Protein AF-A0AAW0EXD4-F1 (afdb_monomer_lite)

Organism: NCBI:txid1808958

Radius of gyration: 30.54 Å; chains: 1; bounding box: 102×72×124 Å

Structure (mmCIF, N/CA/C/O backbone):
data_AF-A0AAW0EXD4-F1
#
_entry.id   AF-A0AAW0EXD4-F1
#
loop_
_atom_site.group_PDB
_atom_site.id
_atom_site.type_symbol
_atom_site.label_atom_id
_atom_site.label_alt_id
_atom_site.label_comp_id
_atom_site.label_asym_id
_atom_site.label_entity_id
_atom_site.label_seq_id
_atom_site.pdbx_PDB_ins_code
_atom_site.Cartn_x
_atom_site.Cartn_y
_atom_site.Cartn_z
_atom_site.occupancy
_atom_site.B_iso_or_equiv
_atom_site.auth_seq_id
_atom_site.auth_comp_id
_atom_site.auth_asym_id
_atom_site.auth_atom_id
_atom_site.pdbx_PDB_model_num
ATOM 1 N N . MET A 1 1 ? -2.390 -8.108 -69.874 1.00 46.84 1 MET A N 1
ATOM 2 C CA . MET A 1 1 ? -0.982 -7.741 -70.130 1.00 46.84 1 MET A CA 1
ATOM 3 C C . MET A 1 1 ? -0.938 -6.237 -70.281 1.00 46.84 1 MET A C 1
ATOM 5 O O . MET A 1 1 ? -1.549 -5.770 -71.225 1.00 46.84 1 MET A O 1
ATOM 9 N N . SER A 1 2 ? -0.357 -5.525 -69.311 1.00 32.97 2 SER A N 1
ATOM 10 C CA . SER A 1 2 ? 0.162 -4.149 -69.419 1.00 32.97 2 SER A CA 1
ATOM 11 C C . SER A 1 2 ? 0.663 -3.733 -68.036 1.00 32.97 2 SER A C 1
ATOM 13 O O . SER A 1 2 ? -0.132 -3.468 -67.137 1.00 32.97 2 SER A O 1
ATOM 15 N N . SER A 1 3 ? 1.984 -3.761 -67.864 1.00 32.38 3 SER A N 1
ATOM 16 C CA . SER A 1 3 ? 2.697 -3.240 -66.694 1.00 32.38 3 SER A CA 1
ATOM 17 C C . SER A 1 3 ? 2.555 -1.719 -66.592 1.00 32.38 3 SER A C 1
ATOM 19 O O . SER A 1 3 ? 2.572 -1.057 -67.633 1.00 32.38 3 SER A O 1
ATOM 21 N N . PRO A 1 4 ? 2.504 -1.135 -65.382 1.00 51.31 4 PRO A N 1
ATOM 22 C CA . PRO A 1 4 ? 2.652 0.298 -65.211 1.00 51.31 4 PRO A CA 1
ATOM 23 C C . PRO A 1 4 ? 4.123 0.705 -65.054 1.00 51.31 4 PRO A C 1
ATOM 25 O O . PRO A 1 4 ? 4.970 -0.038 -64.558 1.00 51.31 4 PRO A O 1
ATOM 28 N N . ALA A 1 5 ? 4.378 1.913 -65.544 1.00 40.44 5 ALA A N 1
ATOM 29 C CA . ALA A 1 5 ? 5.662 2.542 -65.783 1.00 40.44 5 ALA A CA 1
ATOM 30 C C . ALA A 1 5 ? 6.391 3.010 -64.512 1.00 40.44 5 ALA A C 1
ATOM 32 O O . ALA A 1 5 ? 5.793 3.436 -63.527 1.00 40.44 5 ALA A O 1
ATOM 33 N N . THR A 1 6 ? 7.716 2.994 -64.610 1.00 38.31 6 THR A N 1
ATOM 34 C CA . THR A 1 6 ? 8.695 3.599 -63.703 1.00 38.31 6 THR A CA 1
ATOM 35 C C . THR A 1 6 ? 8.674 5.131 -63.817 1.00 38.31 6 THR A C 1
ATOM 37 O O . THR A 1 6 ? 8.685 5.634 -64.944 1.00 38.31 6 THR A O 1
ATOM 40 N N . PRO A 1 7 ? 8.736 5.904 -62.715 1.00 51.03 7 PRO A N 1
ATOM 41 C CA . PRO A 1 7 ? 9.063 7.319 -62.790 1.00 51.03 7 PRO A CA 1
ATOM 42 C C . PRO A 1 7 ? 10.559 7.597 -62.581 1.00 51.03 7 PRO A C 1
ATOM 44 O O . PRO A 1 7 ? 11.248 6.983 -61.769 1.00 51.03 7 PRO A O 1
ATOM 47 N N . ARG A 1 8 ? 11.007 8.562 -63.386 1.00 38.94 8 ARG A N 1
ATOM 48 C CA . ARG A 1 8 ? 12.334 9.164 -63.534 1.00 38.94 8 ARG A CA 1
ATOM 49 C C . ARG A 1 8 ? 12.893 9.784 -62.251 1.00 38.94 8 ARG A C 1
ATOM 51 O O . ARG A 1 8 ? 12.186 10.462 -61.514 1.00 38.94 8 ARG A O 1
ATOM 58 N N . ALA A 1 9 ? 14.211 9.652 -62.121 1.00 36.50 9 ALA A N 1
ATOM 59 C CA . ALA A 1 9 ? 15.071 10.419 -61.234 1.00 36.50 9 ALA A CA 1
ATOM 60 C C . ALA A 1 9 ? 15.073 11.917 -61.593 1.00 36.50 9 ALA A C 1
ATOM 62 O O . ALA A 1 9 ? 15.178 12.278 -62.768 1.00 36.50 9 ALA A O 1
ATOM 63 N N . LEU A 1 10 ? 15.014 12.769 -60.567 1.00 43.56 10 LEU A N 1
ATOM 64 C CA . LEU A 1 10 ? 15.356 14.186 -60.642 1.00 43.56 10 LEU A CA 1
ATOM 65 C C . LEU A 1 10 ? 16.55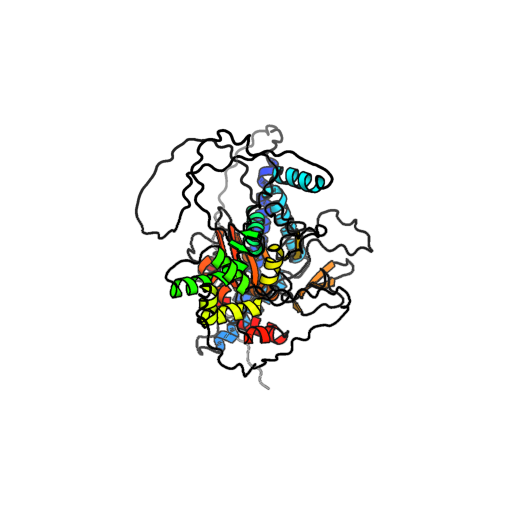3 14.457 -59.732 1.00 43.56 10 LEU A C 1
ATOM 67 O O . LEU A 1 10 ? 16.597 14.058 -58.571 1.00 43.56 10 LEU A O 1
ATOM 71 N N . SER A 1 11 ? 17.534 15.107 -60.338 1.00 36.44 11 SER A N 1
ATOM 72 C CA . SER A 1 11 ? 18.814 15.544 -59.810 1.00 36.44 11 SER A CA 1
ATOM 73 C C . SER A 1 11 ? 18.705 16.842 -59.009 1.00 36.44 11 SER A C 1
ATOM 75 O O . SER A 1 11 ? 18.072 17.784 -59.475 1.00 36.44 11 SER A O 1
ATOM 77 N N . GLY A 1 12 ? 19.472 16.917 -57.919 1.00 35.56 12 GLY A N 1
ATOM 78 C CA . GLY A 1 12 ? 20.294 18.085 -57.588 1.00 35.56 12 GLY A CA 1
ATOM 79 C C . GLY A 1 12 ? 19.653 19.226 -56.795 1.00 35.56 12 GLY A C 1
ATOM 80 O O . GLY A 1 12 ? 18.971 20.073 -57.358 1.00 35.56 12 GLY A O 1
ATOM 81 N N . SER A 1 13 ? 20.052 19.348 -55.528 1.00 34.97 13 SER A N 1
ATOM 82 C CA . SER A 1 13 ? 20.496 20.634 -54.973 1.00 34.97 13 SER A CA 1
ATOM 83 C C . SER A 1 13 ? 21.401 20.386 -53.764 1.00 34.97 13 SER A C 1
ATOM 85 O O . SER A 1 13 ? 20.954 19.885 -52.733 1.00 34.97 13 SER A O 1
ATOM 87 N N . GLU A 1 14 ? 22.680 20.715 -53.923 1.00 40.50 14 GLU A N 1
ATOM 88 C CA . GLU A 1 14 ? 23.678 20.799 -52.859 1.00 40.50 14 GLU A CA 1
ATOM 89 C C . GLU A 1 14 ? 23.334 21.956 -51.909 1.00 40.50 14 GLU A C 1
ATOM 91 O O . GLU A 1 14 ? 22.964 23.044 -52.351 1.00 40.50 14 GLU A O 1
ATOM 96 N N . GLY A 1 15 ? 23.465 21.729 -50.600 1.00 34.47 15 GLY A N 1
ATOM 97 C CA . GLY A 1 15 ? 23.205 22.727 -49.565 1.00 34.47 15 GLY A CA 1
ATOM 98 C C . GLY A 1 15 ? 24.134 22.554 -48.365 1.00 34.47 15 GLY A C 1
ATOM 99 O O . GLY A 1 15 ? 23.957 21.640 -47.570 1.00 34.47 15 GLY A O 1
ATOM 100 N N . CYS A 1 16 ? 25.129 23.443 -48.300 1.00 34.41 16 CYS A N 1
ATOM 101 C CA . CYS A 1 16 ? 25.976 23.878 -47.181 1.00 34.41 16 CYS A CA 1
ATOM 102 C C . CYS A 1 16 ? 26.006 23.059 -45.873 1.00 34.41 16 CYS A C 1
ATOM 104 O O . CYS A 1 16 ? 25.094 23.118 -45.051 1.00 34.41 16 CYS A O 1
ATOM 106 N N . ALA A 1 17 ? 27.173 22.466 -45.601 1.00 35.59 17 ALA A N 1
ATOM 107 C CA . ALA A 1 17 ? 27.600 22.042 -44.269 1.00 35.59 17 ALA A CA 1
ATOM 108 C C . ALA A 1 17 ? 28.098 23.242 -43.424 1.00 35.59 17 ALA A C 1
ATOM 110 O O . ALA A 1 17 ? 28.830 24.087 -43.951 1.00 35.59 17 ALA A O 1
ATOM 111 N N . PRO A 1 18 ? 27.771 23.329 -42.120 1.00 39.81 18 PRO A N 1
ATOM 112 C CA . PRO A 1 18 ? 28.346 24.331 -41.232 1.00 39.81 18 PRO A CA 1
ATOM 113 C C . PRO A 1 18 ? 29.748 23.928 -40.746 1.00 39.81 18 PRO A C 1
ATOM 115 O O . PRO A 1 18 ? 29.975 22.846 -40.207 1.00 39.81 18 PRO A O 1
ATOM 118 N N . VAL A 1 19 ? 30.683 24.859 -40.936 1.00 35.34 19 VAL A N 1
ATOM 119 C CA . VAL A 1 19 ? 32.084 24.831 -40.502 1.00 35.34 19 VAL A CA 1
ATOM 120 C C . VAL A 1 19 ? 32.164 24.839 -38.971 1.00 35.34 19 VAL A C 1
ATOM 122 O O . VAL A 1 19 ? 31.766 25.809 -38.327 1.00 35.34 19 VAL A O 1
ATOM 125 N N . LEU A 1 20 ? 32.711 23.771 -38.381 1.00 33.03 20 LEU A N 1
ATOM 126 C CA . LEU A 1 20 ? 33.081 23.738 -36.966 1.00 33.03 20 LEU A CA 1
ATOM 127 C C . LEU A 1 20 ? 34.389 24.510 -36.747 1.00 33.03 20 LEU A C 1
ATOM 129 O O . LEU A 1 20 ? 35.435 24.186 -37.305 1.00 33.03 20 LEU A O 1
ATOM 133 N N . CYS A 1 21 ? 34.316 25.528 -35.894 1.00 30.03 21 CYS A N 1
ATOM 134 C CA . CYS A 1 21 ? 35.439 26.354 -35.479 1.00 30.03 21 CYS A CA 1
ATOM 135 C C . CYS A 1 21 ? 36.301 25.592 -34.454 1.00 30.03 21 CYS A C 1
ATOM 137 O O . CYS A 1 21 ? 35.943 25.487 -33.280 1.00 30.03 21 CYS A O 1
ATOM 139 N N . THR A 1 22 ? 37.448 25.063 -34.878 1.00 31.53 22 THR A N 1
ATOM 140 C CA . THR A 1 22 ? 38.471 24.503 -33.983 1.00 31.53 22 THR A CA 1
ATOM 141 C C . THR A 1 22 ? 39.218 25.629 -33.274 1.00 31.53 22 THR A C 1
ATOM 143 O O . THR A 1 22 ? 39.969 26.381 -33.895 1.00 31.53 22 THR A O 1
ATOM 146 N N . ARG A 1 23 ? 39.017 25.753 -31.959 1.00 31.80 23 ARG A N 1
ATOM 147 C CA . ARG A 1 23 ? 39.747 26.686 -31.096 1.00 31.80 23 ARG A CA 1
ATOM 148 C C . ARG A 1 23 ? 41.025 26.000 -30.603 1.00 31.80 23 ARG A C 1
ATOM 150 O O . ARG A 1 23 ? 40.974 25.110 -29.758 1.00 31.80 23 ARG A O 1
ATOM 157 N N . THR A 1 24 ? 42.164 26.397 -31.160 1.00 33.78 24 THR A N 1
ATOM 158 C CA . THR A 1 24 ? 43.499 25.959 -30.740 1.00 33.78 24 THR A CA 1
ATOM 159 C C . THR A 1 24 ? 43.810 26.508 -29.348 1.00 33.78 24 THR A C 1
ATOM 161 O O . THR A 1 24 ? 43.802 27.717 -29.112 1.00 33.78 24 THR A O 1
ATOM 164 N N . SER A 1 25 ? 44.039 25.599 -28.402 1.00 36.00 25 SER A N 1
ATOM 165 C CA . SER A 1 25 ? 44.445 25.921 -27.034 1.00 36.00 25 SER A CA 1
ATOM 166 C C . SER A 1 25 ? 45.968 25.888 -26.946 1.00 36.00 25 SER A C 1
ATOM 168 O O . SER A 1 25 ? 46.614 24.989 -27.473 1.00 36.00 25 SER A O 1
ATOM 170 N N . ARG A 1 26 ? 46.518 26.926 -26.323 1.00 36.78 26 ARG A N 1
ATOM 171 C CA . ARG A 1 26 ? 47.941 27.245 -26.198 1.00 36.78 26 ARG A CA 1
ATOM 172 C C . ARG A 1 26 ? 48.605 26.278 -25.210 1.00 36.78 26 ARG A C 1
ATOM 174 O O . ARG A 1 26 ? 48.162 26.187 -24.069 1.00 36.78 26 ARG A O 1
ATOM 181 N N . GLU A 1 27 ? 49.648 25.582 -25.650 1.00 33.59 27 GLU A N 1
ATOM 182 C CA . GLU A 1 27 ? 50.482 24.712 -24.815 1.00 33.59 27 GLU A CA 1
ATOM 183 C C . GLU A 1 27 ? 51.243 25.531 -23.760 1.00 33.59 27 GLU A C 1
ATOM 185 O O . GLU A 1 27 ? 51.952 26.488 -24.082 1.00 33.59 27 GLU A O 1
ATOM 190 N N . SER A 1 28 ? 51.112 25.140 -22.492 1.00 40.59 28 SER A N 1
ATOM 191 C CA . SER A 1 28 ? 51.984 25.565 -21.397 1.00 40.59 28 SER A CA 1
ATOM 192 C C . SER A 1 28 ? 52.632 24.332 -20.770 1.00 40.59 28 SER A C 1
ATOM 194 O O . SER A 1 28 ? 51.941 23.402 -20.360 1.00 40.59 28 SER A O 1
ATOM 196 N N . SER A 1 29 ? 53.962 24.359 -20.732 1.00 46.28 29 SER A N 1
ATOM 197 C CA . SER A 1 29 ? 54.884 23.310 -20.280 1.00 46.28 29 SER A CA 1
ATOM 198 C C . SER A 1 29 ? 54.583 22.763 -18.867 1.00 46.28 29 SER A C 1
ATOM 200 O O . SER A 1 29 ? 54.245 23.562 -17.988 1.00 46.28 29 SER A O 1
ATOM 202 N N . PRO A 1 30 ? 54.744 21.449 -18.595 1.00 46.75 30 PRO A N 1
ATOM 203 C CA . PRO A 1 30 ? 54.521 20.883 -17.267 1.00 46.75 30 PRO A CA 1
ATOM 204 C C . PRO A 1 30 ? 55.742 21.047 -16.346 1.00 46.75 30 PRO A C 1
ATOM 206 O O . PRO A 1 30 ? 56.876 20.734 -16.709 1.00 46.75 30 PRO A O 1
ATOM 209 N N . ALA A 1 31 ? 55.485 21.501 -15.118 1.00 45.75 31 ALA A N 1
ATOM 210 C CA . ALA A 1 31 ? 56.408 21.409 -13.988 1.00 45.75 31 ALA A CA 1
ATOM 211 C C . ALA A 1 31 ? 56.435 19.963 -13.433 1.00 45.75 31 ALA A C 1
ATOM 213 O O . ALA A 1 31 ? 55.440 19.246 -13.567 1.00 45.75 31 ALA A O 1
ATOM 214 N N . PRO A 1 32 ? 57.546 19.511 -12.819 1.00 42.69 32 PRO A N 1
ATOM 215 C CA . PRO A 1 32 ? 57.699 18.127 -12.374 1.00 42.69 32 PRO A CA 1
ATOM 216 C C . PRO A 1 32 ? 56.730 17.774 -11.228 1.00 42.69 32 PRO A C 1
ATOM 218 O O . PRO A 1 32 ? 56.389 18.644 -10.420 1.00 42.69 32 PRO A O 1
ATOM 221 N N . PRO A 1 33 ? 56.294 16.503 -11.127 1.00 43.31 33 PRO A N 1
ATOM 222 C CA . PRO A 1 33 ? 55.283 16.087 -10.167 1.00 43.31 33 PRO A CA 1
ATOM 223 C C . PRO A 1 33 ? 55.853 16.099 -8.748 1.00 43.31 33 PRO A C 1
ATOM 225 O O . PRO A 1 33 ? 56.799 15.379 -8.428 1.00 43.31 33 PRO A O 1
ATOM 228 N N . GLN A 1 34 ? 55.245 16.906 -7.881 1.00 41.28 34 GLN A N 1
ATOM 229 C CA . GLN A 1 34 ? 55.393 16.747 -6.440 1.00 41.28 34 GLN A CA 1
ATOM 230 C C . GLN A 1 34 ? 54.614 15.499 -6.018 1.00 41.28 34 GLN A C 1
ATOM 232 O O . GLN A 1 34 ? 53.427 15.357 -6.310 1.00 41.28 34 GLN A O 1
ATOM 237 N N . THR A 1 35 ? 55.296 14.580 -5.345 1.00 45.72 35 THR A N 1
ATOM 238 C CA . THR A 1 35 ? 54.737 13.360 -4.764 1.00 45.72 35 THR A CA 1
ATOM 239 C C . THR A 1 35 ? 53.789 13.711 -3.616 1.00 45.72 35 THR A C 1
ATOM 241 O O . THR A 1 35 ? 54.183 13.822 -2.455 1.00 45.72 35 THR A O 1
ATOM 244 N N . ALA A 1 36 ? 52.513 13.904 -3.948 1.00 44.44 36 ALA A N 1
ATOM 245 C CA . ALA A 1 36 ? 51.443 14.023 -2.971 1.00 44.44 36 ALA A CA 1
ATOM 246 C C . ALA A 1 36 ? 51.213 12.666 -2.289 1.00 44.44 36 ALA A C 1
ATOM 248 O O . ALA A 1 36 ? 51.069 11.633 -2.943 1.00 44.44 36 ALA A O 1
ATOM 249 N N . ARG A 1 37 ? 51.195 12.673 -0.954 1.00 48.59 37 ARG A N 1
ATOM 250 C CA . ARG A 1 37 ? 50.783 11.522 -0.143 1.00 48.59 37 ARG A CA 1
ATOM 251 C C . ARG A 1 37 ? 49.339 11.133 -0.508 1.00 48.59 37 ARG A C 1
ATOM 253 O O . ARG A 1 37 ? 48.525 12.043 -0.663 1.00 48.59 37 ARG A O 1
ATOM 260 N N . PRO A 1 38 ? 48.995 9.835 -0.600 1.00 46.59 38 PRO A N 1
ATOM 261 C CA . PRO A 1 38 ? 47.613 9.402 -0.779 1.00 46.59 38 PRO A CA 1
ATOM 262 C C . PRO A 1 38 ? 46.811 9.806 0.465 1.00 46.59 38 PRO A C 1
ATOM 264 O O . PRO A 1 38 ? 46.946 9.211 1.533 1.00 46.59 38 PRO A O 1
ATOM 267 N N . GLY A 1 39 ? 46.059 10.899 0.345 1.00 48.59 39 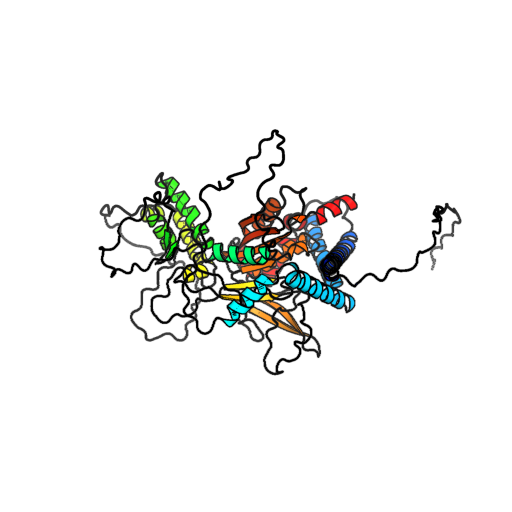GLY A N 1
ATOM 268 C CA . GLY A 1 39 ? 45.138 11.373 1.369 1.00 48.59 39 GLY A CA 1
ATOM 269 C C . GLY A 1 39 ? 43.901 10.482 1.422 1.00 48.59 39 GLY A C 1
ATOM 270 O O . GLY A 1 39 ? 43.431 10.005 0.392 1.00 48.59 39 GLY A O 1
ATOM 271 N N . ALA A 1 40 ? 43.370 10.283 2.624 1.00 56.72 40 ALA A N 1
ATOM 272 C CA . ALA A 1 40 ? 42.189 9.478 2.936 1.00 56.72 40 ALA A CA 1
ATOM 273 C C . ALA A 1 40 ? 40.852 10.041 2.383 1.00 56.72 40 ALA A C 1
ATOM 275 O O . ALA A 1 40 ? 39.789 9.707 2.891 1.00 56.72 40 ALA A O 1
ATOM 276 N N . ASP A 1 41 ? 40.891 10.874 1.338 1.00 56.66 41 ASP A N 1
ATOM 277 C CA . ASP A 1 41 ? 39.724 11.541 0.738 1.00 56.66 41 ASP A CA 1
ATOM 278 C C . ASP A 1 41 ? 39.072 10.735 -0.408 1.00 56.66 41 ASP A C 1
ATOM 280 O O . ASP A 1 41 ? 38.106 11.192 -1.023 1.00 56.66 41 ASP A O 1
ATOM 284 N N . GLY A 1 42 ? 39.575 9.528 -0.705 1.00 57.97 42 GLY A N 1
ATOM 285 C CA . GLY A 1 42 ? 39.090 8.680 -1.805 1.00 57.97 42 GLY A CA 1
ATOM 286 C C . GLY A 1 42 ? 37.626 8.235 -1.672 1.00 57.97 42 GLY A C 1
ATOM 287 O O . GLY A 1 42 ? 36.899 8.227 -2.666 1.00 57.97 42 GLY A O 1
ATOM 288 N N . ASP A 1 43 ? 37.154 7.977 -0.449 1.00 62.62 43 ASP A N 1
ATOM 289 C CA . ASP A 1 43 ? 35.794 7.466 -0.195 1.00 62.62 43 ASP A CA 1
ATOM 290 C C . ASP A 1 43 ? 34.692 8.512 -0.453 1.00 62.62 43 ASP A C 1
ATOM 292 O O . ASP A 1 43 ? 33.508 8.187 -0.583 1.00 62.62 43 ASP A O 1
ATOM 296 N N . SER A 1 44 ? 35.052 9.795 -0.574 1.00 68.31 44 SER A N 1
ATOM 297 C CA . SER A 1 44 ? 34.081 10.893 -0.619 1.00 68.31 44 SER A CA 1
ATOM 298 C C . SER A 1 44 ? 33.276 10.962 -1.925 1.00 68.31 44 SER A C 1
ATOM 300 O O . SER A 1 44 ? 32.235 11.609 -1.959 1.00 68.31 44 SER A O 1
ATOM 302 N N . THR A 1 45 ? 33.679 10.286 -3.009 1.00 87.81 45 THR A N 1
ATOM 303 C CA . THR A 1 45 ? 32.993 10.424 -4.317 1.00 87.81 45 THR A CA 1
ATOM 304 C C . THR A 1 45 ? 32.324 9.159 -4.852 1.00 87.81 45 THR A C 1
ATOM 306 O O . THR A 1 45 ? 31.521 9.259 -5.782 1.00 87.81 45 THR A O 1
ATOM 309 N N . GLU A 1 46 ? 32.544 7.987 -4.247 1.00 91.06 46 GLU A N 1
ATOM 310 C CA . GLU A 1 46 ? 31.974 6.718 -4.738 1.00 91.06 46 GLU A CA 1
ATOM 311 C C . GLU A 1 46 ? 30.440 6.739 -4.795 1.00 91.06 46 GLU A C 1
ATOM 313 O O . GLU A 1 46 ? 29.826 6.316 -5.778 1.00 91.06 46 GLU A O 1
ATOM 318 N N . HIS A 1 47 ? 29.808 7.326 -3.776 1.00 90.56 47 HIS A N 1
ATOM 319 C CA . HIS A 1 47 ? 28.354 7.448 -3.696 1.00 90.56 47 HIS A CA 1
ATOM 320 C C . HIS A 1 47 ? 27.753 8.275 -4.848 1.00 90.56 47 HIS A C 1
ATOM 322 O O . HIS A 1 47 ? 26.604 8.046 -5.239 1.00 90.56 47 HIS A O 1
ATOM 328 N N . LEU A 1 48 ? 28.517 9.211 -5.430 1.00 92.50 48 LEU A N 1
ATOM 329 C CA . LEU A 1 48 ? 28.103 9.962 -6.619 1.00 92.50 48 LEU A CA 1
ATOM 330 C C . LEU A 1 48 ? 28.109 9.073 -7.865 1.00 92.50 48 LEU A C 1
ATOM 332 O O . LEU A 1 48 ? 27.216 9.212 -8.702 1.00 92.50 48 LEU A O 1
ATOM 336 N N . GLY A 1 49 ? 29.063 8.142 -7.960 1.00 94.81 49 GLY A N 1
ATOM 337 C CA . GLY A 1 49 ? 29.115 7.124 -9.010 1.00 94.81 49 GLY A CA 1
ATOM 338 C C . GLY A 1 49 ? 27.900 6.197 -8.964 1.00 94.81 49 GLY A C 1
ATOM 339 O O . GLY A 1 49 ? 27.201 6.050 -9.967 1.00 94.81 49 GLY A O 1
ATOM 340 N N . TRP A 1 50 ? 27.566 5.660 -7.785 1.00 95.06 50 TRP A N 1
ATOM 341 C CA . TRP A 1 50 ? 26.353 4.846 -7.609 1.00 95.06 50 TRP A CA 1
ATOM 342 C C . TRP A 1 50 ? 25.087 5.635 -7.960 1.00 95.06 50 TRP A C 1
ATOM 344 O O . TRP A 1 50 ? 24.232 5.154 -8.702 1.00 95.06 50 TRP A O 1
ATOM 354 N N . ALA A 1 51 ? 24.983 6.885 -7.496 1.00 92.56 51 ALA A N 1
ATOM 355 C CA . ALA A 1 51 ? 23.850 7.748 -7.818 1.00 92.56 51 ALA A CA 1
ATOM 356 C C . ALA A 1 51 ? 23.745 8.067 -9.322 1.00 92.56 51 ALA A C 1
ATOM 358 O O . ALA A 1 51 ? 22.633 8.215 -9.835 1.00 92.56 51 ALA A O 1
ATOM 359 N N . ALA A 1 52 ? 24.868 8.196 -10.033 1.00 94.50 52 ALA A N 1
ATOM 360 C CA . ALA A 1 52 ? 24.886 8.404 -11.478 1.00 94.50 52 ALA A CA 1
ATOM 361 C C . ALA A 1 52 ? 24.360 7.172 -12.226 1.00 94.50 52 ALA A C 1
ATOM 363 O O . ALA A 1 52 ? 23.477 7.330 -13.069 1.00 94.50 52 ALA A O 1
ATOM 364 N N . LEU A 1 53 ? 24.811 5.973 -11.844 1.00 95.56 53 LEU A N 1
ATOM 365 C CA . LEU A 1 53 ? 24.359 4.704 -12.421 1.00 95.56 53 LEU A CA 1
ATOM 366 C C . LEU A 1 53 ? 22.852 4.494 -12.215 1.00 95.56 53 LEU A C 1
ATOM 368 O O . LEU A 1 53 ? 22.122 4.189 -13.156 1.00 95.56 53 LEU A O 1
ATOM 372 N N . ILE A 1 54 ? 22.356 4.761 -11.003 1.00 94.19 54 ILE A N 1
ATOM 373 C CA . ILE A 1 54 ? 20.920 4.704 -10.680 1.00 94.19 54 ILE A CA 1
ATOM 374 C C . ILE A 1 54 ? 20.110 5.646 -11.583 1.00 94.19 54 ILE A C 1
ATOM 376 O O . ILE A 1 54 ? 19.068 5.264 -12.121 1.00 94.19 54 ILE A O 1
ATOM 380 N N . LYS A 1 55 ? 20.580 6.887 -11.765 1.00 92.19 55 LYS A N 1
ATOM 381 C CA . LYS A 1 55 ? 19.915 7.876 -12.630 1.00 92.19 55 LYS A CA 1
ATOM 382 C C . LYS A 1 55 ? 19.958 7.472 -14.099 1.00 92.19 55 LYS A C 1
ATOM 384 O O . LYS A 1 55 ? 18.986 7.705 -14.809 1.00 92.19 55 LYS A O 1
ATOM 389 N N . GLU A 1 56 ? 21.072 6.920 -14.561 1.00 94.38 56 GLU A N 1
ATOM 390 C CA . GLU A 1 56 ? 21.234 6.458 -15.937 1.00 94.38 56 GLU A CA 1
ATOM 391 C C . GLU A 1 56 ? 20.264 5.326 -16.261 1.00 94.38 56 GLU A C 1
ATOM 393 O O . GLU A 1 56 ? 19.526 5.433 -17.240 1.00 94.38 56 GLU A O 1
ATOM 398 N N . GLN A 1 57 ? 20.169 4.317 -15.393 1.00 94.44 57 GLN A N 1
ATOM 399 C CA . GLN A 1 57 ? 19.206 3.233 -15.570 1.00 94.44 57 GLN A CA 1
ATOM 400 C C . GLN A 1 57 ? 17.763 3.755 -15.589 1.00 94.44 57 GLN A C 1
ATOM 402 O O . GLN A 1 57 ? 16.958 3.332 -16.418 1.00 94.44 57 GLN A O 1
ATOM 407 N N . HIS A 1 58 ? 17.429 4.721 -14.731 1.00 91.12 58 HIS A N 1
ATOM 408 C CA . HIS A 1 58 ? 16.104 5.340 -14.753 1.00 91.12 58 HIS A CA 1
ATOM 409 C C . HIS A 1 58 ? 15.819 6.072 -16.074 1.00 91.12 58 HIS A C 1
ATOM 411 O O . HIS A 1 58 ? 14.754 5.875 -16.659 1.00 91.12 58 HIS A O 1
ATOM 417 N N . ARG A 1 59 ? 16.780 6.858 -16.587 1.00 91.19 59 ARG A N 1
ATOM 418 C CA . ARG A 1 59 ? 16.653 7.517 -17.899 1.00 91.19 59 ARG A CA 1
ATOM 419 C C . ARG A 1 59 ? 16.492 6.505 -19.029 1.00 91.19 59 ARG A C 1
ATOM 421 O O . ARG A 1 59 ? 15.679 6.733 -19.916 1.00 91.19 59 ARG A O 1
ATOM 428 N N . HIS A 1 60 ? 17.232 5.397 -18.990 1.00 93.31 60 HIS A N 1
ATOM 429 C CA . HIS A 1 60 ? 17.119 4.326 -19.978 1.00 93.31 60 HIS A CA 1
ATOM 430 C C . HIS A 1 60 ? 15.700 3.738 -20.007 1.00 93.31 60 HIS A C 1
ATOM 432 O O . HIS A 1 60 ? 15.091 3.653 -21.072 1.00 93.31 60 HIS A O 1
ATOM 438 N N . LEU A 1 61 ? 15.147 3.376 -18.844 1.00 91.75 61 LEU A N 1
ATOM 439 C CA . LEU A 1 61 ? 13.787 2.829 -18.744 1.00 91.75 61 LEU A CA 1
ATOM 440 C C . LEU A 1 61 ? 12.725 3.840 -19.207 1.00 91.75 61 LEU A C 1
ATOM 442 O O . LEU A 1 61 ? 11.789 3.472 -19.914 1.00 91.75 61 LEU A O 1
ATOM 446 N N . GLN A 1 62 ? 12.887 5.120 -18.858 1.00 90.62 62 GLN A N 1
ATOM 447 C CA . GLN A 1 62 ? 12.010 6.189 -19.345 1.00 90.62 62 GLN A CA 1
ATOM 448 C C . GLN A 1 62 ? 12.060 6.316 -20.867 1.00 90.62 62 GLN A C 1
ATOM 450 O O . GLN A 1 62 ? 11.014 6.264 -21.513 1.00 90.62 62 GLN A O 1
ATOM 455 N N . ALA A 1 63 ? 13.259 6.409 -21.442 1.00 91.50 63 ALA A N 1
ATOM 456 C CA . ALA A 1 63 ? 13.446 6.554 -22.880 1.00 91.50 63 ALA A CA 1
ATOM 457 C C . ALA A 1 63 ? 12.872 5.362 -23.665 1.00 91.50 63 ALA A C 1
ATOM 459 O O . ALA A 1 63 ? 12.242 5.565 -24.705 1.00 91.50 63 ALA A O 1
ATOM 460 N N . ALA A 1 64 ? 13.034 4.133 -23.164 1.00 92.25 64 ALA A N 1
ATOM 461 C CA . ALA A 1 64 ? 12.515 2.926 -23.811 1.00 92.25 64 ALA A CA 1
ATOM 462 C C . ALA A 1 64 ? 10.978 2.922 -23.907 1.00 92.25 64 ALA A C 1
ATOM 464 O O . ALA A 1 64 ? 10.414 2.665 -24.976 1.00 92.25 64 ALA A O 1
ATOM 465 N N . VAL A 1 65 ? 10.290 3.269 -22.813 1.00 92.94 65 VAL A N 1
ATOM 466 C CA . VAL A 1 65 ? 8.819 3.320 -22.792 1.00 92.94 65 VAL A CA 1
ATOM 467 C C . VAL A 1 65 ? 8.287 4.494 -23.618 1.00 92.94 65 VAL A C 1
ATOM 469 O O . VAL A 1 65 ? 7.326 4.340 -24.373 1.00 92.94 65 VAL A O 1
ATOM 472 N N . GLN A 1 66 ? 8.940 5.654 -23.541 1.00 88.12 66 GLN A N 1
ATOM 473 C CA . GLN A 1 66 ? 8.542 6.851 -24.288 1.00 88.12 66 GLN A CA 1
ATOM 474 C C . GLN A 1 66 ? 8.697 6.682 -25.802 1.00 88.12 66 GLN A C 1
ATOM 476 O O . GLN A 1 66 ? 7.781 7.027 -26.550 1.00 88.12 66 GLN A O 1
ATOM 481 N N . SER A 1 67 ? 9.814 6.104 -26.256 1.00 90.56 67 SER A N 1
ATOM 482 C CA . SER A 1 67 ? 10.074 5.883 -27.687 1.00 90.56 67 SER A CA 1
ATOM 483 C C . SER A 1 67 ? 8.998 5.010 -28.332 1.00 90.56 67 SER A C 1
ATOM 485 O O . SER A 1 67 ? 8.595 5.250 -29.466 1.00 90.56 67 SER A O 1
ATOM 487 N N . SER A 1 68 ? 8.478 4.036 -27.584 1.00 89.94 68 SER A N 1
ATOM 488 C CA . SER A 1 68 ? 7.402 3.163 -28.054 1.00 89.94 68 SER A CA 1
ATOM 489 C C . SER A 1 68 ? 6.055 3.889 -28.085 1.00 89.94 68 SER A C 1
ATOM 491 O O . SER A 1 68 ? 5.316 3.778 -29.063 1.00 89.94 68 SER A O 1
ATOM 493 N N . ALA A 1 69 ? 5.756 4.707 -27.071 1.00 85.00 69 ALA A N 1
ATOM 494 C CA . ALA A 1 69 ? 4.513 5.477 -27.011 1.00 85.00 69 ALA A CA 1
ATOM 495 C C . ALA A 1 69 ? 4.393 6.531 -28.132 1.00 85.00 69 ALA A C 1
ATOM 497 O O . ALA A 1 69 ? 3.285 6.790 -28.602 1.00 85.00 69 ALA A O 1
ATOM 498 N N . ALA A 1 70 ? 5.511 7.106 -28.592 1.00 85.12 70 ALA A N 1
ATOM 499 C CA . ALA A 1 70 ? 5.534 8.108 -29.662 1.00 85.12 70 ALA A CA 1
ATOM 500 C C . ALA A 1 70 ? 5.130 7.555 -31.044 1.00 85.12 70 ALA A C 1
ATOM 502 O O . ALA A 1 70 ? 4.686 8.311 -31.907 1.00 85.12 70 ALA A O 1
ATOM 503 N N . THR A 1 71 ? 5.244 6.241 -31.266 1.00 84.62 71 THR A N 1
ATOM 504 C CA . THR A 1 71 ? 4.878 5.614 -32.553 1.00 84.62 71 THR A CA 1
ATOM 505 C C . THR A 1 71 ? 3.364 5.526 -32.782 1.00 84.62 71 THR A C 1
ATOM 507 O O . THR A 1 71 ? 2.907 5.366 -33.916 1.00 84.62 71 THR A O 1
ATOM 510 N N . VAL A 1 72 ? 2.567 5.685 -31.723 1.00 82.12 72 VAL A N 1
ATOM 511 C CA . VAL A 1 72 ? 1.105 5.605 -31.760 1.00 82.12 72 VAL A CA 1
ATOM 512 C C . VAL A 1 72 ? 0.551 6.968 -32.168 1.00 82.12 72 VAL A C 1
ATOM 514 O O . VAL A 1 72 ? 0.276 7.832 -31.337 1.00 82.12 72 VAL A O 1
ATOM 517 N N . THR A 1 73 ? 0.421 7.183 -33.474 1.00 71.69 73 THR A N 1
ATOM 518 C CA . THR A 1 73 ? -0.099 8.431 -34.048 1.00 71.69 73 THR A CA 1
ATOM 519 C C . THR A 1 73 ? -1.524 8.709 -33.565 1.00 71.69 73 THR A C 1
ATOM 521 O O . THR A 1 73 ? -2.407 7.853 -33.636 1.00 71.69 73 THR A O 1
ATOM 524 N N . THR A 1 74 ? -1.759 9.928 -33.070 1.00 68.12 74 THR A N 1
ATOM 525 C CA . THR A 1 74 ? -3.069 10.377 -32.587 1.00 68.12 74 THR A CA 1
ATOM 526 C C . THR A 1 74 ? -4.092 10.299 -33.729 1.00 68.12 74 THR A C 1
ATOM 528 O O . THR A 1 74 ? -3.905 10.979 -34.742 1.00 68.12 74 THR A O 1
ATOM 531 N N . PRO A 1 75 ? -5.169 9.498 -33.616 1.00 65.25 75 PRO A N 1
ATOM 532 C CA . PRO A 1 75 ? -6.184 9.436 -34.660 1.00 65.25 75 PRO A CA 1
ATOM 533 C C . PRO A 1 75 ? -6.828 10.815 -34.856 1.00 65.25 75 PRO A C 1
ATOM 535 O O . PRO A 1 75 ? -7.088 11.535 -33.889 1.00 65.2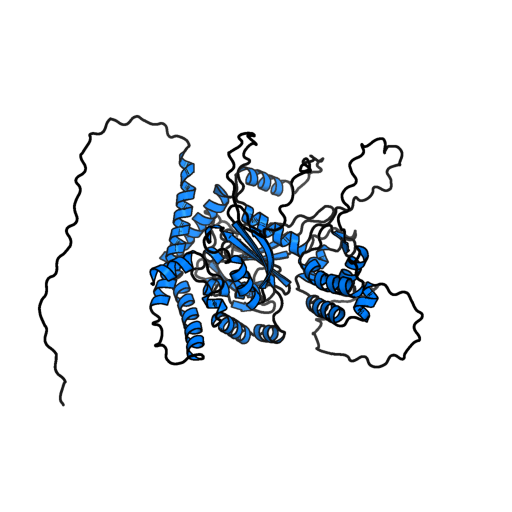5 75 PRO A O 1
ATOM 538 N N . ALA A 1 76 ? -7.070 11.180 -36.119 1.00 65.50 76 ALA A N 1
ATOM 539 C CA . ALA A 1 76 ? -7.677 12.452 -36.504 1.00 65.50 76 ALA A CA 1
ATOM 540 C C . ALA A 1 76 ? -8.999 12.696 -35.747 1.00 65.50 76 ALA A C 1
ATOM 542 O O . ALA A 1 76 ? -9.789 11.775 -35.546 1.00 65.50 76 ALA A O 1
ATOM 543 N N . ALA A 1 77 ? -9.226 13.946 -35.333 1.00 62.62 77 ALA A N 1
ATOM 544 C CA . ALA A 1 77 ? -10.160 14.394 -34.290 1.00 62.62 77 ALA A CA 1
ATOM 545 C C . ALA A 1 77 ? -11.686 14.222 -34.550 1.00 62.62 77 ALA A C 1
ATOM 547 O O . ALA A 1 77 ? -12.483 15.035 -34.089 1.00 62.62 77 ALA A O 1
ATOM 548 N N . GLY A 1 78 ? -12.135 13.183 -35.260 1.00 62.12 78 GLY A N 1
ATOM 549 C CA . GLY A 1 78 ? -13.542 12.981 -35.634 1.00 62.12 78 GLY A CA 1
ATOM 550 C C . GLY A 1 78 ? -14.198 11.742 -35.012 1.00 62.12 78 GLY A C 1
ATOM 551 O O . GLY A 1 78 ? -14.329 10.730 -35.690 1.00 62.12 78 GLY A O 1
ATOM 552 N N . GLY A 1 79 ? -14.646 11.810 -33.750 1.00 64.56 79 GLY A N 1
ATOM 553 C CA . GLY A 1 79 ? -15.518 10.790 -33.127 1.00 64.56 79 GLY A CA 1
ATOM 554 C C . GLY A 1 79 ? -15.286 10.613 -31.619 1.00 64.56 79 GLY A C 1
ATOM 555 O O . GLY A 1 79 ? -14.318 9.973 -31.218 1.00 64.56 79 GLY A O 1
ATOM 556 N N . ALA A 1 80 ? -16.162 11.187 -30.786 1.00 64.75 80 ALA A N 1
ATOM 557 C CA . ALA A 1 80 ? -15.756 11.725 -29.481 1.00 64.75 80 ALA A CA 1
ATOM 558 C C . ALA A 1 80 ? -15.490 10.728 -28.326 1.00 64.75 80 ALA A C 1
ATOM 560 O O . ALA A 1 80 ? -14.497 10.929 -27.641 1.00 64.75 80 ALA A O 1
ATOM 561 N N . ASP A 1 81 ? -16.253 9.643 -28.111 1.00 72.25 81 ASP A N 1
ATOM 562 C CA . ASP A 1 81 ? -16.143 8.932 -26.809 1.00 72.25 81 ASP A CA 1
ATOM 563 C C . ASP A 1 81 ? -15.657 7.472 -26.874 1.00 72.25 81 ASP A C 1
ATOM 565 O O . ASP A 1 81 ? -14.680 7.105 -26.218 1.00 72.25 81 ASP A O 1
ATOM 569 N N . ALA A 1 82 ? -16.270 6.614 -27.697 1.00 78.12 82 ALA A N 1
ATOM 570 C CA . ALA A 1 82 ? -15.883 5.194 -27.755 1.00 78.12 82 ALA A CA 1
ATOM 571 C C . ALA A 1 82 ? -14.493 4.968 -28.384 1.00 78.12 82 ALA A C 1
ATOM 573 O O . ALA A 1 82 ? -13.819 3.976 -28.101 1.00 78.12 82 ALA A O 1
ATOM 574 N N . SER A 1 83 ? -14.056 5.889 -29.248 1.00 79.69 83 SER A N 1
ATOM 575 C CA . SER A 1 83 ? -12.716 5.862 -29.841 1.00 79.69 83 SER A CA 1
ATOM 576 C C . SER A 1 83 ? -11.644 6.189 -28.797 1.00 79.69 83 SER A C 1
ATOM 578 O O . SER A 1 83 ? -10.639 5.489 -28.702 1.00 79.69 83 SER A O 1
ATOM 580 N N . ALA A 1 84 ? -11.897 7.186 -27.940 1.00 80.44 84 ALA A N 1
ATOM 581 C CA . ALA A 1 84 ? -10.942 7.640 -26.935 1.00 80.44 84 ALA A CA 1
ATOM 582 C C . ALA A 1 84 ? -10.592 6.539 -25.920 1.00 80.44 84 ALA A C 1
ATOM 584 O O . ALA A 1 84 ? -9.412 6.329 -25.638 1.00 80.44 84 ALA A O 1
ATOM 585 N N . LEU A 1 85 ? -11.588 5.795 -25.424 1.00 80.12 85 LEU A N 1
ATOM 586 C CA . LEU A 1 85 ? -11.368 4.693 -24.476 1.00 80.12 85 LEU A CA 1
ATOM 587 C C . LEU A 1 85 ? -10.522 3.563 -25.076 1.00 80.12 85 LEU A C 1
ATOM 589 O O . LEU A 1 85 ? -9.575 3.100 -24.438 1.00 80.12 85 LEU A O 1
ATOM 593 N N . ARG A 1 86 ? -10.809 3.160 -26.322 1.00 84.50 86 ARG A N 1
ATOM 594 C CA . ARG A 1 86 ? -10.011 2.143 -27.031 1.00 84.50 86 ARG A CA 1
ATOM 595 C C . ARG A 1 86 ? -8.564 2.590 -27.219 1.00 84.50 86 ARG A C 1
ATOM 597 O O . ARG A 1 86 ? -7.653 1.794 -26.999 1.00 84.50 86 ARG A O 1
ATOM 604 N N . THR A 1 87 ? -8.348 3.865 -27.536 1.00 85.25 87 THR A N 1
ATOM 605 C CA . THR A 1 87 ? -7.005 4.447 -27.656 1.00 85.25 87 THR A CA 1
ATOM 606 C C . THR A 1 87 ? -6.252 4.430 -26.324 1.00 85.25 87 THR A C 1
ATOM 608 O O . THR A 1 87 ? -5.076 4.074 -26.302 1.00 85.25 87 THR A O 1
ATOM 611 N N . GLN A 1 88 ? -6.904 4.759 -25.200 1.00 86.62 88 GLN A N 1
ATOM 612 C CA . GLN A 1 88 ? -6.251 4.711 -23.881 1.00 86.62 88 GLN A CA 1
ATOM 613 C C . GLN A 1 88 ? -5.868 3.282 -23.474 1.00 86.62 88 GLN A C 1
ATOM 615 O O . GLN A 1 88 ? -4.772 3.074 -22.952 1.00 86.62 88 GLN A O 1
ATOM 620 N N . HIS A 1 89 ? -6.741 2.306 -23.734 1.00 86.44 89 HIS A N 1
ATOM 621 C CA . HIS A 1 89 ? -6.459 0.895 -23.473 1.00 86.44 89 HIS A CA 1
ATOM 622 C C . HIS A 1 89 ? -5.272 0.394 -24.308 1.00 86.44 89 HIS A C 1
ATOM 624 O O . HIS A 1 89 ? -4.324 -0.169 -23.768 1.00 86.44 89 HIS A O 1
ATOM 630 N N . HIS A 1 90 ? -5.279 0.665 -25.616 1.00 90.00 90 HIS A N 1
ATOM 631 C CA . HIS A 1 90 ? -4.186 0.278 -26.508 1.00 90.00 90 HIS A CA 1
ATOM 632 C C . HIS A 1 90 ? -2.847 0.899 -26.084 1.00 90.00 90 HIS A C 1
ATOM 634 O O . HIS A 1 90 ? -1.836 0.203 -26.014 1.00 90.00 90 HIS A O 1
ATOM 640 N N . ARG A 1 91 ? -2.854 2.183 -25.703 1.00 90.25 91 ARG A N 1
ATOM 641 C CA . ARG A 1 91 ? -1.660 2.885 -25.218 1.00 90.25 91 ARG A CA 1
ATOM 642 C C . ARG A 1 91 ? -1.060 2.240 -23.968 1.00 90.25 91 ARG A C 1
ATOM 644 O O . ARG A 1 91 ? 0.156 2.132 -23.879 1.00 90.25 91 ARG A O 1
ATOM 651 N N . HIS A 1 92 ? -1.889 1.806 -23.018 1.00 92.12 92 HIS A N 1
ATOM 652 C CA . HIS A 1 92 ? -1.407 1.101 -21.828 1.00 92.12 92 HIS A CA 1
ATOM 653 C C . HIS A 1 92 ? -0.652 -0.186 -22.183 1.00 92.12 92 HIS A C 1
ATOM 655 O O . HIS A 1 92 ? 0.447 -0.395 -21.676 1.00 92.12 92 HIS A O 1
ATOM 661 N N . HIS A 1 93 ? -1.213 -1.018 -23.066 1.00 93.81 93 HIS A N 1
ATOM 662 C CA . HIS A 1 93 ? -0.564 -2.265 -23.482 1.00 93.81 93 HIS A CA 1
ATOM 663 C C . HIS A 1 93 ? 0.786 -2.006 -24.153 1.00 93.81 93 HIS A C 1
ATOM 665 O O . HIS A 1 93 ? 1.759 -2.662 -23.808 1.00 93.81 93 HIS A O 1
ATOM 671 N N . ILE A 1 94 ? 0.880 -0.984 -25.007 1.00 94.12 94 ILE A N 1
ATOM 672 C CA . ILE A 1 94 ? 2.143 -0.591 -25.653 1.00 94.12 94 ILE A CA 1
ATOM 673 C C . ILE A 1 94 ? 3.179 -0.110 -24.634 1.00 94.12 94 ILE A C 1
ATOM 675 O O . ILE A 1 94 ? 4.339 -0.501 -24.712 1.00 94.12 94 ILE A O 1
ATOM 679 N N . GLU A 1 95 ? 2.783 0.721 -23.664 1.00 94.50 95 GLU A N 1
ATOM 680 C CA . GLU A 1 95 ? 3.692 1.172 -22.599 1.00 94.50 95 GLU A CA 1
ATOM 681 C C . GLU A 1 95 ? 4.207 -0.013 -21.763 1.00 94.50 95 GLU A C 1
ATOM 683 O O . GLU A 1 95 ? 5.386 -0.059 -21.408 1.00 94.50 95 GLU A O 1
ATOM 688 N N . LEU A 1 96 ? 3.339 -0.987 -21.476 1.00 95.06 96 LEU A N 1
ATOM 689 C CA . LEU A 1 96 ? 3.678 -2.185 -20.712 1.00 95.06 96 LEU A CA 1
ATOM 690 C C . LEU A 1 96 ? 4.558 -3.162 -21.509 1.00 95.06 96 LEU A C 1
ATOM 692 O O . LEU A 1 96 ? 5.487 -3.744 -20.951 1.00 95.06 96 LEU A O 1
ATOM 696 N N . GLU A 1 97 ? 4.308 -3.338 -22.804 1.00 95.75 97 GLU A N 1
ATOM 697 C CA . GLU A 1 97 ? 5.163 -4.123 -23.702 1.00 95.75 97 GLU A CA 1
ATOM 698 C C . GLU A 1 97 ? 6.543 -3.485 -23.853 1.00 95.75 97 GLU A C 1
ATOM 700 O O . GLU A 1 97 ? 7.548 -4.169 -23.681 1.00 95.75 97 GLU A O 1
ATOM 705 N N . ALA A 1 98 ? 6.605 -2.170 -24.064 1.00 95.69 98 ALA A N 1
ATOM 706 C CA . ALA A 1 98 ? 7.860 -1.428 -24.140 1.00 95.69 98 ALA A CA 1
ATOM 707 C C . ALA A 1 98 ? 8.680 -1.541 -22.851 1.00 95.69 98 ALA A C 1
ATOM 709 O O . ALA A 1 98 ? 9.897 -1.730 -22.891 1.00 95.69 98 ALA A O 1
ATOM 710 N N . TRP A 1 99 ? 8.003 -1.465 -21.701 1.00 95.31 99 TRP A N 1
ATOM 711 C CA . TRP A 1 99 ? 8.611 -1.729 -20.403 1.00 95.31 99 TRP A CA 1
ATOM 712 C C . TRP A 1 99 ? 9.226 -3.129 -20.368 1.00 95.31 99 TRP A C 1
ATOM 714 O O . TRP A 1 99 ? 10.416 -3.256 -20.090 1.00 95.31 99 TRP A O 1
ATOM 724 N N . ARG A 1 100 ? 8.463 -4.166 -20.724 1.00 95.00 100 ARG A N 1
ATOM 725 C CA . ARG A 1 100 ? 8.932 -5.563 -20.715 1.00 95.00 100 ARG A CA 1
ATOM 726 C C . ARG A 1 100 ? 10.127 -5.770 -21.639 1.00 95.00 100 ARG A C 1
ATOM 728 O O . ARG A 1 100 ? 11.153 -6.267 -21.192 1.00 95.00 100 ARG A O 1
ATOM 735 N N . SER A 1 101 ? 10.044 -5.290 -22.876 1.00 95.88 101 SER A N 1
ATOM 736 C CA . SER A 1 101 ? 11.148 -5.390 -23.832 1.00 95.88 101 SER A CA 1
ATOM 737 C C . SER A 1 101 ? 12.415 -4.683 -23.346 1.00 95.88 101 SER A C 1
ATOM 739 O O . SER A 1 101 ? 13.515 -5.103 -23.690 1.00 95.88 101 SER A O 1
ATOM 741 N N . SER A 1 102 ? 12.294 -3.639 -22.517 1.00 95.38 102 SER A N 1
ATOM 742 C CA . SER A 1 102 ? 13.453 -2.957 -21.925 1.00 95.38 102 SER A CA 1
ATOM 743 C C . SER A 1 102 ? 14.155 -3.752 -20.813 1.00 95.38 102 SER A C 1
ATOM 745 O O . SER A 1 102 ? 15.308 -3.445 -20.482 1.00 95.38 102 SER A O 1
ATOM 747 N N . LEU A 1 103 ? 13.467 -4.753 -20.251 1.00 95.06 103 LEU A N 1
ATOM 748 C CA . LEU A 1 103 ? 13.959 -5.656 -19.208 1.00 95.06 103 LEU A CA 1
ATOM 749 C C . LEU A 1 103 ? 14.501 -6.980 -19.770 1.00 95.06 103 LEU A C 1
ATOM 751 O O . LEU A 1 103 ? 15.177 -7.708 -19.046 1.00 95.06 103 LEU A O 1
ATOM 755 N N . ASP A 1 104 ? 14.221 -7.292 -21.035 1.00 94.38 104 ASP A N 1
ATOM 756 C CA . ASP A 1 104 ? 14.615 -8.552 -21.660 1.00 94.38 104 ASP A CA 1
ATOM 757 C C . ASP A 1 104 ? 16.067 -8.528 -22.181 1.00 94.38 104 ASP A C 1
ATOM 759 O O . ASP A 1 104 ? 16.597 -7.510 -22.636 1.00 94.38 104 ASP A O 1
ATOM 763 N N . GLY A 1 105 ? 16.708 -9.700 -22.156 1.00 94.75 105 GLY A N 1
ATOM 764 C CA . GLY A 1 105 ? 18.048 -9.925 -22.703 1.00 94.75 105 GLY A CA 1
ATOM 765 C C . GLY A 1 105 ? 19.199 -9.711 -21.713 1.00 94.75 105 GLY A C 1
ATOM 766 O O . GLY A 1 105 ? 19.062 -9.113 -20.647 1.00 94.75 105 GLY A O 1
ATOM 767 N N . GLU A 1 106 ? 20.376 -10.212 -22.088 1.00 95.31 106 GLU A N 1
ATOM 768 C CA . GLU A 1 106 ? 21.564 -10.237 -21.223 1.00 95.31 106 GLU A CA 1
ATOM 769 C C . GLU A 1 106 ? 22.036 -8.830 -20.825 1.00 95.31 106 GLU A C 1
ATOM 771 O O . GLU A 1 106 ? 22.330 -8.571 -19.660 1.00 95.31 106 GLU A O 1
ATOM 776 N N . ALA A 1 107 ? 22.029 -7.883 -21.767 1.00 95.56 107 ALA A N 1
ATOM 777 C CA . ALA A 1 107 ? 22.421 -6.503 -21.489 1.00 95.56 107 ALA A CA 1
ATOM 778 C C . ALA A 1 107 ? 21.488 -5.821 -20.471 1.00 95.56 107 ALA A C 1
ATOM 780 O O . ALA A 1 107 ? 21.946 -5.025 -19.652 1.00 95.56 107 ALA A O 1
ATOM 781 N N . ALA A 1 108 ? 20.183 -6.117 -20.508 1.00 95.06 108 ALA A N 1
ATOM 782 C CA . ALA A 1 108 ? 19.234 -5.599 -19.525 1.00 95.06 108 ALA A CA 1
ATOM 783 C C . ALA A 1 108 ? 19.475 -6.218 -18.144 1.00 95.06 108 ALA A C 1
ATOM 785 O O . ALA A 1 108 ? 19.544 -5.480 -17.161 1.00 95.06 108 ALA A O 1
ATOM 786 N N . ALA A 1 109 ? 19.705 -7.533 -18.080 1.00 93.75 109 ALA A N 1
ATOM 787 C CA . ALA A 1 109 ? 20.057 -8.226 -16.842 1.00 93.75 109 ALA A CA 1
ATOM 788 C C . ALA A 1 109 ? 21.338 -7.658 -16.201 1.00 93.75 109 ALA A C 1
ATOM 790 O O . ALA A 1 109 ? 21.353 -7.370 -15.005 1.00 93.75 109 ALA A O 1
ATOM 791 N N . GLN A 1 110 ? 22.385 -7.402 -16.995 1.00 95.56 110 GLN A N 1
ATOM 792 C CA . GLN A 1 110 ? 23.628 -6.780 -16.519 1.00 95.56 110 GLN A CA 1
ATOM 793 C C . GLN A 1 110 ? 23.393 -5.364 -15.968 1.00 95.56 110 GLN A C 1
ATOM 795 O O . GLN A 1 110 ? 23.867 -5.041 -14.878 1.00 95.56 110 GLN A O 1
ATOM 800 N N . ARG A 1 111 ? 22.620 -4.524 -16.675 1.00 95.94 111 ARG A N 1
ATOM 801 C CA . ARG A 1 111 ? 22.273 -3.171 -16.196 1.00 95.94 111 ARG A CA 1
ATOM 802 C C . ARG A 1 111 ? 21.472 -3.203 -14.898 1.00 95.94 111 ARG A C 1
ATOM 804 O O . ARG A 1 111 ? 21.739 -2.408 -14.001 1.00 95.94 111 ARG A O 1
ATOM 811 N N . LEU A 1 112 ? 20.497 -4.105 -14.796 1.00 95.25 112 LEU A N 1
ATOM 812 C CA . LEU A 1 112 ? 19.668 -4.253 -13.603 1.00 95.25 112 LEU A CA 1
ATOM 813 C C . LEU A 1 112 ? 20.476 -4.774 -12.406 1.00 95.25 112 LEU A C 1
ATOM 815 O O . LEU A 1 112 ? 20.304 -4.266 -11.302 1.00 95.25 112 LEU A O 1
ATOM 819 N N . SER A 1 113 ? 21.406 -5.705 -12.628 1.00 94.94 113 SER A N 1
ATOM 820 C CA . SER A 1 113 ? 22.345 -6.163 -11.597 1.00 94.94 113 SER A CA 1
ATOM 821 C C . SER A 1 113 ? 23.235 -5.016 -11.101 1.00 94.94 113 SER A C 1
ATOM 823 O O . SER A 1 113 ? 23.295 -4.742 -9.902 1.00 94.94 113 SER A O 1
ATOM 825 N N . ALA A 1 114 ? 23.836 -4.247 -12.017 1.00 95.81 114 ALA A N 1
ATOM 826 C CA . ALA A 1 114 ? 24.643 -3.082 -11.656 1.00 95.81 114 ALA A CA 1
ATOM 827 C C . ALA A 1 114 ? 23.825 -2.019 -10.896 1.00 95.81 114 ALA A C 1
ATOM 829 O O . ALA A 1 114 ? 24.310 -1.426 -9.928 1.00 95.81 114 ALA A O 1
ATOM 830 N N . TYR A 1 115 ? 22.567 -1.809 -11.298 1.00 95.81 115 TYR A N 1
ATOM 831 C CA . TYR A 1 115 ? 21.613 -0.949 -10.600 1.00 95.81 115 TYR A CA 1
ATOM 832 C C . TYR A 1 115 ? 21.338 -1.439 -9.175 1.00 95.81 115 TYR A C 1
ATOM 834 O O . TYR A 1 115 ? 21.427 -0.640 -8.242 1.00 95.81 115 TYR A O 1
ATOM 842 N N . ALA A 1 116 ? 21.050 -2.729 -8.988 1.00 95.31 116 ALA A N 1
ATOM 843 C CA . ALA A 1 116 ? 20.780 -3.317 -7.678 1.00 95.31 116 ALA A CA 1
ATOM 844 C C . ALA A 1 116 ? 21.986 -3.177 -6.739 1.00 95.31 116 ALA A C 1
ATOM 846 O O . ALA A 1 116 ? 21.836 -2.751 -5.593 1.00 95.31 116 ALA A O 1
ATOM 847 N N . THR A 1 117 ? 23.197 -3.428 -7.241 1.00 95.44 117 THR A N 1
ATOM 848 C CA . THR A 1 117 ? 24.448 -3.219 -6.495 1.00 95.44 117 THR A CA 1
ATOM 849 C C . THR A 1 117 ? 24.642 -1.757 -6.103 1.00 95.44 117 THR A C 1
ATOM 851 O O . THR A 1 117 ? 24.921 -1.460 -4.939 1.00 95.44 117 THR A O 1
ATOM 854 N N . ALA A 1 118 ? 24.432 -0.820 -7.031 1.00 95.44 118 ALA A N 1
ATOM 855 C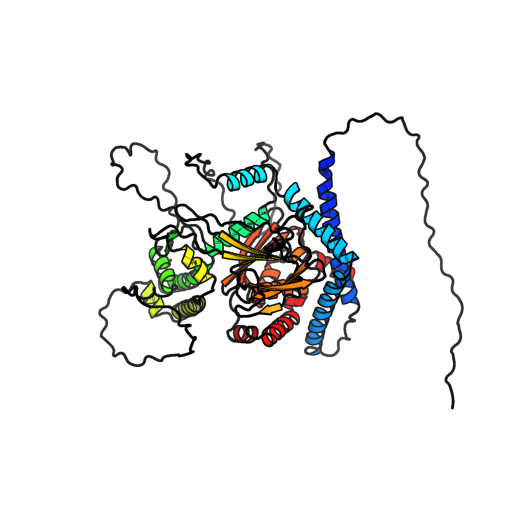 CA . ALA A 1 118 ? 24.520 0.609 -6.738 1.00 95.44 118 ALA A CA 1
ATOM 856 C C . ALA A 1 118 ? 23.472 1.056 -5.701 1.00 95.44 118 ALA A C 1
ATOM 858 O O . ALA A 1 118 ? 23.799 1.819 -4.789 1.00 95.44 118 ALA A O 1
ATOM 859 N N . MET A 1 119 ? 22.232 0.566 -5.805 1.00 93.88 119 MET A N 1
ATOM 860 C CA . MET A 1 119 ? 21.155 0.836 -4.846 1.00 93.88 119 MET A CA 1
ATOM 861 C C . MET A 1 119 ? 21.489 0.293 -3.459 1.00 93.88 119 MET A C 1
ATOM 863 O O . MET A 1 119 ? 21.343 1.017 -2.472 1.00 93.88 119 MET A O 1
ATOM 867 N N . HIS A 1 120 ? 21.976 -0.946 -3.379 1.00 93.19 120 HIS A N 1
ATOM 868 C CA . HIS A 1 120 ? 22.403 -1.553 -2.127 1.00 93.19 120 HIS A CA 1
ATOM 869 C C . HIS A 1 120 ? 23.536 -0.751 -1.482 1.00 93.19 120 HIS A C 1
ATOM 871 O O . HIS A 1 120 ? 23.408 -0.351 -0.327 1.00 93.19 120 HIS A O 1
ATOM 877 N N . HIS A 1 121 ? 24.607 -0.447 -2.220 1.00 92.81 121 HIS A N 1
ATOM 878 C CA . HIS A 1 121 ? 25.741 0.315 -1.693 1.00 92.81 121 HIS A CA 1
ATOM 879 C C . HIS A 1 121 ? 25.346 1.718 -1.232 1.00 92.81 121 HIS A C 1
ATOM 881 O O . HIS A 1 121 ? 25.711 2.127 -0.127 1.00 92.81 121 HIS A O 1
ATOM 887 N N . LEU A 1 122 ? 24.550 2.442 -2.023 1.00 91.31 122 LEU A N 1
ATOM 888 C CA . LEU A 1 122 ? 24.052 3.756 -1.622 1.00 91.31 122 LEU A CA 1
ATOM 889 C C . LEU A 1 122 ? 23.214 3.656 -0.338 1.00 91.31 122 LEU A C 1
ATOM 891 O O . LEU A 1 122 ? 23.350 4.478 0.569 1.00 91.31 122 LEU A O 1
ATOM 895 N N . ALA A 1 123 ? 22.381 2.624 -0.227 1.00 88.81 123 ALA A N 1
ATOM 896 C CA . ALA A 1 123 ? 21.523 2.433 0.928 1.00 88.81 123 ALA A CA 1
ATOM 897 C C . ALA A 1 123 ? 22.272 2.017 2.201 1.00 88.81 123 ALA A C 1
ATOM 899 O O . ALA A 1 123 ? 21.957 2.534 3.271 1.00 88.81 123 ALA A O 1
ATOM 900 N N . THR A 1 124 ? 23.236 1.105 2.111 1.00 86.25 124 THR A N 1
ATOM 901 C CA . THR A 1 124 ? 23.885 0.510 3.290 1.00 86.25 124 THR A CA 1
ATOM 902 C C . THR A 1 124 ? 25.177 1.201 3.698 1.00 86.25 124 THR A C 1
ATOM 904 O O . THR A 1 124 ? 25.531 1.145 4.871 1.00 86.25 124 THR A O 1
ATOM 907 N N . ARG A 1 125 ? 25.881 1.854 2.766 1.00 87.12 125 ARG A N 1
ATOM 908 C CA . ARG A 1 125 ? 27.152 2.541 3.055 1.00 87.12 125 ARG A CA 1
ATOM 909 C C . ARG A 1 125 ? 26.986 4.042 3.246 1.00 87.12 125 ARG A C 1
ATOM 911 O O . ARG A 1 125 ? 27.731 4.636 4.015 1.00 87.12 125 ARG A O 1
ATOM 918 N N . TYR A 1 126 ? 26.032 4.655 2.545 1.00 83.00 126 TYR A N 1
ATOM 919 C CA . TYR A 1 126 ? 25.841 6.106 2.590 1.00 83.00 126 TYR A CA 1
ATOM 920 C C . TYR A 1 126 ? 24.616 6.518 3.414 1.00 83.00 126 TYR A C 1
ATOM 922 O O . TYR A 1 126 ? 24.683 7.497 4.157 1.00 83.00 126 TYR A O 1
ATOM 930 N N . TRP A 1 127 ? 23.494 5.794 3.313 1.00 81.12 127 TRP A N 1
ATOM 931 C CA . TRP A 1 127 ? 22.285 6.172 4.053 1.00 81.12 127 TRP A CA 1
ATOM 932 C C . TRP A 1 127 ? 22.206 5.645 5.491 1.00 81.12 127 TRP A C 1
ATOM 934 O O . TRP A 1 127 ? 21.628 6.329 6.343 1.00 81.12 127 TRP A O 1
ATOM 944 N N . ASP A 1 128 ? 22.787 4.479 5.765 1.00 73.38 128 ASP A N 1
ATOM 945 C CA . ASP A 1 128 ? 22.880 3.898 7.106 1.00 73.38 128 ASP A CA 1
ATOM 946 C C . ASP A 1 128 ? 24.278 4.197 7.691 1.00 73.38 128 ASP A C 1
ATOM 948 O O . ASP A 1 128 ? 25.249 3.545 7.307 1.00 73.38 128 ASP A O 1
ATOM 952 N N . PRO A 1 129 ? 24.436 5.192 8.590 1.00 59.78 129 PRO A N 1
ATOM 953 C CA . PRO A 1 129 ? 25.749 5.509 9.140 1.00 59.78 129 PRO A CA 1
ATOM 954 C C . PRO A 1 129 ? 26.300 4.343 9.990 1.00 59.78 129 PRO A C 1
ATOM 956 O O . PRO A 1 129 ? 25.518 3.635 10.633 1.00 59.78 129 PRO A O 1
ATOM 959 N N . PRO A 1 130 ? 27.636 4.173 10.075 1.00 57.88 130 PRO A N 1
ATOM 960 C CA . PRO A 1 130 ? 28.279 3.053 10.776 1.00 57.88 130 PRO A CA 1
ATOM 961 C C . PRO A 1 130 ? 27.857 2.882 12.242 1.00 57.88 130 PRO A C 1
ATOM 963 O O . PRO A 1 130 ? 27.806 1.762 12.746 1.00 57.88 130 PRO A O 1
ATOM 966 N N . THR A 1 131 ? 27.507 3.976 12.922 1.00 58.84 131 THR A N 1
ATOM 967 C CA . THR A 1 131 ? 27.054 3.959 14.321 1.00 58.84 131 THR A CA 1
ATOM 968 C C . THR A 1 131 ? 25.739 3.200 14.499 1.00 58.84 131 THR A C 1
ATOM 970 O O . THR A 1 131 ? 25.618 2.403 15.423 1.00 58.84 131 THR A O 1
ATOM 973 N N . ALA A 1 132 ? 24.797 3.344 13.561 1.00 54.88 132 ALA A N 1
ATOM 974 C CA . ALA A 1 132 ? 23.535 2.605 13.587 1.00 54.88 132 ALA A CA 1
ATOM 975 C C . ALA A 1 132 ? 23.735 1.101 13.328 1.00 54.88 132 ALA A C 1
ATOM 977 O O . ALA A 1 132 ? 22.923 0.284 13.759 1.00 54.88 132 ALA A O 1
ATOM 978 N N . ARG A 1 133 ? 24.813 0.722 12.627 1.00 56.00 133 ARG A N 1
ATOM 979 C CA . ARG A 1 133 ? 25.156 -0.682 12.369 1.00 56.00 133 ARG A CA 1
ATOM 980 C C . ARG A 1 133 ? 25.719 -1.353 13.619 1.00 56.00 133 ARG A C 1
ATOM 982 O O . ARG A 1 133 ? 25.235 -2.414 13.986 1.00 56.00 133 ARG A O 1
ATOM 989 N N . ALA A 1 134 ? 26.645 -0.690 14.313 1.00 60.31 134 ALA A N 1
ATOM 990 C CA . ALA A 1 134 ? 27.191 -1.189 15.575 1.00 60.31 134 ALA A CA 1
ATOM 991 C C . ALA A 1 134 ? 26.097 -1.388 16.641 1.00 60.31 134 ALA A C 1
ATOM 993 O O . ALA A 1 134 ? 26.101 -2.402 17.332 1.00 60.31 134 ALA A O 1
ATOM 994 N N . GLU A 1 135 ? 25.125 -0.472 16.730 1.00 61.56 135 GLU A N 1
ATOM 995 C CA . GLU A 1 135 ? 23.978 -0.607 17.640 1.00 61.56 135 GLU A CA 1
ATOM 996 C C . GLU A 1 135 ? 23.029 -1.750 17.243 1.00 61.56 135 GLU A C 1
ATOM 998 O O . GLU A 1 135 ? 22.579 -2.488 18.119 1.00 61.56 135 GLU A O 1
ATOM 1003 N N . ARG A 1 136 ? 22.740 -1.944 15.945 1.00 60.22 136 ARG A N 1
ATOM 1004 C CA . ARG A 1 136 ? 21.917 -3.076 15.469 1.00 60.22 136 ARG A CA 1
ATOM 1005 C C . ARG A 1 136 ? 22.601 -4.421 15.699 1.00 60.22 136 ARG A C 1
ATOM 1007 O O . ARG A 1 136 ? 21.942 -5.353 16.153 1.00 60.22 136 ARG A O 1
ATOM 1014 N N . ASP A 1 137 ? 23.895 -4.512 15.411 1.00 53.72 137 ASP A N 1
ATOM 1015 C CA . ASP A 1 137 ? 24.674 -5.736 15.600 1.00 53.72 137 ASP A CA 1
ATOM 1016 C C . ASP A 1 137 ? 24.779 -6.079 17.100 1.00 53.72 137 ASP A C 1
ATOM 1018 O O . ASP A 1 137 ? 24.649 -7.244 17.479 1.00 53.72 137 ASP A O 1
ATOM 1022 N N . LEU A 1 138 ? 24.897 -5.070 17.980 1.00 64.56 138 LEU A N 1
ATOM 1023 C CA . LEU A 1 138 ? 24.770 -5.267 19.429 1.00 64.56 138 LEU A CA 1
ATOM 1024 C C . LEU A 1 138 ? 23.358 -5.731 19.817 1.00 64.56 138 LEU A C 1
ATOM 1026 O O . LEU A 1 138 ? 23.217 -6.698 20.560 1.00 64.56 138 LEU A O 1
ATOM 1030 N N . ALA A 1 139 ? 22.308 -5.075 19.319 1.00 56.81 139 ALA A N 1
ATOM 1031 C CA . ALA A 1 139 ? 20.924 -5.390 19.675 1.00 56.81 139 ALA A CA 1
ATOM 1032 C C . ALA A 1 139 ? 20.508 -6.804 19.235 1.00 56.81 139 ALA A C 1
ATOM 1034 O O . ALA A 1 139 ? 19.814 -7.489 19.985 1.00 56.81 139 ALA A O 1
ATOM 1035 N N . MET A 1 140 ? 20.963 -7.275 18.067 1.00 51.34 140 MET A N 1
ATOM 1036 C CA . MET A 1 140 ? 20.706 -8.650 17.626 1.00 51.34 140 MET A CA 1
ATOM 1037 C C . MET A 1 140 ? 21.475 -9.679 18.459 1.00 51.34 140 MET A C 1
ATOM 1039 O O . MET A 1 140 ? 20.899 -10.700 18.829 1.00 51.34 140 MET A O 1
ATOM 1043 N N . ASN A 1 141 ? 22.721 -9.393 18.842 1.00 45.16 141 ASN A N 1
ATOM 1044 C CA . ASN A 1 141 ? 23.532 -10.327 19.630 1.00 45.16 141 ASN A CA 1
ATOM 1045 C C . ASN A 1 141 ? 23.173 -10.358 21.128 1.00 45.16 141 ASN A C 1
ATOM 1047 O O . ASN A 1 141 ? 23.456 -11.345 21.800 1.00 45.16 141 ASN A O 1
ATOM 1051 N N . THR A 1 142 ? 22.514 -9.322 21.658 1.00 45.44 142 THR A N 1
ATOM 1052 C CA . THR A 1 142 ? 22.162 -9.227 23.093 1.00 45.44 142 THR A CA 1
ATOM 1053 C C . THR A 1 142 ? 20.786 -9.835 23.425 1.00 45.44 142 THR A C 1
ATOM 1055 O O . THR A 1 142 ? 20.292 -9.704 24.541 1.00 45.44 142 THR A O 1
ATOM 1058 N N . THR A 1 143 ? 20.146 -10.554 22.494 1.00 44.06 143 THR A N 1
ATOM 1059 C CA . THR A 1 143 ? 18.867 -11.250 22.766 1.00 44.06 143 THR A CA 1
ATOM 1060 C C . THR A 1 143 ? 19.006 -12.546 23.577 1.00 44.06 143 THR A C 1
ATOM 1062 O O . THR A 1 143 ? 18.000 -13.170 23.909 1.00 44.06 143 THR A O 1
ATOM 1065 N N . ALA A 1 144 ? 20.216 -12.911 24.010 1.00 42.75 144 ALA A N 1
ATOM 1066 C CA . ALA A 1 144 ? 20.431 -13.929 25.032 1.00 42.75 144 ALA A CA 1
ATOM 1067 C C . ALA A 1 144 ? 21.076 -13.298 26.277 1.00 42.75 144 ALA A C 1
ATOM 1069 O O . ALA A 1 144 ? 22.232 -12.888 26.259 1.00 42.75 144 ALA A O 1
ATOM 1070 N N . THR A 1 145 ? 20.313 -13.263 27.373 1.00 43.19 145 THR A N 1
ATOM 1071 C CA . THR A 1 145 ? 20.747 -12.964 28.752 1.00 43.19 145 THR A CA 1
ATOM 1072 C C . THR A 1 145 ? 21.346 -11.577 29.023 1.00 43.19 145 THR A C 1
ATOM 1074 O O . THR A 1 145 ? 22.559 -11.412 29.031 1.00 43.19 145 THR A O 1
ATOM 1077 N N . ALA A 1 146 ? 20.501 -10.611 29.401 1.00 33.62 146 ALA A N 1
ATOM 1078 C CA . ALA A 1 146 ? 20.912 -9.509 30.278 1.00 33.62 146 ALA A CA 1
ATOM 1079 C C . ALA A 1 146 ? 19.708 -8.817 30.945 1.00 33.62 146 ALA A C 1
ATOM 1081 O O . ALA A 1 146 ? 18.910 -8.140 30.301 1.00 33.62 146 ALA A O 1
ATOM 1082 N N . THR A 1 147 ? 19.611 -8.961 32.266 1.00 42.84 147 THR A N 1
ATOM 1083 C CA . THR A 1 147 ? 19.021 -7.966 33.171 1.00 42.84 147 THR A CA 1
ATOM 1084 C C . THR A 1 147 ? 19.813 -6.667 33.044 1.00 42.84 147 THR A C 1
ATOM 1086 O O . THR A 1 147 ? 21.029 -6.711 33.231 1.00 42.84 147 THR A O 1
ATOM 1089 N N . HIS A 1 148 ? 19.177 -5.527 32.760 1.00 40.38 148 HIS A N 1
ATOM 1090 C CA . HIS A 1 148 ? 19.880 -4.246 32.827 1.00 40.38 148 HIS A CA 1
ATOM 1091 C C . HIS A 1 148 ? 19.033 -3.084 33.348 1.00 40.38 148 HIS A C 1
ATOM 1093 O O . HIS A 1 148 ? 17.918 -2.833 32.891 1.00 40.38 148 HIS A O 1
ATOM 1099 N N . ASP A 1 149 ? 19.658 -2.398 34.307 1.00 33.50 149 ASP A N 1
ATOM 1100 C CA . ASP A 1 149 ? 19.338 -1.103 34.898 1.00 33.50 149 ASP A CA 1
ATOM 1101 C C . ASP A 1 149 ? 19.202 0.015 33.857 1.00 33.50 149 ASP A C 1
ATOM 1103 O O . ASP A 1 149 ? 19.924 0.066 32.857 1.00 33.50 149 ASP A O 1
ATOM 1107 N N . GLY A 1 150 ? 18.275 0.933 34.132 1.00 32.34 150 GLY A N 1
ATOM 1108 C CA . GLY A 1 150 ? 17.851 1.995 33.227 1.00 32.34 150 GLY A CA 1
ATOM 1109 C C . GLY A 1 150 ? 18.780 3.210 33.184 1.00 32.34 150 GLY A C 1
ATOM 1110 O O . GLY A 1 150 ? 19.072 3.830 34.206 1.00 32.34 150 GLY A O 1
ATOM 1111 N N . LEU A 1 151 ? 19.142 3.626 31.967 1.00 30.47 151 LEU A N 1
ATOM 1112 C CA . LEU A 1 151 ? 19.624 4.976 31.678 1.00 30.47 151 LEU A CA 1
ATOM 1113 C C . LEU A 1 151 ? 18.472 5.796 31.075 1.00 30.47 151 LEU A C 1
ATOM 1115 O O . LEU A 1 151 ? 18.009 5.535 29.967 1.00 30.47 151 LEU A O 1
ATOM 1119 N N . LEU A 1 152 ? 17.992 6.784 31.829 1.00 31.92 152 LEU A N 1
ATOM 1120 C CA . LEU A 1 152 ? 16.920 7.691 31.426 1.00 31.92 152 LEU A CA 1
ATOM 1121 C C . LEU A 1 152 ? 17.443 8.726 30.418 1.00 31.92 152 LEU A C 1
ATOM 1123 O O . LEU A 1 152 ? 18.245 9.595 30.760 1.00 31.92 152 LEU A O 1
ATOM 1127 N N . THR A 1 153 ? 16.947 8.684 29.183 1.00 32.00 153 THR A N 1
ATOM 1128 C CA . THR A 1 153 ? 17.063 9.797 28.230 1.00 32.00 153 THR A CA 1
ATOM 1129 C C . THR A 1 153 ? 16.159 10.953 28.659 1.00 32.00 153 THR A C 1
ATOM 1131 O O . THR A 1 153 ? 14.968 10.764 28.907 1.00 32.00 153 THR A O 1
ATOM 1134 N N . ALA A 1 154 ? 16.731 12.156 28.748 1.00 29.84 154 ALA A N 1
ATOM 1135 C CA . ALA A 1 154 ? 16.044 13.358 29.211 1.00 29.84 154 ALA A CA 1
ATOM 1136 C C . ALA A 1 154 ? 14.846 13.746 28.312 1.00 29.84 154 ALA A C 1
ATOM 1138 O O . ALA A 1 154 ? 14.937 13.645 27.086 1.00 29.84 154 ALA A O 1
ATOM 1139 N N . PRO A 1 155 ? 13.732 14.230 28.893 1.00 30.20 155 PRO A N 1
ATOM 1140 C CA . PRO A 1 155 ? 12.548 14.621 28.138 1.00 30.20 155 PRO A CA 1
ATOM 1141 C C . PRO A 1 155 ? 12.782 15.907 27.319 1.00 30.20 155 PRO A C 1
ATOM 1143 O O . PRO A 1 155 ? 13.568 16.771 27.723 1.00 30.20 155 PRO A O 1
ATOM 1146 N N . PRO A 1 156 ? 12.074 16.085 26.187 1.00 32.81 156 PRO A N 1
ATOM 1147 C CA . PRO A 1 156 ? 12.141 17.309 25.398 1.00 32.81 156 PRO A CA 1
ATOM 1148 C C . PRO A 1 156 ? 11.600 18.504 26.192 1.00 32.81 156 PRO A C 1
ATOM 1150 O O . PRO A 1 156 ? 10.626 18.399 26.942 1.00 32.81 156 PRO A O 1
ATOM 1153 N N . ARG A 1 157 ? 12.249 19.662 26.026 1.00 32.31 157 ARG A N 1
ATOM 1154 C CA . ARG A 1 157 ? 11.924 20.890 26.760 1.00 32.31 157 ARG A CA 1
ATOM 1155 C C . ARG A 1 157 ? 10.516 21.400 26.388 1.00 32.31 157 ARG A C 1
ATOM 1157 O O . ARG A 1 157 ? 10.206 21.508 25.201 1.00 32.31 157 ARG A O 1
ATOM 1164 N N . PRO A 1 158 ? 9.668 21.768 27.366 1.00 27.05 158 PRO A N 1
ATOM 1165 C CA . PRO A 1 158 ? 8.353 22.338 27.097 1.00 27.05 158 PRO A CA 1
ATOM 1166 C C . PRO A 1 158 ? 8.496 23.759 26.530 1.00 27.05 158 PRO A C 1
ATOM 1168 O O . PRO A 1 158 ? 9.050 24.637 27.185 1.00 27.05 158 PRO A O 1
ATOM 1171 N N . GLY A 1 159 ? 7.998 23.989 25.312 1.00 34.44 159 GLY A N 1
ATOM 1172 C CA . GLY A 1 159 ? 8.011 25.312 24.667 1.00 34.44 159 GLY A CA 1
ATOM 1173 C C . GLY A 1 159 ? 7.976 25.292 23.138 1.00 34.44 159 GLY A C 1
ATOM 1174 O O . GLY A 1 159 ? 7.661 26.308 22.518 1.00 34.44 159 GLY A O 1
ATOM 1175 N N . GLU A 1 160 ? 8.233 24.144 22.509 1.00 34.44 160 GLU A N 1
ATOM 1176 C CA . GLU A 1 160 ? 8.226 24.035 21.051 1.00 34.44 160 GLU A CA 1
ATOM 1177 C C . GLU A 1 160 ? 6.784 23.965 20.515 1.00 34.44 160 GLU A C 1
ATOM 1179 O O . GLU A 1 160 ? 6.109 22.931 20.516 1.00 34.44 160 GLU A O 1
ATOM 1184 N N . LYS A 1 161 ? 6.263 25.131 20.117 1.00 31.47 161 LYS A N 1
ATOM 1185 C CA . LYS A 1 161 ? 4.934 25.286 19.517 1.00 31.47 161 LYS A CA 1
ATOM 1186 C C . LYS A 1 161 ? 4.824 24.414 18.263 1.00 31.47 161 LYS A C 1
ATOM 1188 O O . LYS A 1 161 ? 5.438 24.700 17.238 1.00 31.47 161 LYS A O 1
ATOM 1193 N N . ARG A 1 162 ? 3.943 23.409 18.309 1.00 34.66 162 ARG A N 1
ATOM 1194 C CA . ARG A 1 162 ? 3.420 22.726 17.115 1.00 34.66 162 ARG A CA 1
ATOM 1195 C C . ARG A 1 162 ? 2.901 23.776 16.125 1.00 34.66 162 ARG A C 1
ATOM 1197 O O . ARG A 1 162 ? 1.904 24.441 16.412 1.00 34.66 162 ARG A O 1
ATOM 1204 N N . ARG A 1 163 ? 3.534 23.899 14.952 1.00 30.22 163 ARG A N 1
ATOM 1205 C CA . ARG A 1 163 ? 2.977 24.647 13.813 1.00 30.22 163 ARG A CA 1
ATOM 1206 C C . ARG A 1 163 ? 1.656 23.992 13.395 1.00 30.22 163 ARG A C 1
ATOM 1208 O O . ARG A 1 163 ? 1.644 22.953 12.740 1.00 30.22 163 ARG A O 1
ATOM 1215 N N . ARG A 1 164 ? 0.535 24.586 13.809 1.00 33.25 164 ARG A N 1
ATOM 1216 C CA . ARG A 1 164 ? -0.791 24.332 13.235 1.00 33.25 164 ARG A CA 1
ATOM 1217 C C . ARG A 1 164 ? -0.945 25.171 11.966 1.00 33.25 164 ARG A C 1
ATOM 1219 O O . ARG A 1 164 ? -0.692 26.364 12.013 1.00 33.25 164 ARG A O 1
ATOM 1226 N N . GLY A 1 165 ? -1.405 24.520 10.896 1.00 30.19 165 GLY A N 1
ATOM 1227 C CA . GLY A 1 165 ? -2.189 25.096 9.797 1.00 30.19 165 GLY A CA 1
ATOM 1228 C C . GLY A 1 165 ? -1.557 26.239 9.002 1.00 30.19 165 GLY A C 1
ATOM 1229 O O . GLY A 1 165 ? -1.690 27.395 9.375 1.00 30.19 165 GLY A O 1
ATOM 1230 N N . CYS A 1 166 ? -0.979 25.930 7.839 1.00 29.19 166 CYS A N 1
ATOM 1231 C CA . CYS A 1 166 ? -0.866 26.917 6.765 1.00 29.19 166 CYS A CA 1
ATOM 1232 C C . CYS A 1 166 ? -2.228 27.051 6.072 1.00 29.19 166 CYS A C 1
ATOM 1234 O O . CYS A 1 166 ? -2.555 26.269 5.183 1.00 29.19 166 CYS A O 1
ATOM 1236 N N . CYS A 1 167 ? -2.998 28.050 6.490 1.00 31.70 167 CYS A N 1
ATOM 1237 C CA . CYS A 1 167 ? -3.615 28.959 5.532 1.00 31.70 167 CYS A CA 1
ATOM 1238 C C . CYS A 1 167 ? -2.534 30.019 5.265 1.00 31.70 167 CYS A C 1
ATOM 1240 O O . CYS A 1 167 ? -2.015 30.581 6.228 1.00 31.70 167 CYS A O 1
ATOM 1242 N N . VAL A 1 168 ? -2.116 30.218 4.015 1.00 37.72 168 VAL A N 1
ATOM 1243 C CA . VAL A 1 168 ? -1.144 31.263 3.663 1.00 37.72 168 VAL A CA 1
ATOM 1244 C C . VAL A 1 168 ? -1.913 32.368 2.960 1.00 37.72 168 VAL A C 1
ATOM 1246 O O . VAL A 1 168 ? -2.304 32.182 1.812 1.00 37.72 168 VAL A O 1
ATOM 1249 N N . ASP A 1 169 ? -2.103 33.482 3.658 1.00 29.56 169 ASP A N 1
ATOM 1250 C CA . ASP A 1 169 ? -2.206 34.790 3.018 1.00 29.56 169 ASP A CA 1
ATOM 1251 C C . ASP A 1 169 ? -0.813 35.430 3.011 1.00 29.56 169 ASP A C 1
ATOM 1253 O O . ASP A 1 169 ? 0.017 35.179 3.892 1.00 29.56 169 ASP A O 1
ATOM 1257 N N . ALA A 1 170 ? -0.552 36.178 1.944 1.00 41.00 170 ALA A N 1
ATOM 1258 C CA . ALA A 1 170 ? 0.697 36.857 1.643 1.00 41.00 170 ALA A CA 1
ATOM 1259 C C . ALA A 1 170 ? 0.903 38.094 2.532 1.00 41.00 170 ALA A C 1
ATOM 1261 O O . ALA A 1 170 ? -0.040 38.849 2.733 1.00 41.00 170 ALA A O 1
ATOM 1262 N N . ASP A 1 171 ? 2.118 38.285 3.053 1.00 32.88 171 ASP A N 1
ATOM 1263 C CA . ASP A 1 171 ? 2.942 39.489 2.842 1.00 32.88 171 ASP A CA 1
ATOM 1264 C C . ASP A 1 171 ? 4.194 39.485 3.741 1.00 32.88 171 ASP A C 1
ATOM 1266 O O . ASP A 1 171 ? 4.187 38.956 4.850 1.00 32.88 171 ASP A O 1
ATOM 1270 N N . ASP A 1 172 ? 5.270 40.032 3.169 1.00 34.75 172 ASP A N 1
ATOM 1271 C CA . ASP A 1 172 ? 6.506 40.600 3.729 1.00 34.75 172 ASP A CA 1
ATOM 1272 C C . ASP A 1 172 ? 7.027 40.185 5.125 1.00 34.75 172 ASP A C 1
ATOM 1274 O O . ASP A 1 172 ? 6.389 40.365 6.158 1.00 34.75 172 ASP A O 1
ATOM 1278 N N . LEU A 1 173 ? 8.310 39.791 5.178 1.00 32.88 173 LEU A N 1
ATOM 1279 C CA . LEU A 1 173 ? 9.400 40.640 5.702 1.00 32.88 173 LEU A CA 1
ATOM 1280 C C . LEU A 1 173 ? 10.724 39.860 5.824 1.00 32.88 173 LEU A C 1
ATOM 1282 O O . LEU A 1 173 ? 10.785 38.711 6.261 1.00 32.88 173 LEU A O 1
ATOM 1286 N N . ALA A 1 174 ? 11.802 40.545 5.449 1.00 40.44 174 ALA A N 1
ATOM 1287 C CA . ALA A 1 174 ? 13.190 40.132 5.598 1.00 40.44 174 ALA A CA 1
ATOM 1288 C C . ALA A 1 174 ? 13.587 39.919 7.072 1.00 40.44 174 ALA A C 1
ATOM 1290 O O . ALA A 1 174 ? 13.296 40.762 7.923 1.00 40.44 174 ALA A O 1
ATOM 1291 N N . HIS A 1 175 ? 14.338 38.850 7.362 1.00 32.16 175 HIS A N 1
ATOM 1292 C CA . HIS A 1 175 ? 15.073 38.722 8.622 1.00 32.16 175 HIS A CA 1
ATOM 1293 C C . HIS A 1 175 ? 16.466 38.104 8.444 1.00 32.16 175 HIS A C 1
ATOM 1295 O O . HIS A 1 175 ? 16.643 37.069 7.804 1.00 32.16 175 HIS A O 1
ATOM 1301 N N . GLU A 1 176 ? 17.423 38.823 9.031 1.00 33.09 176 GLU A N 1
ATOM 1302 C CA . GLU A 1 176 ? 18.857 38.570 9.189 1.00 33.09 176 GLU A CA 1
ATOM 1303 C C . GLU A 1 176 ? 19.190 37.252 9.920 1.00 33.09 176 GLU A C 1
ATOM 1305 O O . GLU A 1 176 ? 18.375 36.757 10.706 1.00 33.09 176 GLU A O 1
ATOM 1310 N N . PRO A 1 177 ? 20.405 36.692 9.736 1.00 37.41 177 PRO A N 1
ATOM 1311 C CA . PRO A 1 177 ? 20.808 35.448 10.375 1.00 37.41 177 PRO A CA 1
ATOM 1312 C C . PRO A 1 177 ? 21.369 35.697 11.785 1.00 37.41 177 PRO A C 1
ATOM 1314 O O . PRO A 1 177 ? 22.431 36.290 11.959 1.00 37.41 177 PRO A O 1
ATOM 1317 N N . GLN A 1 178 ? 20.694 35.174 12.809 1.00 34.22 178 GLN A N 1
ATOM 1318 C CA . GLN A 1 178 ? 21.272 35.052 14.149 1.00 34.22 178 GLN A CA 1
ATOM 1319 C C . GLN A 1 178 ? 22.213 33.842 14.210 1.00 34.22 178 GLN A C 1
ATOM 1321 O O . GLN A 1 178 ? 21.793 32.690 14.113 1.00 34.22 178 GLN A O 1
ATOM 1326 N N . ALA A 1 179 ? 23.502 34.127 14.394 1.00 42.78 179 ALA A N 1
ATOM 1327 C CA . ALA A 1 179 ? 24.519 33.163 14.783 1.00 42.78 179 ALA A CA 1
ATOM 1328 C C . ALA A 1 179 ? 24.358 32.794 16.267 1.00 42.78 179 ALA A C 1
ATOM 1330 O O . ALA A 1 179 ? 24.278 33.681 17.115 1.00 42.78 179 ALA A O 1
ATOM 1331 N N . GLY A 1 180 ? 24.363 31.499 16.595 1.00 42.22 180 GLY A N 1
ATOM 1332 C CA . GLY A 1 180 ? 24.516 31.059 17.985 1.00 42.22 180 GLY A CA 1
ATOM 1333 C C . GLY A 1 180 ? 23.807 29.758 18.333 1.00 42.22 180 GLY A C 1
ATOM 1334 O O . GLY A 1 180 ? 22.714 29.782 18.885 1.00 42.22 180 GLY A O 1
ATOM 1335 N N . ASN A 1 181 ? 24.448 28.632 18.016 1.00 37.66 181 ASN A N 1
ATOM 1336 C CA . ASN A 1 181 ? 24.690 27.491 18.910 1.00 37.66 181 ASN A CA 1
ATOM 1337 C C . ASN A 1 181 ? 25.156 26.314 18.051 1.00 37.66 181 ASN A C 1
ATOM 1339 O O . ASN A 1 181 ? 24.369 25.719 17.319 1.00 37.66 181 ASN A O 1
ATOM 1343 N N . ALA A 1 182 ? 26.445 25.984 18.152 1.00 41.66 182 ALA A N 1
ATOM 1344 C CA . ALA A 1 182 ? 27.014 24.752 17.624 1.00 41.66 182 ALA A CA 1
ATOM 1345 C C . ALA A 1 182 ? 26.490 23.572 18.459 1.00 41.66 182 ALA A C 1
ATOM 1347 O O . ALA A 1 182 ? 27.186 23.028 19.314 1.00 41.66 182 ALA A O 1
ATOM 1348 N N . ALA A 1 183 ? 25.221 23.219 18.258 1.00 44.28 183 ALA A N 1
ATOM 1349 C CA . ALA A 1 183 ? 24.750 21.887 18.577 1.00 44.28 183 ALA A CA 1
ATOM 1350 C C . ALA A 1 183 ? 25.559 20.939 17.693 1.00 44.28 183 ALA A C 1
ATOM 1352 O O . ALA A 1 183 ? 25.608 21.121 16.479 1.00 44.28 183 ALA A O 1
ATOM 1353 N N . THR A 1 184 ? 26.250 19.990 18.318 1.00 45.31 184 THR A N 1
ATOM 1354 C CA . THR A 1 184 ? 26.903 18.865 17.650 1.00 45.31 184 THR A CA 1
ATOM 1355 C C . THR A 1 184 ? 25.969 18.336 16.566 1.00 45.31 184 THR A C 1
ATOM 1357 O O . THR A 1 184 ? 24.902 17.814 16.893 1.00 45.31 184 THR A O 1
ATOM 1360 N N . ASP A 1 185 ? 26.338 18.555 15.303 1.00 44.56 185 ASP A N 1
ATOM 1361 C CA . ASP A 1 185 ? 25.589 18.143 14.118 1.00 44.56 185 ASP A CA 1
ATOM 1362 C C . ASP A 1 185 ? 25.569 16.609 14.129 1.00 44.56 185 ASP A C 1
ATOM 1364 O O . ASP A 1 185 ? 26.473 15.944 13.619 1.00 44.56 185 ASP A O 1
ATOM 1368 N N . ALA A 1 186 ? 24.594 16.029 14.835 1.00 53.31 186 ALA A N 1
ATOM 1369 C CA . ALA A 1 186 ? 24.396 14.593 14.845 1.00 53.31 186 ALA A CA 1
ATOM 1370 C C . ALA A 1 186 ? 24.239 14.168 13.378 1.00 53.31 186 ALA A C 1
ATOM 1372 O O . ALA A 1 186 ? 23.470 14.808 12.649 1.00 53.31 186 ALA A O 1
ATOM 1373 N N . PRO A 1 187 ? 24.999 13.161 12.911 1.00 53.53 187 PRO A N 1
ATOM 1374 C CA . PRO A 1 187 ? 25.048 12.807 11.502 1.00 53.53 187 PRO A CA 1
ATOM 1375 C C . PRO A 1 187 ? 23.625 12.597 10.995 1.00 53.53 187 PRO A C 1
ATOM 1377 O O . PRO A 1 187 ? 22.887 11.762 11.514 1.00 53.53 187 PRO A O 1
ATOM 1380 N N . ARG A 1 188 ? 23.222 13.419 10.018 1.00 52.81 188 ARG A N 1
ATOM 1381 C CA . ARG A 1 188 ? 21.861 13.438 9.476 1.00 52.81 188 ARG A CA 1
ATOM 1382 C C . ARG A 1 188 ? 21.529 12.048 8.936 1.00 52.81 188 ARG A C 1
ATOM 1384 O O . ARG A 1 188 ? 22.009 11.659 7.874 1.00 52.81 188 ARG A O 1
ATOM 1391 N N . HIS A 1 189 ? 20.750 11.291 9.702 1.00 57.81 189 HIS A N 1
ATOM 1392 C CA . HIS A 1 189 ? 20.356 9.929 9.373 1.00 57.81 189 HIS A CA 1
ATOM 1393 C C . HIS A 1 189 ? 19.498 9.927 8.099 1.00 57.81 189 HIS A C 1
ATOM 1395 O O . HIS A 1 189 ? 18.487 10.615 8.037 1.00 57.81 189 HIS A O 1
ATOM 1401 N N . TYR A 1 190 ? 19.865 9.135 7.086 1.00 61.06 190 TYR A N 1
ATOM 1402 C CA . TYR A 1 190 ? 19.056 8.952 5.868 1.00 61.06 190 TYR A CA 1
ATOM 1403 C C . TYR A 1 190 ? 18.188 7.679 5.912 1.00 61.06 190 TYR A C 1
ATOM 1405 O O . TYR A 1 190 ? 17.591 7.287 4.903 1.00 61.06 190 TYR A O 1
ATOM 1413 N N . SER A 1 191 ? 18.055 7.045 7.085 1.00 64.69 191 SER A N 1
ATOM 1414 C CA . SER A 1 191 ? 17.143 5.906 7.291 1.00 64.69 191 SER A CA 1
ATOM 1415 C C . SER A 1 191 ? 15.669 6.322 7.431 1.00 64.69 191 SER A C 1
ATOM 1417 O O . SER A 1 191 ? 14.795 5.481 7.652 1.00 64.69 191 SER A O 1
ATOM 1419 N N . ASP A 1 192 ? 15.367 7.608 7.222 1.00 81.75 192 ASP A N 1
ATOM 1420 C CA . ASP A 1 192 ? 14.035 8.211 7.307 1.00 81.75 192 ASP A CA 1
ATOM 1421 C C . ASP A 1 192 ? 12.955 7.431 6.553 1.00 81.75 192 ASP A C 1
ATOM 1423 O O . ASP A 1 192 ? 11.805 7.411 6.986 1.00 81.75 192 ASP A O 1
ATOM 1427 N N . ARG A 1 193 ? 13.311 6.747 5.454 1.00 90.50 193 ARG A N 1
ATOM 1428 C CA . ARG A 1 193 ? 12.371 5.909 4.693 1.00 90.50 193 ARG A CA 1
ATOM 1429 C C . ARG A 1 193 ? 11.899 4.684 5.481 1.00 90.50 193 ARG A C 1
ATOM 1431 O O . ARG A 1 193 ? 10.700 4.416 5.505 1.00 90.50 193 ARG A O 1
ATOM 1438 N N . LEU A 1 194 ? 12.816 3.962 6.132 1.00 91.62 194 LEU A N 1
ATOM 1439 C CA . LEU A 1 194 ? 12.493 2.758 6.904 1.00 91.62 194 LEU A CA 1
ATOM 1440 C C . LEU A 1 194 ? 11.729 3.167 8.155 1.00 91.62 194 LEU A C 1
ATOM 1442 O O . LEU A 1 194 ? 10.648 2.649 8.420 1.00 91.62 194 LEU A O 1
ATOM 1446 N N . ARG A 1 195 ? 12.250 4.182 8.851 1.00 91.94 195 ARG A N 1
ATOM 1447 C CA . ARG A 1 195 ? 11.637 4.751 10.047 1.00 91.94 195 ARG A CA 1
ATOM 1448 C C . ARG A 1 195 ? 10.220 5.250 9.778 1.00 91.94 195 ARG A C 1
ATOM 1450 O O . ARG A 1 195 ? 9.304 4.803 10.454 1.00 91.94 195 ARG A O 1
ATOM 1457 N N . TYR A 1 196 ? 10.007 6.075 8.748 1.00 93.81 196 TYR A N 1
ATOM 1458 C CA . TYR A 1 196 ? 8.661 6.527 8.374 1.00 93.81 196 TYR A CA 1
ATOM 1459 C C . TYR A 1 196 ? 7.722 5.353 8.085 1.00 93.81 196 TYR A C 1
ATOM 1461 O O . TYR A 1 196 ? 6.560 5.382 8.487 1.00 93.81 196 TYR A O 1
ATOM 1469 N N . THR A 1 197 ? 8.210 4.332 7.379 1.00 96.19 197 THR A N 1
ATOM 1470 C CA . THR A 1 197 ? 7.394 3.177 6.993 1.00 96.19 197 THR A CA 1
ATOM 1471 C C . THR A 1 197 ? 6.956 2.375 8.220 1.00 96.19 197 THR A C 1
ATOM 1473 O O . THR A 1 197 ? 5.764 2.112 8.383 1.00 96.19 197 THR A O 1
ATOM 1476 N N . LEU A 1 198 ? 7.888 2.079 9.131 1.00 96.31 198 LEU A N 1
ATOM 1477 C CA . LEU A 1 198 ? 7.614 1.375 10.387 1.00 96.31 198 LEU A CA 1
ATOM 1478 C C . LEU A 1 198 ? 6.740 2.206 11.340 1.00 96.31 198 LEU A C 1
ATOM 1480 O O . LEU A 1 198 ? 5.782 1.678 11.898 1.00 96.31 198 LEU A O 1
ATOM 1484 N N . GLU A 1 199 ? 7.002 3.509 11.482 1.00 95.69 199 GLU A N 1
ATOM 1485 C CA . GLU A 1 199 ? 6.183 4.431 12.286 1.00 95.69 199 GLU A CA 1
ATOM 1486 C C . GLU A 1 199 ? 4.752 4.536 11.743 1.00 95.69 199 GLU A C 1
ATOM 1488 O O . GLU A 1 199 ? 3.794 4.544 12.517 1.00 95.69 199 GLU A O 1
ATOM 1493 N N . SER A 1 200 ? 4.584 4.584 10.417 1.00 96.75 200 SER A N 1
ATOM 1494 C CA . SER A 1 200 ? 3.259 4.621 9.785 1.00 96.75 200 SER A CA 1
ATOM 1495 C C . SER A 1 200 ? 2.489 3.327 10.040 1.00 96.75 200 SER A C 1
ATOM 1497 O O . SER A 1 200 ? 1.308 3.369 10.390 1.00 96.75 200 SER A O 1
ATOM 1499 N N . LEU A 1 201 ? 3.163 2.177 9.937 1.00 97.56 201 LEU A N 1
ATOM 1500 C CA . LEU A 1 201 ? 2.561 0.880 10.232 1.00 97.56 201 LEU A CA 1
ATOM 1501 C C . LEU A 1 201 ? 2.178 0.760 11.718 1.00 97.56 201 LEU A C 1
ATOM 1503 O O . LEU A 1 201 ? 1.047 0.384 12.031 1.00 97.56 201 LEU A O 1
ATOM 1507 N N . ALA A 1 202 ? 3.078 1.144 12.629 1.00 96.81 202 ALA A N 1
ATOM 1508 C CA . ALA A 1 202 ? 2.840 1.130 14.072 1.00 96.81 202 ALA A CA 1
ATOM 1509 C C . ALA A 1 202 ? 1.694 2.069 14.472 1.00 96.81 202 ALA A C 1
ATOM 1511 O O . ALA A 1 202 ? 0.769 1.651 15.168 1.00 96.81 202 ALA A O 1
ATOM 1512 N N . SER A 1 203 ? 1.681 3.309 13.977 1.00 96.06 203 SER A N 1
ATOM 1513 C CA . SER A 1 203 ? 0.594 4.259 14.247 1.00 96.06 203 SER A CA 1
ATOM 1514 C C . SER A 1 203 ? -0.757 3.735 13.745 1.00 96.06 203 SER A C 1
ATOM 1516 O O . SER A 1 203 ? -1.791 3.900 14.402 1.00 96.06 203 SER A O 1
ATOM 1518 N N . TYR A 1 204 ? -0.762 3.055 12.596 1.00 96.81 204 TYR A N 1
ATOM 1519 C CA . TYR A 1 204 ? -1.982 2.536 11.994 1.00 96.81 204 TYR A CA 1
ATOM 1520 C C . TYR A 1 204 ? -2.550 1.302 12.718 1.00 96.81 204 TYR A C 1
ATOM 1522 O O . TYR A 1 204 ? -3.753 1.277 12.992 1.00 96.81 204 TYR A O 1
ATOM 1530 N N . TYR A 1 205 ? -1.711 0.315 13.054 1.00 96.44 205 TYR A N 1
ATOM 1531 C CA . TYR A 1 205 ? -2.142 -0.959 13.652 1.00 96.44 205 TYR A CA 1
ATOM 1532 C C . TYR A 1 205 ? -2.085 -1.005 15.179 1.00 96.44 205 TYR A C 1
ATOM 1534 O O . TYR A 1 205 ? -2.918 -1.671 15.790 1.00 96.44 205 TYR A O 1
ATOM 1542 N N . LEU A 1 206 ? -1.116 -0.327 15.795 1.00 94.94 206 LEU A N 1
ATOM 1543 C CA . LEU A 1 206 ? -0.824 -0.439 17.228 1.00 94.94 206 LEU A CA 1
ATOM 1544 C C . LEU A 1 206 ? -1.255 0.800 18.013 1.00 94.94 206 LEU A C 1
ATOM 1546 O O . LEU A 1 206 ? -1.622 0.673 19.176 1.00 94.94 206 LEU A O 1
ATOM 1550 N N . GLY A 1 207 ? -1.253 1.980 17.386 1.00 94.62 207 GLY A N 1
ATOM 1551 C CA . GLY A 1 207 ? -1.502 3.243 18.085 1.00 94.62 207 GLY A CA 1
ATOM 1552 C C . GLY A 1 207 ? -0.422 3.555 19.131 1.00 94.62 207 GLY A C 1
ATOM 1553 O O . GLY A 1 207 ? 0.672 2.998 19.101 1.00 94.62 207 GLY A O 1
ATOM 1554 N N . GLU A 1 208 ? -0.732 4.450 20.067 1.00 94.19 208 GLU A N 1
ATOM 1555 C CA . GLU A 1 208 ? 0.128 4.763 21.216 1.00 94.19 208 GLU A CA 1
ATOM 1556 C C . GLU A 1 208 ? -0.573 4.311 22.499 1.00 94.19 208 GLU A C 1
ATOM 1558 O O . GLU A 1 208 ? -1.491 4.981 22.981 1.00 94.19 208 GLU A O 1
ATOM 1563 N N . ALA A 1 209 ? -0.165 3.160 23.034 1.00 91.00 209 ALA A N 1
ATOM 1564 C CA . ALA A 1 209 ? -0.637 2.652 24.319 1.00 91.00 209 ALA A CA 1
ATOM 1565 C C . ALA A 1 209 ? 0.157 3.269 25.480 1.00 91.00 209 ALA A C 1
ATOM 1567 O O . ALA A 1 209 ? 1.359 3.510 25.360 1.00 91.00 209 ALA A O 1
ATOM 1568 N N . GLU A 1 210 ? -0.506 3.511 26.609 1.00 89.81 210 GLU A N 1
ATOM 1569 C CA . GLU A 1 210 ? 0.174 3.872 27.851 1.00 89.81 210 GLU A CA 1
ATOM 1570 C C . GLU A 1 210 ? 0.673 2.612 28.557 1.00 89.81 210 GLU A C 1
ATOM 1572 O O . GLU A 1 210 ? -0.065 1.631 28.691 1.00 89.81 210 GLU A O 1
ATOM 1577 N N . ALA A 1 211 ? 1.917 2.657 29.040 1.00 83.38 211 ALA A N 1
ATOM 1578 C CA . ALA A 1 211 ? 2.397 1.662 29.981 1.00 83.38 211 ALA A CA 1
ATOM 1579 C C . ALA A 1 211 ? 1.507 1.752 31.221 1.00 83.38 211 ALA A C 1
ATOM 1581 O O . ALA A 1 211 ? 1.453 2.789 31.885 1.00 83.38 211 ALA A O 1
ATOM 1582 N N . THR A 1 212 ? 0.753 0.689 31.494 1.00 77.00 212 THR A N 1
ATOM 1583 C CA . THR A 1 212 ? 0.054 0.599 32.771 1.00 77.00 212 THR A CA 1
ATOM 1584 C C . THR A 1 212 ? 1.158 0.433 33.793 1.00 77.00 212 THR A C 1
ATOM 1586 O O . THR A 1 212 ? 1.792 -0.620 33.830 1.00 77.00 212 THR A O 1
ATOM 1589 N N . GLU A 1 213 ? 1.450 1.489 34.555 1.00 75.50 213 GLU A N 1
ATOM 1590 C CA . GLU A 1 213 ? 2.231 1.340 35.773 1.00 75.50 213 GLU A CA 1
ATOM 1591 C C . GLU A 1 213 ? 1.485 0.280 36.570 1.00 75.50 213 GLU A C 1
ATOM 1593 O O . GLU A 1 213 ? 0.357 0.508 37.016 1.00 75.50 213 GLU A O 1
ATOM 1598 N N . VAL A 1 214 ? 2.050 -0.928 36.614 1.00 67.25 214 VAL A N 1
ATOM 1599 C CA . VAL A 1 214 ? 1.578 -1.986 37.492 1.00 67.25 214 VAL A CA 1
ATOM 1600 C C . VAL A 1 214 ? 1.809 -1.396 38.863 1.00 67.25 214 VAL A C 1
ATOM 1602 O O . VAL A 1 214 ? 2.932 -1.393 39.358 1.00 67.25 214 VAL A O 1
ATOM 1605 N N . GLY A 1 215 ? 0.774 -0.729 39.373 1.00 61.97 215 GLY A N 1
ATOM 1606 C CA . GLY A 1 215 ? 0.815 -0.067 40.653 1.00 61.97 215 GLY A CA 1
ATOM 1607 C C . GLY A 1 215 ? 1.207 -1.144 41.632 1.00 61.97 215 GLY A C 1
ATOM 1608 O O . GLY A 1 215 ? 0.437 -2.078 41.852 1.00 61.97 215 GLY A O 1
ATOM 1609 N N . ASP A 1 216 ? 2.432 -1.034 42.128 1.00 58.38 216 ASP A N 1
ATOM 1610 C CA . ASP A 1 216 ? 2.985 -1.883 43.159 1.00 58.38 216 ASP A CA 1
ATOM 1611 C C . ASP A 1 216 ? 2.169 -1.554 44.412 1.00 58.38 216 ASP A C 1
ATOM 1613 O O . ASP A 1 216 ? 2.530 -0.708 45.231 1.00 58.38 216 ASP A O 1
ATOM 1617 N N . ALA A 1 217 ? 0.966 -2.129 44.491 1.00 59.56 217 ALA A N 1
ATOM 1618 C CA . ALA A 1 217 ? -0.064 -1.826 45.482 1.00 59.56 217 ALA A CA 1
ATOM 1619 C C . ALA A 1 217 ? 0.368 -2.218 46.910 1.00 59.56 217 ALA A C 1
ATOM 1621 O O . ALA A 1 217 ? -0.428 -2.171 47.843 1.00 59.56 217 ALA A O 1
ATOM 1622 N N . SER A 1 218 ? 1.635 -2.602 47.073 1.00 62.19 218 SER A N 1
ATOM 1623 C CA . SER A 1 218 ? 2.301 -3.023 48.294 1.00 62.19 218 SER A CA 1
ATOM 1624 C C . SER A 1 218 ? 3.381 -2.062 48.806 1.00 62.19 218 SER A C 1
ATOM 1626 O O . SER A 1 218 ? 3.956 -2.359 49.851 1.00 62.19 218 SER A O 1
ATOM 1628 N N . LEU A 1 219 ? 3.679 -0.927 48.155 1.00 60.41 219 LEU A N 1
ATOM 1629 C CA . LEU A 1 219 ? 4.637 0.041 48.716 1.00 60.41 219 LEU A CA 1
ATOM 1630 C C . LEU A 1 219 ? 3.952 0.978 49.739 1.00 60.41 219 LEU A C 1
ATOM 1632 O O . LEU A 1 219 ? 3.053 1.731 49.363 1.00 60.41 219 LEU A O 1
ATOM 1636 N N . PRO A 1 220 ? 4.340 0.943 51.032 1.00 68.00 220 PRO A N 1
ATOM 1637 C CA . PRO A 1 220 ? 3.688 1.711 52.091 1.00 68.00 220 PRO A CA 1
ATOM 1638 C C . PRO A 1 220 ? 3.836 3.230 51.906 1.00 68.00 220 PRO A C 1
ATOM 1640 O O . PRO A 1 220 ? 4.901 3.737 51.557 1.00 68.00 220 PRO A O 1
ATOM 1643 N N . ASP A 1 221 ? 2.756 3.952 52.220 1.00 62.91 221 ASP A N 1
ATOM 1644 C CA . ASP A 1 221 ? 2.514 5.393 52.002 1.00 62.91 221 ASP A CA 1
ATOM 1645 C C . ASP A 1 221 ? 3.520 6.361 52.672 1.00 62.91 221 ASP A C 1
ATOM 1647 O O . ASP A 1 221 ? 3.441 7.580 52.517 1.00 62.91 221 ASP A O 1
ATOM 1651 N N . THR A 1 222 ? 4.487 5.857 53.437 1.00 71.88 222 THR A N 1
ATOM 1652 C CA . THR A 1 222 ? 5.311 6.661 54.352 1.00 71.88 222 THR A CA 1
ATOM 1653 C C . THR A 1 222 ? 6.517 7.355 53.713 1.00 71.88 222 THR A C 1
ATOM 1655 O O . THR A 1 222 ? 7.125 8.199 54.366 1.00 71.88 222 THR A O 1
ATOM 1658 N N . LEU A 1 223 ? 6.859 7.076 52.448 1.00 58.53 223 LEU A N 1
ATOM 1659 C CA . LEU A 1 223 ? 8.028 7.674 51.772 1.00 58.53 223 LEU A CA 1
ATOM 1660 C C . LEU A 1 223 ? 7.697 8.671 50.651 1.00 58.53 223 LEU A C 1
ATOM 1662 O O . LEU A 1 223 ? 8.602 9.172 49.985 1.00 58.53 223 LEU A O 1
ATOM 1666 N N . ARG A 1 224 ? 6.426 9.044 50.461 1.00 56.56 224 ARG A N 1
ATOM 1667 C CA . ARG A 1 224 ? 6.005 10.011 49.427 1.00 56.56 224 ARG A CA 1
ATOM 1668 C C . ARG A 1 224 ? 6.217 11.476 49.853 1.00 56.56 224 ARG A C 1
ATOM 1670 O O . ARG A 1 224 ? 5.348 12.329 49.689 1.00 56.56 224 ARG A O 1
ATOM 1677 N N . GLY A 1 225 ? 7.379 11.767 50.434 1.00 58.59 225 GLY A N 1
ATOM 1678 C CA . GLY A 1 225 ? 7.774 13.098 50.888 1.00 58.59 225 GLY A CA 1
ATOM 1679 C C . GLY A 1 225 ? 8.320 13.977 49.757 1.00 58.59 225 GLY A C 1
ATOM 1680 O O . GLY A 1 225 ? 9.313 13.641 49.124 1.00 58.59 225 GLY A O 1
ATOM 1681 N N . ALA A 1 226 ? 7.693 15.140 49.565 1.00 55.41 226 ALA A N 1
ATOM 1682 C CA . ALA A 1 226 ? 8.276 16.360 48.988 1.00 55.41 226 ALA A CA 1
ATOM 1683 C C . ALA A 1 226 ? 8.833 16.324 47.543 1.00 55.41 226 ALA A C 1
ATOM 1685 O O . ALA A 1 226 ? 9.776 17.054 47.232 1.00 55.41 226 ALA A O 1
ATOM 1686 N N . ALA A 1 227 ? 8.225 15.572 46.619 1.00 54.75 227 ALA A N 1
ATOM 1687 C CA . ALA A 1 227 ? 8.471 15.798 45.192 1.00 54.75 227 ALA A CA 1
ATOM 1688 C C . ALA A 1 227 ? 7.790 17.108 44.745 1.00 54.75 227 ALA A C 1
ATOM 1690 O O . ALA A 1 227 ? 6.574 17.264 44.851 1.00 54.75 227 ALA A O 1
ATOM 1691 N N . ALA A 1 228 ? 8.612 18.061 44.303 1.00 55.88 228 ALA A N 1
ATOM 1692 C CA . ALA A 1 228 ? 8.250 19.423 43.927 1.00 55.88 228 ALA A CA 1
ATOM 1693 C C . ALA A 1 228 ? 7.036 19.504 42.985 1.00 55.88 228 ALA A C 1
ATOM 1695 O O . ALA A 1 228 ? 6.855 18.658 42.111 1.00 55.88 228 ALA A O 1
ATOM 1696 N N . ALA A 1 229 ? 6.241 20.566 43.156 1.00 59.44 229 ALA A N 1
ATOM 1697 C CA . ALA A 1 229 ? 5.038 20.900 42.397 1.00 59.44 229 ALA A CA 1
ATOM 1698 C C . ALA A 1 229 ? 5.304 21.047 40.884 1.00 59.44 229 ALA A C 1
ATOM 1700 O O . ALA A 1 229 ? 5.385 22.152 40.347 1.00 59.44 229 ALA A O 1
ATOM 1701 N N . ALA A 1 230 ? 5.445 19.926 40.180 1.00 65.94 230 ALA A N 1
ATOM 1702 C CA . ALA A 1 230 ? 5.379 19.883 38.731 1.00 65.94 230 ALA A CA 1
ATOM 1703 C C . ALA A 1 230 ? 3.948 20.244 38.319 1.00 65.94 230 ALA A C 1
ATOM 1705 O O . ALA A 1 230 ? 2.977 19.720 38.869 1.00 65.94 230 ALA A O 1
ATOM 1706 N N . SER A 1 231 ? 3.820 21.183 37.383 1.00 61.41 231 SER A N 1
ATOM 1707 C CA . SER A 1 231 ? 2.530 21.625 36.857 1.00 61.41 231 SER A CA 1
ATOM 1708 C C . SER A 1 231 ? 1.682 20.415 36.451 1.00 61.41 231 SER A C 1
ATOM 1710 O O . SER A 1 231 ? 2.233 19.491 35.844 1.00 61.41 231 SER A O 1
ATOM 1712 N N . PRO A 1 232 ? 0.372 20.392 36.769 1.00 65.56 232 PRO A N 1
ATOM 1713 C CA . PRO A 1 232 ? -0.469 19.246 36.460 1.00 65.56 232 PRO A CA 1
ATOM 1714 C C . PRO A 1 232 ? -0.367 18.963 34.956 1.00 65.56 232 PRO A C 1
ATOM 1716 O O . PRO A 1 232 ? -0.579 19.882 34.154 1.00 65.56 232 PRO A O 1
ATOM 1719 N N . PRO A 1 233 ? 0.016 17.739 34.550 1.00 69.00 233 PRO A N 1
ATOM 1720 C CA . PRO A 1 233 ? 0.131 17.407 33.143 1.00 69.00 233 PRO A CA 1
ATOM 1721 C C . PRO A 1 233 ? -1.221 17.668 32.484 1.00 69.00 233 PRO A C 1
ATOM 1723 O O . PRO A 1 233 ? -2.263 17.282 33.015 1.00 69.00 233 PRO A O 1
ATOM 1726 N N . ILE A 1 234 ? -1.206 18.362 31.342 1.00 71.81 234 ILE A N 1
ATOM 1727 C CA . ILE A 1 234 ? -2.408 18.600 30.538 1.00 71.81 234 ILE A CA 1
ATOM 1728 C C . ILE A 1 234 ? -3.091 17.246 30.351 1.00 71.81 234 ILE A C 1
ATOM 1730 O O . ILE A 1 234 ? -2.476 16.338 29.785 1.00 71.81 234 ILE A O 1
ATOM 1734 N N . ALA A 1 235 ? -4.325 17.119 30.850 1.00 73.38 235 ALA A N 1
ATOM 1735 C CA . ALA A 1 235 ? -5.101 15.889 30.779 1.00 73.38 235 ALA A CA 1
ATOM 1736 C C . ALA A 1 235 ? -5.166 15.426 29.317 1.00 73.38 235 ALA A C 1
ATOM 1738 O O . ALA A 1 235 ? -5.846 16.025 28.480 1.00 73.38 235 ALA A O 1
ATOM 1739 N N . CYS A 1 236 ? -4.367 14.412 28.986 1.00 80.75 236 CYS A N 1
ATOM 1740 C CA . CYS A 1 236 ? -4.351 13.826 27.658 1.00 80.75 236 CYS A CA 1
ATOM 1741 C C . CYS A 1 236 ? -5.559 12.901 27.552 1.00 80.75 236 CYS A C 1
ATOM 1743 O O . CYS A 1 236 ? -5.767 12.072 28.429 1.00 80.75 236 CYS A O 1
ATOM 1745 N N . PHE A 1 237 ? -6.337 13.054 26.481 1.00 85.31 237 PHE A N 1
ATOM 1746 C CA . PHE A 1 237 ? -7.485 12.201 26.190 1.00 85.31 237 PHE A CA 1
ATOM 1747 C C . PHE A 1 237 ? -7.030 10.742 26.050 1.00 85.31 237 PHE A C 1
ATOM 1749 O O . PHE A 1 237 ? -6.248 10.428 25.150 1.00 85.31 237 PHE A O 1
ATOM 1756 N N . ARG A 1 238 ? -7.512 9.870 26.932 1.00 91.50 238 ARG A N 1
ATOM 1757 C CA . ARG A 1 238 ? -7.191 8.442 27.012 1.00 91.50 238 ARG A CA 1
ATOM 1758 C C . ARG A 1 238 ? -8.404 7.617 26.615 1.00 91.50 238 ARG A C 1
ATOM 1760 O O . ARG A 1 238 ? -9.527 7.947 26.956 1.00 91.50 238 ARG A O 1
ATOM 1767 N N . VAL A 1 239 ? -8.222 6.530 25.879 1.00 88.12 239 VAL A N 1
ATOM 1768 C CA . VAL A 1 239 ? -9.339 5.643 25.519 1.00 88.12 239 VAL A CA 1
ATOM 1769 C C . VAL A 1 239 ? -9.010 4.231 25.947 1.00 88.12 239 VAL A C 1
ATOM 1771 O O . VAL A 1 239 ? -8.030 3.658 25.479 1.00 88.12 239 VAL A O 1
ATOM 1774 N N . ARG A 1 240 ? -9.849 3.650 26.806 1.00 87.56 240 ARG A N 1
ATOM 1775 C CA . ARG A 1 240 ? -9.759 2.228 27.138 1.00 87.56 240 ARG A CA 1
ATOM 1776 C C . ARG A 1 240 ? -10.468 1.400 26.075 1.00 87.56 240 ARG A C 1
ATOM 1778 O O . ARG A 1 240 ? -11.652 1.610 25.810 1.00 87.56 240 ARG A O 1
ATOM 1785 N N . VAL A 1 241 ? -9.735 0.469 25.479 1.00 85.25 241 VAL A N 1
ATOM 1786 C CA . VAL A 1 241 ? -10.254 -0.535 24.547 1.00 85.25 241 VAL A CA 1
ATOM 1787 C C . VAL A 1 241 ? -9.836 -1.895 25.081 1.00 85.25 241 VAL A C 1
ATOM 1789 O O . VAL A 1 241 ? -8.649 -2.214 25.104 1.00 85.25 241 VAL A O 1
ATOM 1792 N N . GLY A 1 242 ? -10.810 -2.668 25.565 1.00 84.81 242 GLY A N 1
ATOM 1793 C CA . GLY A 1 242 ? -10.513 -3.837 26.387 1.00 84.81 242 GLY A CA 1
ATOM 1794 C C . GLY A 1 242 ? -9.745 -3.413 27.640 1.00 84.81 242 GLY A C 1
ATOM 1795 O O . GLY A 1 242 ? -10.191 -2.542 28.385 1.00 84.81 242 GLY A O 1
ATOM 1796 N N . GLU A 1 243 ? -8.570 -3.997 27.835 1.00 83.50 243 GLU A N 1
ATOM 1797 C CA . GLU A 1 243 ? -7.692 -3.712 28.975 1.00 83.50 243 GLU A CA 1
ATOM 1798 C C . GLU A 1 243 ? -6.561 -2.728 28.627 1.00 83.50 243 GLU A C 1
ATOM 1800 O O . GLU A 1 243 ? -5.845 -2.271 29.513 1.00 83.50 243 GLU A O 1
ATOM 1805 N N . THR A 1 244 ? -6.392 -2.355 27.353 1.00 86.69 244 THR A N 1
ATOM 1806 C CA . THR A 1 244 ? -5.358 -1.396 26.946 1.00 86.69 244 THR A CA 1
ATOM 1807 C C . THR A 1 244 ? -5.882 0.040 26.984 1.00 86.69 244 THR A C 1
ATOM 1809 O O . THR A 1 244 ? -6.946 0.362 26.448 1.00 86.69 244 THR A O 1
ATOM 1812 N N . CYS A 1 245 ? -5.102 0.924 27.609 1.00 90.88 245 CYS A N 1
ATOM 1813 C CA . CYS A 1 245 ? -5.319 2.366 27.601 1.00 90.88 245 CYS A CA 1
ATOM 1814 C C . CYS A 1 245 ? -4.518 3.000 26.459 1.00 90.88 245 CYS A C 1
ATOM 1816 O O . CYS A 1 245 ? -3.293 2.902 26.425 1.00 90.88 245 CYS A O 1
ATOM 1818 N N . PHE A 1 246 ? -5.199 3.661 25.528 1.00 92.62 246 PHE A N 1
ATOM 1819 C CA . PHE A 1 246 ? -4.573 4.335 24.396 1.00 92.62 246 PHE A CA 1
ATOM 1820 C C . PHE A 1 246 ? -4.515 5.841 24.618 1.00 92.62 246 PHE A C 1
ATOM 1822 O O . PHE A 1 246 ? -5.551 6.483 24.800 1.00 92.62 246 PHE A O 1
ATOM 1829 N N . ARG A 1 247 ? -3.316 6.413 24.497 1.00 92.75 247 ARG A N 1
ATOM 1830 C CA . ARG A 1 247 ? -3.110 7.853 24.295 1.00 92.75 247 ARG A CA 1
ATOM 1831 C C . ARG A 1 247 ? -3.501 8.263 22.876 1.00 92.75 247 ARG A C 1
ATOM 1833 O O . ARG A 1 247 ? -4.092 9.320 22.663 1.00 92.75 247 ARG A O 1
ATOM 1840 N N . GLN A 1 248 ? -3.204 7.402 21.905 1.00 93.62 248 GLN A N 1
ATOM 1841 C CA . GLN A 1 248 ? -3.654 7.533 20.527 1.00 93.62 248 GLN A CA 1
ATOM 1842 C C . GLN A 1 248 ? -4.200 6.189 20.054 1.00 93.62 248 GLN A C 1
ATOM 1844 O O . GLN A 1 248 ? -3.479 5.197 20.016 1.00 93.62 248 GLN A O 1
ATOM 1849 N N . LEU A 1 249 ? -5.484 6.155 19.687 1.00 93.81 249 LEU A N 1
ATOM 1850 C CA . LEU A 1 249 ? -6.090 4.954 19.114 1.00 93.81 249 LEU A CA 1
ATOM 1851 C C . LEU A 1 249 ? -5.354 4.542 17.828 1.00 93.81 249 LEU A C 1
ATOM 1853 O O . LEU A 1 249 ? -4.979 5.433 17.055 1.00 93.81 249 LEU A O 1
ATOM 1857 N N . PRO A 1 250 ? -5.226 3.230 17.547 1.00 95.31 250 PRO A N 1
ATOM 1858 C CA . PRO A 1 250 ? -4.747 2.760 16.254 1.00 95.31 250 PRO A CA 1
ATOM 1859 C C . PRO A 1 250 ? -5.508 3.437 15.113 1.00 95.31 250 PRO A C 1
ATOM 1861 O O . PRO A 1 250 ? -6.731 3.601 15.188 1.00 95.31 250 PRO A O 1
ATOM 1864 N N . GLY A 1 251 ? -4.809 3.827 14.048 1.00 94.69 251 GLY A N 1
ATOM 1865 C CA . GLY A 1 251 ? -5.418 4.489 12.891 1.00 94.69 251 GLY A CA 1
ATOM 1866 C C . GLY A 1 251 ? -6.598 3.707 12.303 1.00 94.69 251 GLY A C 1
ATOM 1867 O O . GLY A 1 251 ? -7.627 4.305 11.973 1.00 94.69 251 GLY A O 1
ATOM 1868 N N . VAL A 1 252 ? -6.498 2.376 12.246 1.00 92.12 252 VAL A N 1
ATOM 1869 C CA . VAL A 1 252 ? -7.601 1.510 11.798 1.00 92.12 252 VAL A CA 1
ATOM 1870 C C . VAL A 1 252 ? -8.824 1.606 12.719 1.00 92.12 252 VAL A C 1
ATOM 1872 O O . VAL A 1 252 ? -9.946 1.717 12.225 1.00 92.12 252 VAL A O 1
ATOM 1875 N N . VAL A 1 253 ? -8.613 1.695 14.040 1.00 91.44 253 VAL A N 1
ATOM 1876 C CA . VAL A 1 253 ? -9.671 1.859 15.054 1.00 91.44 253 VAL A CA 1
ATOM 1877 C C . VAL A 1 253 ? -10.318 3.238 14.960 1.00 91.44 253 VAL A C 1
ATOM 1879 O O . VAL A 1 253 ? -11.541 3.378 14.861 1.00 91.44 253 VAL A O 1
ATOM 1882 N N . ALA A 1 254 ? -9.489 4.278 14.926 1.00 93.19 254 ALA A N 1
ATOM 1883 C CA . ALA A 1 254 ? -9.930 5.664 14.884 1.00 93.19 254 ALA A CA 1
ATOM 1884 C C . ALA A 1 254 ? -10.819 5.964 13.665 1.00 93.19 254 ALA A C 1
ATOM 1886 O O . ALA A 1 254 ? -11.757 6.757 13.773 1.00 93.19 254 ALA A O 1
ATOM 1887 N N . ARG A 1 255 ? -10.558 5.330 12.514 1.00 90.88 255 ARG A N 1
ATOM 1888 C CA . ARG A 1 255 ? -11.348 5.523 11.286 1.00 90.88 255 ARG A CA 1
ATOM 1889 C C . ARG A 1 255 ? -12.797 5.081 11.423 1.00 90.88 255 ARG A C 1
ATOM 1891 O O . ARG A 1 255 ? -13.671 5.780 10.923 1.00 90.88 255 ARG A O 1
ATOM 1898 N N . VAL A 1 256 ? -13.041 3.968 12.104 1.00 88.00 256 VAL A N 1
ATOM 1899 C CA . VAL A 1 256 ? -14.399 3.453 12.325 1.00 88.00 256 VAL A CA 1
ATOM 1900 C C . VAL A 1 256 ? -15.133 4.276 13.382 1.00 88.00 256 VAL A C 1
ATOM 1902 O O . VAL A 1 256 ? -16.310 4.592 13.243 1.00 88.00 256 VAL A O 1
ATOM 1905 N N . VAL A 1 257 ? -14.420 4.695 14.425 1.00 92.50 257 VAL A N 1
ATOM 1906 C CA . VAL A 1 257 ? -15.025 5.381 15.574 1.00 92.50 257 VAL A CA 1
ATOM 1907 C C . VAL A 1 257 ? -15.285 6.864 15.294 1.00 92.50 257 VAL A C 1
ATOM 1909 O O . VAL A 1 257 ? -16.180 7.468 15.883 1.00 92.50 257 VAL A O 1
ATOM 1912 N N . LYS A 1 258 ? -14.527 7.496 14.391 1.00 94.94 258 LYS A N 1
ATOM 1913 C CA . LYS A 1 258 ? -14.654 8.934 14.103 1.00 94.94 258 LYS A CA 1
ATOM 1914 C C . LYS A 1 258 ? -16.035 9.336 13.552 1.00 94.94 258 LYS A C 1
ATOM 1916 O O . LYS A 1 258 ? -16.557 10.330 14.061 1.00 94.94 258 LYS A O 1
ATOM 1921 N N . PRO A 1 259 ? -16.648 8.637 12.575 1.00 95.31 259 PRO A N 1
ATOM 1922 C CA . PRO A 1 259 ? -18.031 8.897 12.170 1.00 95.31 259 PRO A CA 1
ATOM 1923 C C . PRO A 1 259 ? -19.016 8.789 13.337 1.00 95.31 259 PRO A C 1
ATOM 1925 O O . PRO A 1 259 ? -19.798 9.711 13.552 1.00 95.31 259 PRO A O 1
ATOM 1928 N N . LEU A 1 260 ? -18.898 7.750 14.171 1.00 96.19 260 LEU A N 1
ATOM 1929 C CA . LEU A 1 260 ? -19.763 7.575 15.341 1.00 96.19 260 LEU A CA 1
ATOM 1930 C C . LEU A 1 260 ? -19.619 8.715 16.353 1.00 96.19 260 LEU A C 1
ATOM 1932 O O . LEU A 1 260 ? -20.611 9.194 16.889 1.00 96.19 260 LEU A O 1
ATOM 1936 N N . ARG A 1 261 ? -18.400 9.219 16.578 1.00 96.69 261 ARG A N 1
ATOM 1937 C CA . ARG A 1 261 ? -18.172 10.396 17.436 1.00 96.69 261 ARG A CA 1
ATOM 1938 C C . ARG A 1 261 ? -18.809 11.668 16.875 1.00 96.69 261 ARG A C 1
ATOM 1940 O O . ARG A 1 261 ? -19.219 12.522 17.656 1.00 96.69 261 ARG A O 1
ATOM 1947 N N . ARG A 1 262 ? -18.876 11.817 15.546 1.00 97.56 262 ARG A N 1
ATOM 1948 C CA . ARG A 1 262 ? -19.562 12.951 14.903 1.00 97.56 262 ARG A CA 1
ATOM 1949 C C . ARG A 1 262 ? -21.072 12.855 15.096 1.00 97.56 262 ARG A C 1
ATOM 1951 O O . ARG A 1 262 ? -21.662 13.845 15.511 1.00 97.56 262 ARG A O 1
ATOM 1958 N N . LEU A 1 263 ? -21.654 11.678 14.874 1.00 97.38 263 LEU A N 1
ATOM 1959 C CA . LEU A 1 263 ? -23.079 11.424 15.122 1.00 97.38 263 LEU A CA 1
ATOM 1960 C C . LEU A 1 263 ? -23.425 11.620 16.604 1.00 97.38 263 LEU A C 1
ATOM 1962 O O . LEU A 1 263 ? -24.392 12.297 16.938 1.00 97.38 263 LEU A O 1
ATOM 1966 N N . PHE A 1 264 ? -22.564 11.138 17.505 1.00 97.94 264 PHE A N 1
ATOM 1967 C CA . PHE A 1 264 ? -22.692 11.378 18.941 1.00 97.94 264 PHE A CA 1
ATOM 1968 C C . PHE A 1 264 ? -22.734 12.877 19.264 1.00 97.94 264 PHE A C 1
ATOM 1970 O O . PHE A 1 264 ? -23.614 13.321 19.998 1.00 97.94 264 PHE A O 1
ATOM 1977 N N . PHE A 1 265 ? -21.811 13.665 18.702 1.00 97.75 265 PHE A N 1
ATOM 1978 C CA . PHE A 1 265 ? -21.778 15.115 18.904 1.00 97.75 265 PHE A CA 1
ATOM 1979 C C . PHE A 1 265 ? -23.029 15.807 18.358 1.00 97.75 265 PHE A C 1
ATOM 1981 O O . PHE A 1 265 ? -23.591 16.659 19.038 1.00 97.75 265 PHE A O 1
ATOM 1988 N N . GLN A 1 266 ? -23.480 15.432 17.160 1.00 97.56 266 GLN A N 1
ATOM 1989 C CA . GLN A 1 266 ? -24.688 15.991 16.549 1.00 97.56 266 GLN A CA 1
ATOM 1990 C C . GLN A 1 266 ? -25.931 15.713 17.396 1.00 97.56 266 GLN A C 1
ATOM 1992 O O . GLN A 1 266 ? -26.749 16.608 17.588 1.00 97.56 266 GLN A O 1
ATOM 1997 N N . ARG A 1 267 ? -26.047 14.498 17.942 1.00 97.00 267 ARG A N 1
ATOM 1998 C CA . ARG A 1 267 ? -27.189 14.094 18.764 1.00 97.00 267 ARG A CA 1
ATOM 1999 C C . ARG A 1 267 ? -27.185 14.727 20.155 1.00 97.00 267 ARG A C 1
ATOM 2001 O O . ARG A 1 267 ? -28.230 15.152 20.629 1.00 97.00 267 ARG A O 1
ATOM 2008 N N . HIS A 1 268 ? -26.030 14.758 20.819 1.00 96.69 268 HIS A N 1
ATOM 2009 C CA . HIS A 1 268 ? -25.932 15.117 22.242 1.00 96.69 268 HIS A CA 1
ATOM 2010 C C . HIS A 1 268 ? -25.373 16.523 22.497 1.00 96.69 268 HIS A C 1
ATOM 2012 O O . HIS A 1 268 ? -25.277 16.940 23.648 1.00 96.69 268 HIS A O 1
ATOM 2018 N N . GLY A 1 269 ? -24.947 17.249 21.458 1.00 97.56 269 GLY A N 1
ATOM 2019 C CA . GLY A 1 269 ? -24.394 18.605 21.572 1.00 97.56 269 GLY A CA 1
ATOM 2020 C C . GLY A 1 269 ? -23.060 18.693 22.325 1.00 97.56 269 GLY A C 1
ATOM 2021 O O . GLY A 1 269 ? -22.633 19.783 22.700 1.00 97.56 269 GLY A O 1
ATOM 2022 N N . ARG A 1 270 ? -22.391 17.558 22.572 1.00 97.12 270 ARG A N 1
ATOM 2023 C CA . ARG A 1 270 ? -21.120 17.477 23.310 1.00 97.12 270 ARG A CA 1
ATOM 2024 C C . ARG A 1 270 ? -20.200 16.395 22.759 1.00 97.12 270 ARG A C 1
ATOM 2026 O O . ARG A 1 270 ? -20.639 15.455 22.100 1.00 97.12 270 ARG A O 1
ATOM 2033 N N . MET A 1 271 ? -18.904 16.505 23.047 1.00 96.31 271 MET A N 1
ATOM 2034 C CA . MET A 1 271 ? -17.960 15.439 22.709 1.00 96.31 271 MET A CA 1
ATOM 2035 C C . MET A 1 271 ? -18.209 14.195 23.571 1.00 96.31 271 MET A C 1
ATOM 2037 O O . MET A 1 271 ? -18.522 14.304 24.758 1.00 96.31 271 MET A O 1
ATOM 2041 N N . ALA A 1 272 ? -18.046 13.018 22.964 1.00 95.62 272 ALA A N 1
ATOM 2042 C CA . ALA A 1 272 ? -18.037 11.756 23.694 1.00 95.62 272 ALA A CA 1
ATOM 2043 C C . ALA A 1 272 ? -16.871 11.738 24.694 1.00 95.62 272 ALA A C 1
ATOM 2045 O O . ALA A 1 272 ? -15.744 12.111 24.343 1.00 95.62 272 ALA A O 1
ATOM 2046 N N . THR A 1 273 ? -17.146 11.298 25.918 1.00 95.44 273 THR A N 1
ATOM 2047 C CA . THR A 1 273 ? -16.137 11.058 26.953 1.00 95.44 273 THR A CA 1
ATOM 2048 C C . THR A 1 273 ? -15.244 9.875 26.579 1.00 95.44 273 THR A C 1
ATOM 2050 O O . THR A 1 273 ? -15.546 9.102 25.671 1.00 95.44 273 THR A O 1
ATOM 2053 N N . GLU A 1 274 ? -14.140 9.706 27.298 1.00 94.06 274 GLU A N 1
ATOM 2054 C CA . GLU A 1 274 ? -13.221 8.572 27.147 1.00 94.06 274 GLU A CA 1
ATOM 2055 C C . GLU A 1 274 ? -13.937 7.215 27.239 1.00 94.06 274 GLU A C 1
ATOM 2057 O O . GLU A 1 274 ? -13.760 6.348 26.379 1.00 94.06 274 GLU A O 1
ATOM 2062 N N . ALA A 1 275 ? -14.813 7.065 28.238 1.00 93.00 275 ALA A N 1
ATOM 2063 C CA . ALA A 1 275 ? -15.614 5.863 28.447 1.00 93.00 275 ALA A CA 1
ATOM 2064 C C . ALA A 1 275 ? -16.616 5.629 27.304 1.00 93.00 275 ALA A C 1
ATOM 2066 O O . ALA A 1 275 ? -16.761 4.505 26.827 1.00 93.00 275 ALA A O 1
ATOM 2067 N N . GLU A 1 276 ? -17.264 6.688 26.816 1.00 96.00 276 GLU A N 1
ATOM 2068 C CA . GLU A 1 276 ? -18.199 6.599 25.687 1.00 96.00 276 GLU A CA 1
ATOM 2069 C C . GLU A 1 276 ? -17.475 6.244 24.384 1.00 96.00 276 GLU A C 1
ATOM 2071 O O . GLU A 1 276 ? -17.980 5.447 23.598 1.00 96.00 276 GLU A O 1
ATOM 2076 N N . VAL A 1 277 ? -16.260 6.755 24.156 1.00 95.31 277 VAL A N 1
ATOM 2077 C CA . VAL A 1 277 ? -15.441 6.320 23.015 1.00 95.31 277 VAL A CA 1
ATOM 2078 C C . VAL A 1 277 ? -15.056 4.845 23.151 1.00 95.31 277 VAL A C 1
ATOM 2080 O O . VAL A 1 277 ? -15.148 4.120 22.162 1.00 95.31 277 VAL A O 1
ATOM 2083 N N . GLY A 1 278 ? -14.711 4.371 24.351 1.00 92.56 278 GLY A N 1
ATOM 2084 C CA . GLY A 1 278 ? -14.488 2.944 24.612 1.00 92.56 278 GLY A CA 1
ATOM 2085 C C . GLY A 1 278 ? -15.720 2.078 24.312 1.00 92.56 278 GLY A C 1
ATOM 2086 O O . GLY A 1 278 ? -15.603 1.012 23.705 1.00 92.56 278 GLY A O 1
ATOM 2087 N N . GLN A 1 279 ? -16.922 2.559 24.641 1.00 93.56 279 GLN A N 1
ATOM 2088 C CA . GLN A 1 279 ? -18.184 1.887 24.305 1.00 93.56 279 GLN A CA 1
ATOM 2089 C C . GLN A 1 279 ? -18.466 1.888 22.799 1.00 93.56 279 GLN A C 1
ATOM 2091 O O . GLN A 1 279 ? -18.903 0.871 22.265 1.00 93.56 279 GLN A O 1
ATOM 2096 N N . LEU A 1 280 ? -18.176 2.987 22.093 1.00 94.62 280 LEU A N 1
ATOM 2097 C CA . LEU A 1 280 ? -18.286 3.045 20.632 1.00 94.62 280 LEU A CA 1
ATOM 2098 C C . LEU A 1 280 ? -17.331 2.058 19.955 1.00 94.62 280 LEU A C 1
ATOM 2100 O O . LEU A 1 280 ? -17.732 1.367 19.020 1.00 94.62 280 LEU A O 1
ATOM 2104 N N . VAL A 1 281 ? -16.088 1.957 20.439 1.00 92.00 281 VAL A N 1
ATOM 2105 C CA . VAL A 1 281 ? -15.131 0.945 19.963 1.00 92.00 281 VAL A CA 1
ATOM 2106 C C . VAL A 1 281 ? -15.678 -0.455 20.236 1.00 92.00 281 VAL A C 1
ATOM 2108 O O . VAL A 1 281 ? -15.695 -1.281 19.331 1.00 92.00 281 VAL A O 1
ATOM 2111 N N . SER A 1 282 ? -16.189 -0.705 21.443 1.00 89.81 282 SER A N 1
ATOM 2112 C CA . SER A 1 282 ? -16.734 -2.011 21.838 1.00 89.81 282 SER A CA 1
ATOM 2113 C C . SER A 1 282 ? -17.937 -2.423 20.985 1.00 89.81 282 SER A C 1
ATOM 2115 O O . SER A 1 282 ? -18.017 -3.570 20.560 1.00 89.81 282 SER A O 1
ATOM 2117 N N . ALA A 1 283 ? -18.827 -1.487 20.641 1.00 90.94 283 ALA A N 1
ATOM 2118 C CA . ALA A 1 283 ? -19.923 -1.727 19.699 1.00 90.94 283 ALA A CA 1
ATOM 2119 C C . ALA A 1 283 ? -19.422 -2.079 18.283 1.00 90.94 283 ALA A C 1
ATOM 2121 O O . ALA A 1 283 ? -20.110 -2.761 17.517 1.00 90.94 283 ALA A O 1
ATOM 2122 N N . CYS A 1 284 ? -18.208 -1.636 17.944 1.00 88.12 284 CYS A N 1
ATOM 2123 C CA . CYS A 1 284 ? -17.515 -1.948 16.698 1.00 88.12 284 CYS A CA 1
ATOM 2124 C C . CYS A 1 284 ? -16.708 -3.262 16.745 1.00 88.12 284 CYS A C 1
ATOM 2126 O O . CYS A 1 284 ? -16.222 -3.699 15.699 1.00 88.12 284 CYS A O 1
ATOM 2128 N N . CYS A 1 285 ? -16.590 -3.914 17.902 1.00 84.88 285 CYS A N 1
ATOM 2129 C CA . CYS A 1 285 ? -15.927 -5.208 18.061 1.00 84.88 285 CYS A CA 1
ATOM 2130 C C . CYS A 1 285 ? -16.925 -6.368 17.887 1.00 84.88 285 CYS A C 1
ATOM 2132 O O . CYS A 1 285 ? -18.114 -6.210 18.178 1.00 84.88 285 CYS A O 1
ATOM 2134 N N . PRO A 1 286 ? -16.491 -7.541 17.382 1.00 76.00 286 PRO A N 1
ATOM 2135 C CA . PRO A 1 286 ? -17.343 -8.727 17.387 1.00 76.00 286 PRO A CA 1
ATOM 2136 C C . PRO A 1 286 ? -17.708 -9.087 18.836 1.00 76.00 286 PRO A C 1
ATOM 2138 O O . PRO A 1 286 ? -16.862 -8.914 19.718 1.00 76.00 286 PRO A O 1
ATOM 2141 N N . PRO A 1 287 ? -18.937 -9.570 19.102 1.00 78.12 287 PRO A N 1
ATOM 2142 C CA . PRO A 1 287 ? -19.247 -10.112 20.415 1.00 78.12 287 PRO A CA 1
ATOM 2143 C C . PRO A 1 287 ? -18.243 -11.227 20.701 1.00 78.12 287 PRO A C 1
ATOM 2145 O O . PRO A 1 287 ? -18.024 -12.090 19.844 1.00 78.12 287 PRO A O 1
ATOM 2148 N N . SER A 1 288 ? -17.603 -11.186 21.872 1.00 70.88 288 SER A N 1
ATOM 2149 C CA . SER A 1 288 ? -16.765 -12.297 22.313 1.00 70.88 288 SER A CA 1
ATOM 2150 C C . SER A 1 288 ? -17.599 -13.572 22.191 1.00 70.88 288 SER A C 1
ATOM 2152 O O . SER A 1 288 ? -18.755 -13.555 22.634 1.00 70.88 288 SER A O 1
ATOM 2154 N N . PRO A 1 289 ? -17.082 -14.646 21.560 1.00 74.12 289 PRO A N 1
ATOM 2155 C CA . PRO A 1 289 ? -17.798 -15.910 21.551 1.00 74.12 289 PRO A CA 1
ATOM 2156 C C . PRO A 1 289 ? -18.167 -16.219 23.005 1.00 74.12 289 PRO A C 1
ATOM 2158 O O . PRO A 1 289 ? -17.314 -16.018 23.879 1.00 74.12 289 PRO A O 1
ATOM 2161 N N . PRO A 1 290 ? -19.426 -16.600 23.294 1.00 75.62 290 PRO A N 1
ATOM 2162 C CA . PRO A 1 290 ? -19.817 -16.934 24.655 1.00 75.62 290 PRO A CA 1
ATOM 2163 C C . PRO A 1 290 ? -18.792 -17.944 25.149 1.00 75.62 290 PRO A C 1
ATOM 2165 O O . PRO A 1 290 ? -18.578 -18.943 24.466 1.00 75.62 290 PRO A O 1
ATOM 2168 N N . HIS A 1 291 ? -18.084 -17.623 26.238 1.00 63.25 291 HIS A N 1
ATOM 2169 C CA . HIS A 1 291 ? -17.043 -18.478 26.792 1.00 63.25 291 HIS A CA 1
ATOM 2170 C C . HIS A 1 291 ? -17.671 -19.845 27.063 1.00 63.25 291 HIS A C 1
ATOM 2172 O O . HIS A 1 291 ? -18.324 -20.047 28.085 1.00 63.25 291 HIS A O 1
ATOM 2178 N N . SER A 1 292 ? -17.549 -20.763 26.107 1.00 49.53 292 SER A N 1
ATOM 2179 C CA . SER A 1 292 ? -18.006 -22.129 26.247 1.00 49.53 292 SER A CA 1
ATOM 2180 C C . SER A 1 292 ? -17.050 -22.749 27.244 1.00 49.53 292 SER A C 1
ATOM 2182 O O . SER A 1 292 ? -15.931 -23.127 26.898 1.00 49.53 292 SER A O 1
ATOM 2184 N N . SER A 1 293 ? -17.456 -22.772 28.511 1.00 47.66 293 SER A N 1
ATOM 2185 C CA . SER A 1 293 ? -16.763 -23.493 29.569 1.00 47.66 293 SER A CA 1
ATOM 2186 C C . SER A 1 293 ? -16.915 -24.998 29.318 1.00 47.66 293 SER A C 1
ATOM 2188 O O . SER A 1 293 ? -17.684 -25.684 29.984 1.00 47.66 293 SER A O 1
ATOM 2190 N N . SER A 1 294 ? -16.267 -25.509 28.281 1.00 44.56 294 SER A N 1
ATOM 2191 C CA . SER A 1 294 ? -16.128 -26.933 27.998 1.00 44.56 294 SER A CA 1
ATOM 2192 C C . SER A 1 294 ? -15.030 -27.070 26.951 1.00 44.56 294 SER A C 1
ATOM 2194 O O . SER A 1 294 ? -15.188 -26.646 25.809 1.00 44.56 294 SER A O 1
ATOM 2196 N N . ALA A 1 295 ? -13.880 -27.573 27.388 1.00 46.38 295 ALA A N 1
ATOM 2197 C CA . ALA A 1 295 ? -12.658 -27.679 26.603 1.00 46.38 295 ALA A CA 1
ATOM 2198 C C . ALA A 1 295 ? -12.632 -28.891 25.651 1.00 46.38 295 ALA A C 1
ATOM 2200 O O . ALA A 1 295 ? -11.600 -29.141 25.041 1.00 46.38 295 ALA A O 1
ATOM 2201 N N . ASP A 1 296 ? -13.741 -29.611 25.466 1.00 45.34 296 ASP A N 1
ATOM 2202 C CA . ASP A 1 296 ? -13.741 -30.871 24.721 1.00 45.34 296 ASP A CA 1
ATOM 2203 C C . ASP A 1 296 ? -14.680 -30.818 23.517 1.00 45.34 296 ASP A C 1
ATOM 2205 O O . ASP A 1 296 ? -15.848 -31.184 23.604 1.00 45.34 296 ASP A O 1
ATOM 2209 N N . ALA A 1 297 ? -14.135 -30.334 22.397 1.00 46.41 297 ALA A N 1
ATOM 2210 C CA . ALA A 1 297 ? -14.378 -30.781 21.019 1.00 46.41 297 ALA A CA 1
ATOM 2211 C C . ALA A 1 297 ? -14.223 -29.597 20.060 1.00 46.41 297 ALA A C 1
ATOM 2213 O O . ALA A 1 297 ? -15.069 -28.711 20.051 1.00 46.41 297 ALA A O 1
ATOM 2214 N N . LEU A 1 298 ? -13.178 -29.607 19.222 1.00 39.19 298 LEU A N 1
ATOM 2215 C CA . LEU A 1 298 ? -13.250 -29.161 17.822 1.00 39.19 298 LEU A CA 1
ATOM 2216 C C . LEU A 1 298 ? -11.917 -29.421 17.103 1.00 39.19 298 LEU A C 1
ATOM 2218 O O . LEU A 1 298 ? -10.993 -28.610 17.126 1.00 39.19 298 LEU A O 1
ATOM 2222 N N . VAL A 1 299 ? -11.869 -30.550 16.394 1.00 39.22 299 VAL A N 1
ATOM 2223 C CA . VAL A 1 299 ? -11.136 -30.675 15.131 1.00 39.22 299 VAL A CA 1
ATOM 2224 C C . VAL A 1 299 ? -12.182 -30.578 14.020 1.00 39.22 299 VAL A C 1
ATOM 2226 O O . VAL A 1 299 ? -13.119 -31.367 13.992 1.00 39.22 299 VAL A O 1
ATOM 2229 N N . GLY A 1 300 ? -12.006 -29.605 13.125 1.00 40.44 300 GLY A N 1
ATOM 2230 C CA . GLY A 1 300 ? -12.526 -29.635 11.755 1.00 40.44 300 GLY A CA 1
ATOM 2231 C C . GLY A 1 300 ? -14.029 -29.417 11.559 1.00 40.44 300 GLY A C 1
ATOM 2232 O O . GLY A 1 300 ? -14.759 -30.363 11.296 1.00 40.44 300 GLY A O 1
ATOM 2233 N N . ALA A 1 301 ? -14.471 -28.159 11.536 1.00 34.00 301 ALA A N 1
ATOM 2234 C CA . ALA A 1 301 ? -15.630 -27.779 10.728 1.00 34.00 301 ALA A CA 1
ATOM 2235 C C . ALA A 1 301 ? -15.419 -26.373 10.152 1.00 34.00 301 ALA A C 1
ATOM 2237 O O . ALA A 1 301 ? -15.436 -25.366 10.861 1.00 34.00 301 ALA A O 1
ATOM 2238 N N . GLU A 1 302 ? -15.158 -26.340 8.850 1.00 35.59 302 GLU A N 1
ATOM 2239 C CA . GLU A 1 302 ? -15.101 -25.145 8.019 1.00 35.59 302 GLU A CA 1
ATOM 2240 C C . GLU A 1 302 ? -16.498 -24.508 7.978 1.00 35.59 302 GLU A C 1
ATOM 2242 O O . GLU A 1 302 ? -17.475 -25.134 7.565 1.00 35.59 302 GLU A O 1
ATOM 2247 N N . VAL A 1 303 ? -16.620 -23.269 8.457 1.00 36.00 303 VAL A N 1
ATOM 2248 C CA . VAL A 1 303 ? -17.885 -22.528 8.411 1.00 36.00 303 VAL A CA 1
ATOM 2249 C C . VAL A 1 303 ? -18.062 -21.988 6.996 1.00 36.00 303 VAL A C 1
ATOM 2251 O O . VAL A 1 303 ? -17.497 -20.955 6.640 1.00 36.00 303 VAL A O 1
ATOM 2254 N N . VAL A 1 304 ? -18.854 -22.697 6.192 1.00 34.56 304 VAL A N 1
ATOM 2255 C CA . VAL A 1 304 ? -19.386 -22.192 4.924 1.00 34.56 304 VAL A CA 1
ATOM 2256 C C . VAL A 1 304 ? -20.270 -20.982 5.232 1.00 34.56 304 VAL A C 1
ATOM 2258 O O . VAL A 1 304 ? -21.272 -21.087 5.942 1.00 34.56 304 VAL A O 1
ATOM 2261 N N . ALA A 1 305 ? -19.878 -19.817 4.717 1.00 36.12 305 ALA A N 1
ATOM 2262 C CA . ALA A 1 305 ? -20.647 -18.584 4.801 1.00 36.12 305 ALA A CA 1
ATOM 2263 C C . ALA A 1 305 ? -21.913 -18.704 3.933 1.00 36.12 305 ALA A C 1
ATOM 2265 O O . ALA A 1 305 ? -21.890 -18.436 2.736 1.00 36.12 305 ALA A O 1
ATOM 2266 N N . GLY A 1 306 ? -23.012 -19.155 4.539 1.00 32.12 306 GLY A N 1
ATOM 2267 C CA . GLY A 1 306 ? -24.343 -19.104 3.946 1.00 32.12 306 GLY A CA 1
ATOM 2268 C C . GLY A 1 306 ? -24.962 -17.720 4.129 1.00 32.12 306 GLY A C 1
ATOM 2269 O O . GLY A 1 306 ? -25.121 -17.252 5.256 1.00 32.12 306 GLY A O 1
ATOM 2270 N N . ASP A 1 307 ? -25.316 -17.087 3.014 1.00 37.47 307 ASP A N 1
ATOM 2271 C CA . ASP A 1 307 ? -26.040 -15.818 2.933 1.00 37.47 307 ASP A CA 1
ATOM 2272 C C . ASP A 1 307 ? -27.495 -16.039 3.398 1.00 37.47 307 ASP A C 1
ATOM 2274 O O . ASP A 1 307 ? -28.397 -16.358 2.625 1.00 37.47 307 ASP A O 1
ATOM 2278 N N . GLY A 1 308 ? -27.701 -15.995 4.715 1.00 30.50 308 GLY A N 1
ATOM 2279 C CA . GLY A 1 308 ? -28.983 -16.228 5.375 1.00 30.50 308 GLY A CA 1
ATOM 2280 C C . GLY A 1 308 ? -29.419 -15.003 6.164 1.00 30.50 308 GLY A C 1
ATOM 2281 O O . GLY A 1 308 ? -29.188 -14.916 7.369 1.00 30.50 308 GLY A O 1
ATOM 2282 N N . LEU A 1 309 ? -30.072 -14.056 5.489 1.00 36.09 309 LEU A N 1
ATOM 2283 C CA . LEU A 1 309 ? -30.798 -12.942 6.103 1.00 36.09 309 LEU A CA 1
ATOM 2284 C C . LEU A 1 309 ? -32.014 -13.501 6.868 1.00 36.09 309 LEU A C 1
ATOM 2286 O O . LEU A 1 309 ? -33.126 -13.573 6.350 1.00 36.09 309 LEU A O 1
ATOM 2290 N N . LEU A 1 310 ? -31.800 -13.943 8.110 1.00 34.44 310 LEU A N 1
ATOM 2291 C CA . LEU A 1 310 ? -32.882 -14.340 9.009 1.00 34.44 310 LEU A CA 1
ATOM 2292 C C . LEU A 1 310 ? -33.622 -13.090 9.496 1.00 34.44 310 LEU A C 1
ATOM 2294 O O . LEU A 1 310 ? -33.179 -12.385 10.402 1.00 34.44 310 LEU A O 1
ATOM 2298 N N . GLN A 1 311 ? -34.781 -12.840 8.887 1.00 36.38 311 GLN A N 1
ATOM 2299 C CA . GLN A 1 311 ? -35.837 -12.017 9.466 1.00 36.38 311 GLN A CA 1
ATOM 2300 C C . GLN A 1 311 ? -36.320 -12.671 10.767 1.00 36.38 311 GLN A C 1
ATOM 2302 O O . GLN A 1 311 ? -37.040 -13.668 10.751 1.00 36.38 311 GLN A O 1
ATOM 2307 N N . THR A 1 312 ? -35.944 -12.104 11.910 1.00 34.06 312 THR A N 1
ATOM 2308 C CA . THR A 1 312 ? -36.554 -12.424 13.203 1.00 34.06 312 THR A CA 1
ATOM 2309 C C . THR A 1 312 ? -37.790 -11.547 13.397 1.00 34.06 312 THR A C 1
ATOM 2311 O O . THR A 1 312 ? -37.722 -10.403 13.841 1.00 34.06 312 THR A O 1
ATOM 2314 N N . SER A 1 313 ? -38.956 -12.071 13.024 1.00 39.38 313 SER A N 1
ATOM 2315 C CA . SER A 1 313 ? -40.247 -11.448 13.325 1.00 39.38 313 SER A CA 1
ATOM 2316 C C . SER A 1 313 ? -40.789 -11.944 14.668 1.00 39.38 313 SER A C 1
ATOM 2318 O O . SER A 1 313 ? -40.930 -13.145 14.872 1.00 39.38 313 SER A O 1
ATOM 2320 N N . GLY A 1 314 ? -41.161 -11.006 15.548 1.00 44.69 314 GLY A N 1
ATOM 2321 C CA . GLY A 1 314 ? -42.145 -11.242 16.611 1.00 44.69 314 GLY A CA 1
ATOM 2322 C C . GLY A 1 314 ? -41.630 -11.194 18.052 1.00 44.69 314 GLY A C 1
ATOM 2323 O O . GLY A 1 314 ? -41.567 -12.223 18.716 1.00 44.69 314 GLY A O 1
ATOM 2324 N N . LEU A 1 315 ? -41.379 -9.993 18.585 1.00 39.28 315 LEU A N 1
ATOM 2325 C CA . LEU A 1 315 ? -41.395 -9.750 20.032 1.00 39.28 315 LEU A CA 1
ATOM 2326 C C . LEU A 1 315 ? -42.392 -8.631 20.361 1.00 39.28 315 LEU A C 1
ATOM 2328 O O . LEU A 1 315 ? -42.320 -7.527 19.827 1.00 39.28 315 LEU A O 1
ATOM 2332 N N . ALA A 1 316 ? -43.348 -8.969 21.226 1.00 43.03 316 ALA A N 1
ATOM 2333 C CA . ALA A 1 316 ? -44.413 -8.106 21.722 1.00 43.03 316 ALA A CA 1
ATOM 2334 C C . ALA A 1 316 ? -43.872 -6.907 22.536 1.00 43.03 316 ALA A C 1
ATOM 2336 O O . ALA A 1 316 ? -42.811 -7.014 23.159 1.00 43.03 316 ALA A O 1
ATOM 2337 N N . PRO A 1 317 ? -44.607 -5.777 22.598 1.00 48.22 317 PRO A N 1
ATOM 2338 C CA . PRO A 1 317 ? -44.148 -4.564 23.262 1.00 48.22 317 PRO A CA 1
ATOM 2339 C C . PRO A 1 317 ? -44.216 -4.732 24.785 1.00 48.22 317 PRO A C 1
ATOM 2341 O O . PRO A 1 317 ? -45.261 -4.568 25.415 1.00 48.22 317 PRO A O 1
ATOM 2344 N N . ARG A 1 318 ? -43.079 -5.050 25.407 1.00 42.41 318 ARG A N 1
ATOM 2345 C CA . ARG A 1 318 ? -42.906 -4.905 26.856 1.00 42.41 318 ARG A CA 1
ATOM 2346 C C . ARG A 1 318 ? -42.786 -3.413 27.177 1.00 42.41 318 ARG A C 1
ATOM 2348 O O . ARG A 1 318 ? -41.900 -2.743 26.658 1.00 42.41 318 ARG A O 1
ATOM 2355 N N . ARG A 1 319 ? -43.679 -2.900 28.034 1.00 46.03 319 ARG A N 1
ATOM 2356 C CA . ARG A 1 319 ? -43.606 -1.542 28.602 1.00 46.03 319 ARG A CA 1
ATOM 2357 C C . ARG A 1 319 ? -42.221 -1.327 29.220 1.00 46.03 319 ARG A C 1
ATOM 2359 O O . ARG A 1 319 ? -41.892 -1.954 30.224 1.00 46.03 319 ARG A O 1
ATOM 2366 N N . ALA A 1 320 ? -41.430 -0.463 28.591 1.00 44.38 320 ALA A N 1
ATOM 2367 C CA . ALA A 1 320 ? -40.110 -0.067 29.049 1.00 44.38 320 ALA A CA 1
ATOM 2368 C C . ALA A 1 320 ? -40.245 0.736 30.347 1.00 44.38 320 ALA A C 1
ATOM 2370 O O . ALA A 1 320 ? -40.889 1.787 30.370 1.00 44.38 320 ALA A O 1
ATOM 2371 N N . SER A 1 321 ? -39.639 0.250 31.432 1.00 52.88 321 SER A N 1
ATOM 2372 C CA . SER A 1 321 ? -39.228 1.166 32.490 1.00 52.88 321 SER A CA 1
ATOM 2373 C C . SER A 1 321 ? -38.184 2.093 31.864 1.00 52.88 321 SER A C 1
ATOM 2375 O O . SER A 1 321 ? -37.363 1.634 31.067 1.00 52.88 321 SER A O 1
ATOM 2377 N N . VAL A 1 322 ? -38.247 3.389 32.167 1.00 57.41 322 VAL A N 1
ATOM 2378 C CA . VAL A 1 322 ? -37.260 4.384 31.728 1.00 57.41 322 VAL A CA 1
ATOM 2379 C C . VAL A 1 322 ? -35.950 4.063 32.446 1.00 57.41 322 VAL A C 1
ATOM 2381 O O . VAL A 1 322 ? -35.632 4.624 33.487 1.00 57.41 322 VAL A O 1
ATOM 2384 N N . VAL A 1 323 ? -35.243 3.044 31.965 1.00 58.16 323 VAL A N 1
ATOM 2385 C CA . VAL A 1 323 ? -33.838 2.848 32.282 1.00 58.16 323 VAL A CA 1
ATOM 2386 C C . VAL A 1 323 ? -33.141 3.952 31.515 1.00 58.16 323 VAL A C 1
ATOM 2388 O O . VAL A 1 323 ? -33.251 4.005 30.290 1.00 58.16 323 VAL A O 1
ATOM 2391 N N . ASP A 1 324 ? -32.512 4.861 32.249 1.00 77.12 324 ASP A N 1
ATOM 2392 C CA . ASP A 1 324 ? -31.730 5.962 31.704 1.00 77.12 324 ASP A CA 1
ATOM 2393 C C . ASP A 1 324 ? -30.587 5.351 30.878 1.00 77.12 324 ASP A C 1
ATOM 2395 O O . ASP A 1 324 ? -29.561 4.903 31.396 1.00 77.12 324 ASP A O 1
ATOM 2399 N N . GLY A 1 325 ? -30.862 5.150 29.588 1.00 81.94 325 GLY A N 1
ATOM 2400 C CA . GLY A 1 325 ? -30.006 4.394 28.694 1.00 81.94 325 GLY A CA 1
ATOM 2401 C C . GLY A 1 325 ? -28.688 5.127 28.517 1.00 81.94 325 GLY A C 1
ATOM 2402 O O . GLY A 1 325 ? -28.655 6.348 28.366 1.00 81.94 325 GLY A O 1
ATOM 2403 N N . CYS A 1 326 ? -27.586 4.382 28.497 1.00 93.56 326 CYS A N 1
ATOM 2404 C CA . CYS A 1 326 ? -26.286 4.961 28.197 1.00 93.56 326 CYS A CA 1
ATOM 2405 C C . CYS A 1 326 ? -26.362 5.768 26.875 1.00 93.56 326 CYS A C 1
ATOM 2407 O O . CYS A 1 326 ? -26.856 5.227 25.881 1.00 93.56 326 CYS A O 1
ATOM 2409 N N . PRO A 1 327 ? -25.851 7.018 26.803 1.00 95.69 327 PRO A N 1
ATOM 2410 C CA . PRO A 1 327 ? -25.965 7.874 25.614 1.00 95.69 327 PRO A CA 1
ATOM 2411 C C . PRO A 1 327 ? -25.491 7.224 24.309 1.00 95.69 327 PRO A C 1
ATOM 2413 O O . PRO A 1 327 ? -26.021 7.520 23.235 1.00 95.69 327 PRO A O 1
ATOM 2416 N N . VAL A 1 328 ? -24.504 6.326 24.400 1.00 95.75 328 VAL A N 1
ATOM 2417 C CA . VAL A 1 328 ? -24.016 5.520 23.275 1.00 95.75 328 VAL A CA 1
ATOM 2418 C C . VAL A 1 328 ? -25.047 4.480 22.839 1.00 95.75 328 VAL A C 1
ATOM 2420 O O . VAL A 1 328 ? -25.307 4.358 21.648 1.00 95.75 328 VAL A O 1
ATOM 2423 N N . GLN A 1 329 ? -25.669 3.756 23.772 1.00 95.00 329 GLN A N 1
ATOM 2424 C CA . GLN A 1 329 ? -26.722 2.788 23.445 1.00 95.00 329 GLN A CA 1
ATOM 2425 C C . GLN A 1 329 ? -27.928 3.478 22.812 1.00 95.00 329 GLN A C 1
ATOM 2427 O O . GLN A 1 329 ? -28.442 2.990 21.813 1.00 95.00 329 GLN A O 1
ATOM 2432 N N . VAL A 1 330 ? -28.320 4.640 23.339 1.00 95.25 330 VAL A N 1
ATOM 2433 C CA . VAL A 1 330 ? -29.393 5.466 22.770 1.00 95.25 330 VAL A CA 1
ATOM 2434 C C . VAL A 1 330 ? -29.045 5.907 21.345 1.00 95.25 330 VAL A C 1
ATOM 2436 O O . VAL A 1 330 ? -29.875 5.788 20.450 1.00 95.25 330 VAL A O 1
ATOM 2439 N N . LEU A 1 331 ? -27.809 6.364 21.100 1.00 96.44 331 LEU A N 1
ATOM 2440 C CA . LEU A 1 331 ? -27.353 6.700 19.747 1.00 96.44 331 LEU A CA 1
ATOM 2441 C C . LEU A 1 331 ? -27.477 5.494 18.807 1.00 96.44 331 LEU A C 1
ATOM 2443 O O . LEU A 1 331 ? -28.072 5.609 17.745 1.00 96.44 331 LEU A O 1
ATOM 2447 N N . LEU A 1 332 ? -26.946 4.335 19.195 1.00 95.38 332 LEU A N 1
ATOM 2448 C CA . LEU A 1 332 ? -26.963 3.138 18.350 1.00 95.38 332 LEU A CA 1
ATOM 2449 C C . LEU A 1 332 ? -28.381 2.572 18.144 1.00 95.38 332 LEU A C 1
ATOM 2451 O O . LEU A 1 332 ? -28.670 2.007 17.090 1.00 95.38 332 LEU A O 1
ATOM 2455 N N . ALA A 1 333 ? -29.272 2.719 19.124 1.00 94.75 333 ALA A N 1
ATOM 2456 C CA . ALA A 1 333 ? -30.653 2.251 19.041 1.00 94.75 333 ALA A CA 1
ATOM 2457 C C . ALA A 1 333 ? -31.533 3.152 18.166 1.00 94.75 333 ALA A C 1
ATOM 2459 O O . ALA A 1 333 ? -32.379 2.641 17.433 1.00 94.75 333 ALA A O 1
ATOM 2460 N N . ASP A 1 334 ? -31.301 4.465 18.176 1.00 95.88 334 ASP A N 1
ATOM 2461 C CA . ASP A 1 334 ? -32.209 5.427 17.546 1.00 95.88 334 ASP A CA 1
ATOM 2462 C C . ASP A 1 334 ? -31.693 5.954 16.202 1.00 95.88 334 ASP A C 1
ATOM 2464 O O . ASP A 1 334 ? -32.490 6.258 15.316 1.00 95.88 334 ASP A O 1
ATOM 2468 N N . ASP A 1 335 ? -30.375 6.024 16.007 1.00 96.88 335 ASP A N 1
ATOM 2469 C CA . ASP A 1 335 ? -29.759 6.639 14.829 1.00 96.88 335 ASP A CA 1
ATOM 2470 C C . ASP A 1 335 ? -29.433 5.599 13.741 1.00 96.88 335 ASP A C 1
ATOM 2472 O O . ASP A 1 335 ? -28.640 4.671 13.935 1.00 96.88 335 ASP A O 1
ATOM 2476 N N . ALA A 1 336 ? -30.079 5.738 12.580 1.00 96.00 336 ALA A N 1
ATOM 2477 C CA . ALA A 1 336 ? -29.920 4.812 11.461 1.00 96.00 336 ALA A CA 1
ATOM 2478 C C . ALA A 1 336 ? -28.511 4.856 10.851 1.00 96.00 336 ALA A C 1
ATOM 2480 O O . ALA A 1 336 ? -27.988 3.802 10.484 1.00 96.00 336 ALA A O 1
ATOM 2481 N N . ASP A 1 337 ? -27.877 6.029 10.804 1.00 95.31 337 ASP A N 1
ATOM 2482 C CA . ASP A 1 337 ? -26.523 6.184 10.273 1.00 95.31 337 ASP A CA 1
ATOM 2483 C C . ASP A 1 337 ? -25.506 5.562 11.227 1.00 95.31 337 ASP A C 1
ATOM 2485 O O . ASP A 1 337 ? -24.569 4.889 10.793 1.00 95.31 337 ASP A O 1
ATOM 2489 N N . ALA A 1 338 ? -25.712 5.695 12.540 1.00 95.31 338 ALA A N 1
ATOM 2490 C CA . ALA A 1 338 ? -24.863 5.040 13.530 1.00 95.31 338 ALA A CA 1
ATOM 2491 C C . ALA A 1 338 ? -24.944 3.511 13.406 1.00 95.31 338 ALA A C 1
ATOM 2493 O O . ALA A 1 338 ? -23.910 2.835 13.424 1.00 95.31 338 ALA A O 1
ATOM 2494 N N . ARG A 1 339 ? -26.151 2.959 13.206 1.00 93.00 339 ARG A N 1
ATOM 2495 C CA . ARG A 1 339 ? -26.332 1.528 12.906 1.00 93.00 339 ARG A CA 1
ATOM 2496 C C . ARG A 1 339 ? -25.677 1.126 11.595 1.00 93.00 339 ARG A C 1
ATOM 2498 O O . ARG A 1 339 ? -25.047 0.074 11.561 1.00 93.00 339 ARG A O 1
ATOM 2505 N N . ALA A 1 340 ? -25.795 1.939 10.548 1.00 91.00 340 ALA A N 1
ATOM 2506 C CA . ALA A 1 340 ? -25.163 1.672 9.260 1.00 91.00 340 ALA A CA 1
ATOM 2507 C C . ALA A 1 340 ? -23.634 1.638 9.391 1.00 91.00 340 ALA A C 1
ATOM 2509 O O . ALA A 1 340 ? -23.009 0.690 8.922 1.00 91.00 340 ALA A O 1
ATOM 2510 N N . VAL A 1 341 ? -23.039 2.594 10.114 1.00 90.31 341 VAL A N 1
ATOM 2511 C CA . VAL A 1 341 ? -21.599 2.605 10.409 1.00 90.31 341 VAL A CA 1
ATOM 2512 C C . VAL A 1 341 ? -21.209 1.353 11.185 1.00 90.31 341 VAL A C 1
ATOM 2514 O O . VAL A 1 341 ? -20.269 0.674 10.779 1.00 90.31 341 VAL A O 1
ATOM 2517 N N . VAL A 1 342 ? -21.921 0.989 12.257 1.00 89.00 342 VAL A N 1
ATOM 2518 C CA . VAL A 1 342 ? -21.626 -0.245 13.005 1.00 89.00 342 VAL A CA 1
ATOM 2519 C C . VAL A 1 342 ? -21.778 -1.482 12.118 1.00 89.00 342 VAL A C 1
ATOM 2521 O O . VAL A 1 342 ? -20.891 -2.328 12.140 1.00 89.00 342 VAL A O 1
ATOM 2524 N N . ALA A 1 343 ? -22.824 -1.586 11.300 1.00 84.62 343 ALA A N 1
ATOM 2525 C CA . ALA A 1 343 ? -23.044 -2.712 10.391 1.00 84.62 343 ALA A CA 1
ATOM 2526 C C . ALA A 1 343 ? -21.949 -2.822 9.315 1.00 84.62 343 ALA A C 1
ATOM 2528 O O . ALA A 1 343 ? -21.422 -3.909 9.076 1.00 84.62 343 ALA A O 1
ATOM 2529 N N . GLU A 1 344 ? -21.525 -1.705 8.723 1.00 81.31 344 GLU A N 1
ATOM 2530 C CA . GLU A 1 344 ? -20.383 -1.670 7.802 1.00 81.31 344 GLU A CA 1
ATOM 2531 C C . GLU A 1 344 ? -19.090 -2.081 8.525 1.00 81.31 344 GLU A C 1
ATOM 2533 O O . GLU A 1 344 ? -18.262 -2.821 7.991 1.00 81.31 344 GLU A O 1
ATOM 2538 N N . SER A 1 345 ? -18.945 -1.662 9.785 1.00 74.38 345 SER A N 1
ATOM 2539 C CA . SER A 1 345 ? -17.834 -2.076 10.645 1.00 74.38 345 SER A CA 1
ATOM 2540 C C . SER A 1 345 ? -17.857 -3.575 10.903 1.00 74.38 345 SER A C 1
ATOM 2542 O O . SER A 1 345 ? -16.788 -4.169 10.938 1.00 74.38 345 SER A O 1
ATOM 2544 N N . VAL A 1 346 ? -19.042 -4.182 11.074 1.00 60.50 346 VAL A N 1
ATOM 2545 C CA . VAL A 1 346 ? -19.245 -5.632 11.252 1.00 60.50 346 VAL A CA 1
ATOM 2546 C C . VAL A 1 346 ? -18.741 -6.401 10.043 1.00 60.50 346 VAL A C 1
ATOM 2548 O O . VAL A 1 346 ? -18.043 -7.397 10.213 1.00 60.50 346 VAL A O 1
ATOM 2551 N N . TRP A 1 347 ? -19.012 -5.915 8.834 1.00 57.94 347 TRP A N 1
ATOM 2552 C CA . TRP A 1 347 ? -18.487 -6.532 7.617 1.00 57.94 347 TRP A CA 1
ATOM 2553 C C . TRP A 1 347 ? -16.947 -6.486 7.568 1.00 57.94 347 TRP A C 1
ATOM 2555 O O . TRP A 1 347 ? -16.299 -7.480 7.237 1.00 57.94 347 TRP A O 1
ATOM 2565 N N . ARG A 1 348 ? -16.339 -5.393 8.048 1.00 61.47 348 ARG A N 1
ATOM 2566 C CA . ARG A 1 348 ? -14.879 -5.281 8.236 1.00 61.47 348 ARG A CA 1
ATOM 2567 C C . ARG A 1 348 ? -14.325 -6.189 9.354 1.00 61.47 348 ARG A C 1
ATOM 2569 O O . ARG A 1 348 ? -13.118 -6.162 9.581 1.00 61.47 348 ARG A O 1
ATOM 2576 N N . ARG A 1 349 ? -15.140 -6.997 10.053 1.00 59.56 349 ARG A N 1
ATOM 2577 C CA . ARG A 1 349 ? -14.707 -7.950 11.108 1.00 59.56 349 ARG A CA 1
ATOM 2578 C C . ARG A 1 349 ? -14.417 -9.361 10.596 1.00 59.56 349 ARG A C 1
ATOM 2580 O O . ARG A 1 349 ? -14.087 -10.220 11.414 1.00 59.56 349 ARG A O 1
ATOM 2587 N N . GLY A 1 350 ? -14.555 -9.623 9.293 1.00 64.06 350 GLY A N 1
ATOM 2588 C CA . GLY A 1 350 ? -14.198 -10.920 8.715 1.00 64.06 350 GLY A CA 1
ATOM 2589 C C . GLY A 1 350 ? -12.789 -11.361 9.136 1.00 64.06 350 GLY A C 1
ATOM 2590 O O . GLY A 1 350 ? -11.896 -10.533 9.345 1.00 64.06 350 GLY A O 1
ATOM 2591 N N . ARG A 1 351 ? -12.567 -12.673 9.296 1.00 67.12 351 ARG A N 1
ATOM 2592 C CA . ARG A 1 351 ? -11.201 -13.182 9.489 1.00 67.12 351 ARG A CA 1
ATOM 2593 C C . ARG A 1 351 ? -10.341 -12.678 8.326 1.00 67.12 351 ARG A C 1
ATOM 2595 O O . ARG A 1 351 ? -10.735 -12.811 7.177 1.00 67.12 351 ARG A O 1
ATOM 2602 N N . GLY A 1 352 ? -9.183 -12.102 8.643 1.00 76.75 352 GLY A N 1
ATOM 2603 C CA . GLY A 1 352 ? -8.254 -11.605 7.628 1.00 76.75 352 GLY A CA 1
ATOM 2604 C C . GLY A 1 352 ? -8.385 -10.123 7.274 1.00 76.75 352 GLY A C 1
ATOM 2605 O O . GLY A 1 352 ? -7.731 -9.706 6.334 1.00 76.75 352 GLY A O 1
ATOM 2606 N N . THR A 1 353 ? -9.142 -9.301 8.008 1.00 85.69 353 THR A N 1
ATOM 2607 C CA . THR A 1 353 ? -9.095 -7.836 7.826 1.00 85.69 353 THR A CA 1
ATOM 2608 C C . THR A 1 353 ? -8.035 -7.163 8.701 1.00 85.69 353 THR A C 1
ATOM 2610 O O . THR A 1 353 ? -7.620 -7.692 9.739 1.00 85.69 353 THR A O 1
ATOM 2613 N N . ALA A 1 354 ? -7.644 -5.941 8.335 1.00 84.75 354 ALA A N 1
ATOM 2614 C CA . ALA A 1 354 ? -6.743 -5.125 9.150 1.00 84.75 354 ALA A CA 1
ATOM 2615 C C . ALA A 1 354 ? -7.334 -4.754 10.519 1.00 84.75 354 ALA A C 1
ATOM 2617 O O . ALA A 1 354 ? -6.609 -4.651 11.507 1.00 84.75 354 ALA A O 1
ATOM 2618 N N . TRP A 1 355 ? -8.659 -4.586 10.593 1.00 85.62 355 TRP A N 1
ATOM 2619 C CA . TRP A 1 355 ? -9.361 -4.352 11.855 1.00 85.62 355 TRP A CA 1
ATOM 2620 C C . TRP A 1 355 ? -9.188 -5.536 12.806 1.00 85.62 355 TRP A C 1
ATOM 2622 O O . TRP A 1 355 ? -8.810 -5.358 13.964 1.00 85.62 355 TRP A O 1
ATOM 2632 N N . ALA A 1 356 ? -9.408 -6.755 12.303 1.00 84.44 356 ALA A N 1
ATOM 2633 C CA . ALA A 1 356 ? -9.215 -7.970 13.080 1.00 84.44 356 ALA A CA 1
ATOM 2634 C C . ALA A 1 356 ? -7.752 -8.134 13.524 1.00 84.44 356 ALA A C 1
ATOM 2636 O O . ALA A 1 356 ? -7.511 -8.567 14.648 1.00 84.44 356 ALA A O 1
ATOM 2637 N N . ALA A 1 357 ? -6.785 -7.762 12.678 1.00 85.62 357 ALA A N 1
ATOM 2638 C CA . ALA A 1 357 ? -5.371 -7.754 13.047 1.00 85.62 357 ALA A CA 1
ATOM 2639 C C . ALA A 1 357 ? -5.086 -6.773 14.198 1.00 85.62 357 ALA A C 1
ATOM 2641 O O . ALA A 1 357 ? -4.523 -7.180 15.210 1.00 85.62 357 ALA A O 1
ATOM 2642 N N . ALA A 1 358 ? -5.543 -5.520 14.107 1.00 86.25 358 ALA A N 1
ATOM 2643 C CA . ALA A 1 358 ? -5.310 -4.524 15.154 1.00 86.25 358 ALA A CA 1
ATOM 2644 C C . ALA A 1 358 ? -5.958 -4.881 16.494 1.00 86.25 358 ALA A C 1
ATOM 2646 O O . ALA A 1 358 ? -5.323 -4.726 17.536 1.00 86.25 358 ALA A O 1
ATOM 2647 N N . LEU A 1 359 ? -7.186 -5.415 16.486 1.00 85.00 359 LEU A N 1
ATOM 2648 C CA . LEU A 1 359 ? -7.851 -5.840 17.721 1.00 85.00 359 LEU A CA 1
ATOM 2649 C C . LEU A 1 359 ? -7.054 -6.908 18.480 1.00 85.00 359 LEU A C 1
ATOM 2651 O O . LEU A 1 359 ? -7.004 -6.851 19.708 1.00 85.00 359 LEU A O 1
ATOM 2655 N N . ARG A 1 360 ? -6.355 -7.819 17.788 1.00 85.62 360 ARG A N 1
ATOM 2656 C CA . ARG A 1 360 ? -5.481 -8.814 18.444 1.00 85.62 360 ARG A CA 1
ATOM 2657 C C . ARG A 1 360 ? -4.379 -8.165 19.273 1.00 85.62 360 ARG A C 1
ATOM 2659 O O . ARG A 1 360 ? -3.972 -8.734 20.276 1.00 85.62 360 ARG A O 1
ATOM 2666 N N . TYR A 1 361 ? -3.927 -6.973 18.891 1.00 86.69 361 TYR A N 1
ATOM 2667 C CA . TYR A 1 361 ? -2.913 -6.238 19.643 1.00 86.69 361 TYR A CA 1
ATOM 2668 C C . TYR A 1 361 ? -3.504 -5.407 20.788 1.00 86.69 361 TYR A C 1
ATOM 2670 O O . TYR A 1 361 ? -2.752 -4.991 21.664 1.00 86.69 361 TYR A O 1
ATOM 2678 N N . THR A 1 362 ? -4.822 -5.189 20.832 1.00 82.06 362 THR A N 1
ATOM 2679 C CA . THR A 1 362 ? -5.493 -4.474 21.939 1.00 82.06 362 THR A CA 1
ATOM 2680 C C . THR A 1 362 ? -5.770 -5.348 23.163 1.00 82.06 362 THR A C 1
ATOM 2682 O O . THR A 1 362 ? -6.079 -4.825 24.229 1.00 82.06 362 THR A O 1
ATOM 2685 N N . HIS A 1 363 ? -5.659 -6.671 23.033 1.00 78.06 363 HIS A N 1
ATOM 2686 C CA . HIS A 1 363 ? -5.776 -7.576 24.169 1.00 78.06 363 HIS A CA 1
ATOM 2687 C C . HIS A 1 363 ? -4.403 -7.738 24.835 1.00 78.06 363 HIS A C 1
ATOM 2689 O O . HIS A 1 363 ? -3.420 -8.025 24.143 1.00 78.06 363 HIS A O 1
ATOM 2695 N N . PRO A 1 364 ? -4.285 -7.545 26.157 1.00 67.44 364 PRO A N 1
ATOM 2696 C CA . PRO A 1 364 ? -3.081 -7.939 26.864 1.00 67.44 364 PRO A CA 1
ATOM 2697 C C . PRO A 1 364 ? -2.931 -9.455 26.791 1.00 67.44 364 PRO A C 1
ATOM 2699 O O . PRO A 1 364 ? -3.914 -10.194 26.731 1.00 67.44 364 PRO A O 1
ATOM 2702 N N . ALA A 1 365 ? -1.680 -9.914 26.797 1.00 63.50 365 ALA A N 1
ATOM 2703 C CA . ALA A 1 365 ? -1.374 -11.319 26.997 1.00 63.50 365 ALA A CA 1
ATOM 2704 C C . ALA A 1 365 ? -1.815 -11.676 28.422 1.00 63.50 365 ALA A C 1
ATOM 2706 O O . ALA A 1 365 ? -1.086 -11.456 29.386 1.00 63.50 365 ALA A O 1
ATOM 2707 N N . SER A 1 366 ? -3.059 -12.118 28.576 1.00 59.53 366 SER A N 1
ATOM 2708 C CA . SER A 1 366 ? -3.653 -12.442 29.865 1.00 59.53 366 SER A CA 1
ATOM 2709 C C . SER A 1 366 ? -2.934 -13.651 30.462 1.00 59.53 366 SER A C 1
ATOM 2711 O O . SER A 1 366 ? -3.342 -14.762 30.164 1.00 59.53 366 SER A O 1
ATOM 2713 N N . CYS A 1 367 ? -1.864 -13.432 31.239 1.00 51.12 367 CYS A N 1
ATOM 2714 C CA . CYS A 1 367 ? -1.151 -14.310 32.197 1.00 51.12 367 CYS A CA 1
ATOM 2715 C C . CYS A 1 367 ? -0.819 -15.778 31.814 1.00 51.12 367 CYS A C 1
ATOM 2717 O O . CYS A 1 367 ? -0.106 -16.465 32.540 1.00 51.12 367 CYS A O 1
ATOM 2719 N N . VAL A 1 368 ? -1.281 -16.278 30.676 1.00 54.28 368 VAL A N 1
ATOM 2720 C CA . VAL A 1 368 ? -1.128 -17.646 30.202 1.00 54.28 368 VAL A CA 1
ATOM 2721 C C . VAL A 1 368 ? -0.030 -17.597 29.157 1.00 54.28 368 VAL A C 1
ATOM 2723 O O . VAL A 1 368 ? -0.273 -17.118 28.057 1.00 54.28 368 VAL A O 1
ATOM 2726 N N . VAL A 1 369 ? 1.174 -18.010 29.573 1.00 59.47 369 VAL A N 1
ATOM 2727 C CA . VAL A 1 369 ? 2.386 -18.290 28.777 1.00 59.47 369 VAL A CA 1
ATOM 2728 C C . VAL A 1 369 ? 2.565 -17.353 27.581 1.00 59.47 369 VAL A C 1
ATOM 2730 O O . VAL A 1 369 ? 1.922 -17.545 26.559 1.00 59.47 369 VAL A O 1
ATOM 2733 N N . ALA A 1 370 ? 3.461 -16.368 27.717 1.00 61.00 370 ALA A N 1
ATOM 2734 C CA . ALA A 1 370 ? 3.780 -15.313 26.749 1.00 61.00 370 ALA A CA 1
ATOM 2735 C C . ALA A 1 370 ? 4.000 -15.819 25.306 1.00 61.00 370 ALA A C 1
ATOM 2737 O O . ALA A 1 370 ? 5.128 -15.937 24.834 1.00 61.00 370 ALA A O 1
ATOM 2738 N N . ALA A 1 371 ? 2.914 -16.115 24.597 1.00 77.94 371 ALA A N 1
ATOM 2739 C CA . ALA A 1 371 ? 2.943 -16.416 23.184 1.00 77.94 371 ALA A CA 1
ATOM 2740 C C . ALA A 1 371 ? 3.274 -15.115 22.453 1.00 77.94 371 ALA A C 1
ATOM 2742 O O . ALA A 1 371 ? 2.660 -14.072 22.705 1.00 77.94 371 ALA A O 1
ATOM 2743 N N . GLU A 1 372 ? 4.271 -15.177 21.577 1.00 84.62 372 GLU A N 1
ATOM 2744 C CA . GLU A 1 372 ? 4.658 -14.050 20.741 1.00 84.62 372 GLU A CA 1
ATOM 2745 C C . GLU A 1 372 ? 3.428 -13.545 19.962 1.00 84.62 372 GLU A C 1
ATOM 2747 O O . GLU A 1 372 ? 2.644 -14.360 19.452 1.00 84.62 372 GLU A O 1
ATOM 2752 N N . PRO A 1 373 ? 3.188 -12.221 19.900 1.00 89.31 373 PRO A N 1
ATOM 2753 C CA . PRO A 1 373 ? 2.037 -11.698 19.183 1.00 89.31 373 PRO A CA 1
ATOM 2754 C C . PRO A 1 373 ? 2.094 -12.131 17.711 1.00 89.31 373 PRO A C 1
ATOM 2756 O O . PRO A 1 373 ? 3.176 -12.180 17.122 1.00 89.31 373 PRO A O 1
ATOM 2759 N N . PRO A 1 374 ? 0.940 -12.415 17.079 1.00 91.69 374 PRO A N 1
ATOM 2760 C CA . PRO A 1 374 ? 0.923 -12.837 15.687 1.00 91.69 374 PRO A CA 1
ATOM 2761 C C . PRO A 1 374 ? 1.566 -11.757 14.806 1.00 91.69 374 PRO A C 1
ATOM 2763 O O . PRO A 1 374 ? 1.287 -10.569 15.011 1.00 91.69 374 PRO A O 1
ATOM 2766 N N . PRO A 1 375 ? 2.391 -12.136 13.817 1.00 95.25 375 PRO A N 1
ATOM 2767 C CA . PRO A 1 375 ? 3.085 -11.164 12.992 1.00 95.25 375 PRO A CA 1
ATOM 2768 C C . PRO A 1 375 ? 2.132 -10.389 12.082 1.00 95.25 375 PRO A C 1
ATOM 2770 O O . PRO A 1 375 ? 1.066 -10.888 11.702 1.00 95.25 375 PRO A O 1
ATOM 2773 N N . LEU A 1 376 ? 2.568 -9.200 11.668 1.00 95.94 376 LEU A N 1
ATOM 2774 C CA . LEU A 1 376 ? 1.977 -8.487 10.537 1.00 95.94 376 LEU A CA 1
ATOM 2775 C C . LEU A 1 376 ? 2.618 -8.959 9.231 1.00 95.94 376 LEU A C 1
ATOM 2777 O O . LEU A 1 376 ? 3.843 -9.017 9.117 1.00 95.94 376 LEU A O 1
ATOM 2781 N N . TRP A 1 377 ? 1.784 -9.263 8.241 1.00 96.75 377 TRP A N 1
ATOM 2782 C CA . TRP A 1 377 ? 2.220 -9.684 6.913 1.00 96.75 377 TRP A CA 1
ATOM 2783 C C . TRP A 1 377 ? 2.450 -8.472 6.026 1.00 96.75 377 TRP A C 1
ATOM 2785 O O . TRP A 1 377 ? 1.527 -7.696 5.772 1.00 96.75 377 TRP A O 1
ATOM 2795 N N . VAL A 1 378 ? 3.670 -8.325 5.530 1.00 97.81 378 VAL A N 1
ATOM 2796 C CA . VAL A 1 378 ? 4.099 -7.164 4.753 1.00 97.81 378 VAL A CA 1
ATOM 2797 C C . VAL A 1 378 ? 4.642 -7.619 3.407 1.00 97.81 378 VAL A C 1
ATOM 2799 O O . VAL A 1 378 ? 5.408 -8.575 3.343 1.00 97.81 378 VAL A O 1
ATOM 2802 N N . LEU A 1 379 ? 4.265 -6.918 2.343 1.00 98.25 379 LEU A N 1
ATOM 2803 C CA . LEU A 1 379 ? 4.843 -7.075 1.013 1.00 98.25 379 LEU A CA 1
ATOM 2804 C C . LEU A 1 379 ? 5.690 -5.843 0.679 1.00 98.25 379 LEU A C 1
ATOM 2806 O O . LEU A 1 379 ? 5.151 -4.748 0.527 1.00 98.25 379 LEU A O 1
ATOM 2810 N N . ASP A 1 380 ? 7.003 -6.009 0.574 1.00 98.25 380 ASP A N 1
ATOM 2811 C CA . ASP A 1 380 ? 7.938 -4.940 0.214 1.00 98.25 380 ASP A CA 1
ATOM 2812 C C . ASP A 1 380 ? 8.311 -5.045 -1.269 1.00 98.25 380 ASP A C 1
ATOM 2814 O O . ASP A 1 380 ? 8.993 -5.986 -1.675 1.00 98.25 380 ASP A O 1
ATOM 2818 N N . VAL A 1 381 ? 7.831 -4.107 -2.089 1.00 98.19 381 VAL A N 1
ATOM 2819 C CA . VAL A 1 381 ? 7.977 -4.148 -3.552 1.00 98.19 381 VAL A CA 1
ATOM 2820 C C . VAL A 1 381 ? 9.012 -3.125 -4.010 1.00 98.19 381 VAL A C 1
ATOM 2822 O O . VAL A 1 381 ? 8.904 -1.935 -3.704 1.00 98.19 381 VAL A O 1
ATOM 2825 N N . GLY A 1 382 ? 9.982 -3.577 -4.807 1.00 96.94 382 GLY A N 1
ATOM 2826 C CA . GLY A 1 382 ? 11.189 -2.801 -5.103 1.00 96.94 382 GLY A CA 1
ATOM 2827 C C . GLY A 1 382 ? 12.158 -2.819 -3.922 1.00 96.94 382 GLY A C 1
ATOM 2828 O O . GLY A 1 382 ? 12.747 -1.796 -3.575 1.00 96.94 382 GLY A O 1
ATOM 2829 N N . SER A 1 383 ? 12.236 -3.965 -3.245 1.00 95.81 383 SER A N 1
ATOM 2830 C CA . SER A 1 383 ? 12.954 -4.126 -1.985 1.00 95.81 383 SER A CA 1
ATOM 2831 C C . SER A 1 383 ? 14.475 -4.052 -2.144 1.00 95.81 383 SER A C 1
ATOM 2833 O O . SER A 1 383 ? 15.182 -3.706 -1.193 1.00 95.81 383 SER A O 1
ATOM 2835 N N . CYS A 1 384 ? 14.988 -4.366 -3.339 1.00 95.62 384 CYS A N 1
ATOM 2836 C CA . CYS A 1 384 ? 16.395 -4.538 -3.696 1.00 95.62 384 CYS A CA 1
ATOM 2837 C C . CYS A 1 384 ? 17.129 -5.582 -2.836 1.00 95.62 384 CYS A C 1
ATOM 2839 O O . CYS A 1 384 ? 17.527 -6.624 -3.343 1.00 95.62 384 CYS A O 1
ATOM 2841 N N . TYR A 1 385 ? 17.314 -5.319 -1.542 1.00 93.56 385 TYR A N 1
ATOM 2842 C CA . TYR A 1 385 ? 18.102 -6.124 -0.605 1.00 93.56 385 TYR A CA 1
ATOM 2843 C C . TYR A 1 385 ? 17.334 -6.541 0.666 1.00 93.56 385 TYR A C 1
ATOM 2845 O O . TYR A 1 385 ? 17.944 -7.097 1.580 1.00 93.56 385 TYR A O 1
ATOM 2853 N N . GLY A 1 386 ? 16.023 -6.286 0.759 1.00 94.25 386 GLY A N 1
ATOM 2854 C CA . GLY A 1 386 ? 15.200 -6.777 1.873 1.00 94.25 386 GLY A CA 1
ATOM 2855 C C . GLY A 1 386 ? 15.378 -6.026 3.197 1.00 94.25 386 GLY A C 1
ATOM 2856 O O . GLY A 1 386 ? 15.521 -6.687 4.226 1.00 94.25 386 GLY A O 1
ATOM 2857 N N . PRO A 1 387 ? 15.378 -4.675 3.248 1.00 92.94 387 PRO A N 1
ATOM 2858 C CA . PRO A 1 387 ? 15.716 -3.934 4.470 1.00 92.94 387 PRO A CA 1
ATOM 2859 C C . PRO A 1 387 ? 14.745 -4.141 5.639 1.00 92.94 387 PRO A C 1
ATOM 2861 O O . PRO A 1 387 ? 15.096 -3.846 6.782 1.00 92.94 387 PRO A O 1
ATOM 2864 N N . PHE A 1 388 ? 13.525 -4.610 5.371 1.00 93.50 388 PHE A N 1
ATOM 2865 C CA . PHE A 1 388 ? 12.515 -4.846 6.403 1.00 93.50 388 PHE A CA 1
ATOM 2866 C C . PHE A 1 388 ? 12.538 -6.271 6.971 1.00 93.50 388 PHE A C 1
ATOM 2868 O O . PHE A 1 388 ? 11.815 -6.550 7.929 1.00 93.50 388 PHE A O 1
ATOM 2875 N N . ALA A 1 389 ? 13.357 -7.175 6.425 1.00 91.50 389 ALA A N 1
ATOM 2876 C CA . ALA A 1 389 ? 13.472 -8.533 6.944 1.00 91.50 389 ALA A CA 1
ATOM 2877 C C . ALA A 1 389 ? 13.929 -8.523 8.416 1.00 91.50 389 ALA A C 1
ATOM 2879 O O . ALA A 1 389 ? 14.880 -7.831 8.780 1.00 91.50 389 ALA A O 1
ATOM 2880 N N . GLY A 1 390 ? 13.227 -9.277 9.268 1.00 90.00 390 GLY A N 1
ATOM 2881 C CA . GLY A 1 390 ? 13.518 -9.372 10.704 1.00 90.00 390 GLY A CA 1
ATOM 2882 C C . GLY A 1 390 ? 13.156 -8.133 11.533 1.00 90.00 390 GLY A C 1
ATOM 2883 O O . GLY A 1 390 ? 13.481 -8.089 12.716 1.00 90.00 390 GLY A O 1
ATOM 2884 N N . GLN A 1 391 ? 12.503 -7.125 10.945 1.00 94.12 391 GLN A N 1
ATOM 2885 C CA . GLN A 1 391 ? 12.039 -5.958 11.695 1.00 94.12 391 GLN A CA 1
ATOM 2886 C C . GLN A 1 391 ? 10.821 -6.295 12.563 1.00 94.12 391 GLN A C 1
ATOM 2888 O O . GLN A 1 391 ? 9.986 -7.129 12.208 1.00 94.12 391 GLN A O 1
ATOM 2893 N N . SER A 1 392 ? 10.689 -5.569 13.671 1.00 95.44 392 SER A N 1
ATOM 2894 C CA . SER A 1 392 ? 9.553 -5.654 14.590 1.00 95.44 392 SER A CA 1
ATOM 2895 C C . SER A 1 392 ? 9.060 -4.256 14.941 1.00 95.44 392 SER A C 1
ATOM 2897 O O . SER A 1 392 ? 9.827 -3.293 14.969 1.00 95.44 392 SER A O 1
ATOM 2899 N N . LEU A 1 393 ? 7.768 -4.133 15.227 1.00 95.81 393 LEU A N 1
ATOM 2900 C CA . LEU A 1 393 ? 7.169 -2.890 15.695 1.00 95.81 393 LEU A CA 1
ATOM 2901 C C . LEU A 1 393 ? 7.203 -2.839 17.220 1.00 95.81 393 LEU A C 1
ATOM 2903 O O . LEU A 1 393 ? 6.588 -3.670 17.896 1.00 95.81 393 LEU A O 1
ATOM 2907 N N . SER A 1 394 ? 7.898 -1.841 17.755 1.00 93.00 394 SER A N 1
ATOM 2908 C CA . SER A 1 394 ? 7.981 -1.605 19.194 1.00 93.00 394 SER A CA 1
ATOM 2909 C C . SER A 1 394 ? 6.622 -1.235 19.787 1.00 93.00 394 SER A C 1
ATOM 2911 O O . SER A 1 394 ? 5.820 -0.527 19.174 1.00 93.00 394 SER A O 1
ATOM 2913 N N . ARG A 1 395 ? 6.383 -1.682 21.021 1.00 91.19 395 ARG A N 1
ATOM 2914 C CA . ARG A 1 395 ? 5.218 -1.315 21.830 1.00 91.19 395 ARG A CA 1
ATOM 2915 C C . ARG A 1 395 ? 5.671 -0.842 23.204 1.00 91.19 395 ARG A C 1
ATOM 2917 O O . ARG A 1 395 ? 6.755 -1.197 23.659 1.00 91.19 395 ARG A O 1
ATOM 2924 N N . ALA A 1 396 ? 4.838 -0.034 23.856 1.00 87.88 396 ALA A N 1
ATOM 2925 C CA . ALA A 1 396 ? 5.075 0.333 25.245 1.00 87.88 396 ALA A CA 1
ATOM 2926 C C . ALA A 1 396 ? 5.025 -0.932 26.130 1.00 87.88 396 ALA A C 1
ATOM 2928 O O . ALA A 1 396 ? 4.105 -1.744 25.957 1.00 87.88 396 ALA A O 1
ATOM 2929 N N . PRO A 1 397 ? 5.966 -1.109 27.076 1.00 84.56 397 PRO A N 1
ATOM 2930 C CA . PRO A 1 397 ? 5.881 -2.170 28.073 1.00 84.56 397 PRO A CA 1
ATOM 2931 C C . PRO A 1 397 ? 4.522 -2.147 28.798 1.00 84.56 397 PRO A C 1
ATOM 2933 O O . PRO A 1 397 ? 3.970 -1.064 29.004 1.00 84.56 397 PRO A O 1
ATOM 2936 N N . PRO A 1 398 ? 3.955 -3.305 29.181 1.00 84.75 398 PRO A N 1
ATOM 2937 C CA . PRO A 1 398 ? 4.533 -4.653 29.124 1.00 84.75 398 PRO A CA 1
ATOM 2938 C C . PRO A 1 398 ? 4.281 -5.393 27.797 1.00 84.75 398 PRO A C 1
ATOM 2940 O O . PRO A 1 398 ? 4.475 -6.603 27.714 1.00 84.75 398 PRO A O 1
ATOM 2943 N N . HIS A 1 399 ? 3.793 -4.713 26.758 1.00 85.69 399 HIS A N 1
ATOM 2944 C CA . HIS A 1 399 ? 3.425 -5.389 25.521 1.00 85.69 399 HIS A CA 1
ATOM 2945 C C . HIS A 1 399 ? 4.658 -5.814 24.712 1.00 85.69 399 HIS A C 1
ATOM 2947 O O . HIS A 1 399 ? 5.539 -5.000 24.441 1.00 85.69 399 HIS A O 1
ATOM 2953 N N . ALA A 1 400 ? 4.680 -7.074 24.271 1.00 90.31 400 ALA A N 1
ATOM 2954 C CA . ALA A 1 400 ? 5.709 -7.585 23.370 1.00 90.31 400 ALA A CA 1
ATOM 2955 C C . ALA A 1 400 ? 5.694 -6.850 22.017 1.00 90.31 400 ALA A C 1
ATOM 2957 O O . ALA A 1 400 ? 4.631 -6.456 21.525 1.00 90.31 400 ALA A O 1
ATOM 2958 N N . ALA A 1 401 ? 6.874 -6.690 21.412 1.00 92.94 401 ALA A N 1
ATOM 2959 C CA . ALA A 1 401 ? 7.007 -6.155 20.061 1.00 92.94 401 ALA A CA 1
ATOM 2960 C C . ALA A 1 401 ? 6.274 -7.049 19.048 1.00 92.94 401 ALA A C 1
ATOM 2962 O O . ALA A 1 401 ? 6.180 -8.259 19.235 1.00 92.94 401 ALA A O 1
ATOM 2963 N N . VAL A 1 402 ? 5.744 -6.452 17.981 1.00 94.94 402 VAL A N 1
ATOM 2964 C CA . VAL A 1 402 ? 5.002 -7.187 16.946 1.00 94.94 402 VAL A CA 1
ATOM 2965 C C . VAL A 1 402 ? 5.936 -7.497 15.778 1.00 94.94 402 VAL A C 1
ATOM 2967 O O . VAL A 1 402 ? 6.353 -6.553 15.101 1.00 94.94 402 VAL A O 1
ATOM 2970 N N . PRO A 1 403 ? 6.268 -8.773 15.514 1.00 95.88 403 PRO A N 1
ATOM 2971 C CA . PRO A 1 403 ? 7.166 -9.129 14.421 1.00 95.88 403 PRO A CA 1
ATOM 2972 C C . PRO A 1 403 ? 6.543 -8.840 13.050 1.00 95.88 403 PRO A C 1
ATOM 2974 O O . PRO A 1 403 ? 5.325 -8.948 12.863 1.00 95.88 403 PRO A O 1
ATOM 2977 N N . LEU A 1 404 ? 7.380 -8.498 12.068 1.00 95.62 404 LEU A N 1
ATOM 2978 C CA . LEU A 1 404 ? 6.977 -8.400 10.666 1.00 95.62 404 LEU A CA 1
ATOM 2979 C C . LEU A 1 404 ? 7.376 -9.669 9.906 1.00 95.62 404 LEU A C 1
ATOM 2981 O O . LEU A 1 404 ? 8.539 -10.071 9.902 1.00 95.62 404 LEU A O 1
ATOM 2985 N N . ARG A 1 405 ? 6.415 -10.278 9.208 1.00 95.69 405 ARG A N 1
ATOM 2986 C CA . ARG A 1 405 ? 6.673 -11.308 8.193 1.00 95.69 405 ARG A CA 1
ATOM 2987 C C . ARG A 1 405 ? 6.682 -10.632 6.832 1.00 95.69 405 ARG A C 1
ATOM 2989 O O . ARG A 1 405 ? 5.625 -10.300 6.294 1.00 95.69 405 ARG A O 1
ATOM 2996 N N . VAL A 1 406 ? 7.882 -10.372 6.327 1.00 95.38 406 VAL A N 1
ATOM 2997 C CA . VAL A 1 406 ? 8.091 -9.592 5.106 1.00 95.38 406 VAL A CA 1
ATOM 2998 C C . VAL A 1 406 ? 8.340 -10.522 3.929 1.00 95.38 406 VAL A C 1
ATOM 3000 O O . VAL A 1 406 ? 9.333 -11.241 3.910 1.00 95.38 406 VAL A O 1
ATOM 3003 N N . THR A 1 407 ? 7.473 -10.453 2.924 1.00 96.62 407 THR A N 1
ATOM 3004 C CA . THR A 1 407 ? 7.775 -10.939 1.581 1.00 96.62 407 THR A CA 1
ATOM 3005 C C . THR A 1 407 ? 8.393 -9.792 0.793 1.00 96.62 407 THR A C 1
ATOM 3007 O O . THR A 1 407 ? 7.729 -8.792 0.532 1.00 96.62 407 THR A O 1
ATOM 3010 N N . SER A 1 408 ? 9.660 -9.920 0.419 1.00 96.56 408 SER A N 1
ATOM 3011 C CA . SER A 1 408 ? 10.376 -8.892 -0.341 1.00 96.56 408 SER A CA 1
ATOM 3012 C C . SER A 1 408 ? 10.424 -9.266 -1.820 1.00 96.56 408 SER A C 1
ATOM 3014 O O . SER A 1 408 ? 10.714 -10.417 -2.141 1.00 96.56 408 SER A O 1
ATOM 3016 N N . MET A 1 409 ? 10.183 -8.317 -2.722 1.00 97.25 409 MET A N 1
ATOM 3017 C CA . MET A 1 409 ? 10.237 -8.517 -4.174 1.00 97.25 409 MET A CA 1
ATOM 3018 C C . MET A 1 409 ? 11.030 -7.418 -4.869 1.00 97.25 409 MET A C 1
ATOM 3020 O O . MET A 1 409 ? 10.918 -6.245 -4.508 1.00 97.25 409 MET A O 1
ATOM 3024 N N . ASP A 1 410 ? 11.774 -7.780 -5.908 1.00 97.31 410 ASP A N 1
ATOM 3025 C CA . ASP A 1 410 ? 12.441 -6.832 -6.797 1.00 97.31 410 ASP A CA 1
ATOM 3026 C C . ASP A 1 410 ? 12.575 -7.397 -8.219 1.00 97.31 410 ASP A C 1
ATOM 3028 O O . ASP A 1 410 ? 12.598 -8.610 -8.405 1.00 97.31 410 ASP A O 1
ATOM 3032 N N . LEU A 1 411 ? 12.695 -6.523 -9.220 1.00 95.56 411 LEU A N 1
ATOM 3033 C CA . LEU A 1 411 ? 12.992 -6.911 -10.604 1.00 95.56 411 LEU A CA 1
ATOM 3034 C C . LEU A 1 411 ? 14.377 -7.546 -10.725 1.00 95.56 411 LEU A C 1
ATOM 3036 O O . LEU A 1 411 ? 14.574 -8.457 -11.525 1.00 95.56 411 LEU A O 1
ATOM 3040 N N . ALA A 1 412 ? 15.331 -7.044 -9.944 1.00 94.44 412 ALA A N 1
ATOM 3041 C CA . ALA A 1 412 ? 16.678 -7.574 -9.856 1.00 94.44 412 ALA A CA 1
ATOM 3042 C C . ALA A 1 412 ? 17.148 -7.496 -8.403 1.00 94.44 412 ALA A C 1
ATOM 3044 O O . ALA A 1 412 ? 17.761 -6.507 -7.995 1.00 94.44 412 ALA A O 1
ATOM 3045 N N . PRO A 1 413 ? 16.841 -8.529 -7.600 1.00 94.88 413 PRO A N 1
ATOM 3046 C CA . PRO A 1 413 ? 17.353 -8.645 -6.246 1.00 94.88 413 PRO A CA 1
ATOM 3047 C C . PRO A 1 413 ? 18.871 -8.460 -6.200 1.00 94.88 413 PRO A C 1
ATOM 3049 O O . PRO A 1 413 ? 19.597 -9.019 -7.022 1.00 94.88 413 PRO A O 1
ATOM 3052 N N . TYR A 1 414 ? 19.356 -7.708 -5.214 1.00 94.44 414 TYR A N 1
ATOM 3053 C CA . TYR A 1 414 ? 20.783 -7.620 -4.940 1.00 94.44 414 TYR A CA 1
ATOM 3054 C C . TYR A 1 414 ? 21.307 -8.994 -4.512 1.00 94.44 414 TYR A C 1
ATOM 3056 O O . TYR A 1 414 ? 20.804 -9.588 -3.556 1.00 94.44 414 TYR A O 1
ATOM 3064 N N . GLN A 1 415 ? 22.331 -9.478 -5.209 1.00 89.06 415 GLN A N 1
ATOM 3065 C CA . GLN A 1 415 ? 23.009 -10.731 -4.901 1.00 89.06 415 GLN A CA 1
ATOM 3066 C C . GLN A 1 415 ? 24.315 -10.402 -4.181 1.00 89.06 415 GLN A C 1
ATOM 3068 O O . GLN A 1 415 ? 25.186 -9.742 -4.743 1.00 89.06 415 GLN A O 1
ATOM 3073 N N . ALA A 1 416 ? 24.441 -10.821 -2.920 1.00 84.19 416 ALA A N 1
ATOM 3074 C CA . ALA A 1 416 ? 25.683 -10.636 -2.184 1.00 84.19 416 ALA A CA 1
ATOM 3075 C C . ALA A 1 416 ? 26.791 -11.501 -2.803 1.00 84.19 416 ALA A C 1
ATOM 3077 O O . ALA A 1 416 ? 26.598 -12.693 -3.054 1.00 84.19 416 ALA A O 1
ATOM 3078 N N . GLU A 1 417 ? 27.961 -10.905 -3.025 1.00 75.38 417 GLU A N 1
ATOM 3079 C CA . GLU A 1 417 ? 29.149 -11.634 -3.464 1.00 75.38 417 GLU A CA 1
ATOM 3080 C C . GLU A 1 417 ? 29.535 -12.666 -2.386 1.00 75.38 417 GLU A C 1
ATOM 3082 O O . GLU A 1 417 ? 29.949 -12.298 -1.288 1.00 75.38 417 GLU A O 1
ATOM 3087 N N . GLY A 1 418 ? 29.375 -13.962 -2.681 1.00 68.31 418 GLY A N 1
ATOM 3088 C CA . GLY A 1 418 ? 29.881 -15.055 -1.838 1.00 68.31 418 GLY A CA 1
ATOM 3089 C C . GLY A 1 418 ? 28.850 -15.919 -1.104 1.00 68.31 418 GLY A C 1
ATOM 3090 O O . GLY A 1 418 ? 29.252 -16.902 -0.489 1.00 68.31 418 GLY A O 1
ATOM 3091 N N . ASP A 1 419 ? 27.544 -15.656 -1.214 1.00 60.56 419 ASP A N 1
ATOM 3092 C CA . ASP A 1 419 ? 26.503 -16.445 -0.513 1.00 60.56 419 ASP A CA 1
ATOM 3093 C C . ASP A 1 419 ? 26.166 -17.799 -1.191 1.00 60.56 419 ASP A C 1
ATOM 3095 O O . ASP A 1 419 ? 25.133 -18.414 -0.938 1.00 60.56 419 ASP A O 1
ATOM 3099 N N . CYS A 1 420 ? 27.057 -18.319 -2.043 1.00 49.94 420 CYS A N 1
ATOM 3100 C CA . CYS A 1 420 ? 26.879 -19.580 -2.782 1.00 49.94 420 CYS A CA 1
ATOM 3101 C C . CYS A 1 420 ? 27.050 -20.851 -1.916 1.00 49.94 420 CYS A C 1
ATOM 3103 O O . CYS A 1 420 ? 27.241 -21.939 -2.454 1.00 49.94 420 CYS A O 1
ATOM 3105 N N . GLY A 1 421 ? 27.032 -20.727 -0.585 1.00 51.47 421 GLY A N 1
ATOM 3106 C CA . GLY A 1 421 ? 27.378 -21.795 0.361 1.00 51.47 421 GLY A CA 1
ATOM 3107 C C . GLY A 1 421 ? 26.201 -22.468 1.074 1.00 51.47 421 GLY A C 1
ATOM 3108 O O . GLY A 1 421 ? 26.423 -23.065 2.124 1.00 51.47 421 GLY A O 1
ATOM 3109 N N . ALA A 1 422 ? 24.966 -22.346 0.578 1.00 52.34 422 ALA A N 1
ATOM 3110 C CA . ALA A 1 422 ? 23.805 -22.968 1.216 1.00 52.34 422 ALA A CA 1
ATOM 3111 C C . ALA A 1 422 ? 23.591 -24.417 0.741 1.00 52.34 422 ALA A C 1
ATOM 3113 O O . ALA A 1 422 ? 23.597 -24.708 -0.453 1.00 52.34 422 ALA A O 1
ATOM 3114 N N . ASP A 1 423 ? 23.403 -25.297 1.721 1.00 59.38 423 ASP A N 1
ATOM 3115 C CA . ASP A 1 423 ? 23.075 -26.720 1.621 1.00 59.38 423 ASP A CA 1
ATOM 3116 C C . ASP A 1 423 ? 21.982 -26.996 0.567 1.00 59.38 423 ASP A C 1
ATOM 3118 O O . ASP A 1 423 ? 20.907 -26.396 0.617 1.00 59.38 423 ASP A O 1
ATOM 3122 N N . ALA A 1 424 ? 22.250 -27.888 -0.395 1.00 57.28 424 ALA A N 1
ATOM 3123 C CA . ALA A 1 424 ? 21.428 -28.080 -1.601 1.00 57.28 424 ALA A CA 1
ATOM 3124 C C . ALA A 1 424 ? 19.982 -28.550 -1.324 1.00 57.28 424 ALA A C 1
ATOM 3126 O O . ALA A 1 424 ? 19.124 -28.434 -2.202 1.00 57.28 424 ALA A O 1
ATOM 3127 N N . ASP A 1 425 ? 19.708 -29.044 -0.112 1.00 57.78 425 ASP A N 1
ATOM 3128 C CA . ASP A 1 425 ? 18.407 -29.591 0.289 1.00 57.78 425 ASP A CA 1
ATOM 3129 C C . ASP A 1 425 ? 17.539 -28.626 1.119 1.00 57.78 425 ASP A C 1
ATOM 3131 O O . ASP A 1 425 ? 16.327 -28.832 1.237 1.00 57.78 425 ASP A O 1
ATOM 3135 N N . ALA A 1 426 ? 18.099 -27.541 1.663 1.00 54.06 426 ALA A N 1
ATOM 3136 C CA . ALA A 1 426 ? 17.301 -26.512 2.322 1.00 54.06 426 ALA A CA 1
ATOM 3137 C C . ALA A 1 426 ? 16.885 -25.481 1.276 1.00 54.06 426 ALA A C 1
ATOM 3139 O O . ALA A 1 426 ? 17.747 -24.817 0.717 1.00 54.06 426 ALA A O 1
ATOM 3140 N N . VAL A 1 427 ? 15.580 -25.316 1.015 1.00 46.88 427 VAL A N 1
ATOM 3141 C CA . VAL A 1 427 ? 15.077 -24.214 0.174 1.00 46.88 427 VAL A CA 1
ATOM 3142 C C . VAL A 1 427 ? 15.540 -22.908 0.826 1.00 46.88 427 VAL A C 1
ATOM 3144 O O . VAL A 1 427 ? 14.960 -22.523 1.847 1.00 46.88 427 VAL A O 1
ATOM 3147 N N . PRO A 1 428 ? 16.568 -22.214 0.300 1.00 50.31 428 PRO A N 1
ATOM 3148 C CA . PRO A 1 428 ? 16.967 -20.942 0.859 1.00 50.31 428 PRO A CA 1
ATOM 3149 C C . PRO A 1 428 ? 15.852 -20.009 0.417 1.00 50.31 428 PRO A C 1
ATOM 3151 O O . PRO A 1 428 ? 15.749 -19.701 -0.770 1.00 50.31 428 PRO A O 1
ATOM 3154 N N . ALA A 1 429 ? 14.941 -19.644 1.322 1.00 52.44 429 ALA A N 1
ATOM 3155 C CA . ALA A 1 429 ? 13.949 -18.628 1.007 1.00 52.44 429 ALA A CA 1
ATOM 3156 C C . ALA A 1 429 ? 14.746 -17.397 0.556 1.00 52.44 429 ALA A C 1
ATOM 3158 O O . ALA A 1 429 ? 15.523 -16.867 1.363 1.00 52.44 429 ALA A O 1
ATOM 3159 N N . PRO A 1 430 ? 14.673 -16.997 -0.729 1.00 58.22 430 PRO A N 1
ATOM 3160 C CA . PRO A 1 430 ? 15.464 -15.875 -1.184 1.00 58.22 430 PRO A CA 1
ATOM 3161 C C . PRO A 1 430 ? 15.049 -14.683 -0.330 1.00 58.22 430 PRO A C 1
ATOM 3163 O O . PRO A 1 430 ? 13.859 -14.416 -0.168 1.00 58.22 430 PRO A O 1
ATOM 3166 N N . ARG A 1 431 ? 16.027 -13.965 0.238 1.00 76.75 431 ARG A N 1
ATOM 3167 C CA . ARG A 1 431 ? 15.739 -12.765 1.044 1.00 76.75 431 ARG A CA 1
ATOM 3168 C C . ARG A 1 431 ? 14.852 -11.777 0.281 1.00 76.75 431 ARG A C 1
ATOM 3170 O O . ARG A 1 431 ? 14.101 -11.031 0.904 1.00 76.75 431 ARG A O 1
ATOM 3177 N N . VAL A 1 432 ? 14.956 -11.782 -1.052 1.00 92.88 432 VAL A N 1
ATOM 3178 C CA . VAL A 1 432 ? 14.151 -10.997 -1.985 1.00 92.88 432 VAL A CA 1
ATOM 3179 C C . VAL A 1 432 ? 13.848 -11.833 -3.231 1.00 92.88 432 VAL A C 1
ATOM 3181 O O . VAL A 1 432 ? 14.759 -12.309 -3.904 1.00 92.88 432 VAL A O 1
ATOM 3184 N N . TRP A 1 433 ? 12.567 -12.000 -3.548 1.00 94.19 433 TRP A N 1
ATOM 3185 C CA . TRP A 1 433 ? 12.092 -12.705 -4.735 1.00 94.19 433 TRP A CA 1
ATOM 3186 C C . TRP A 1 433 ? 12.333 -11.875 -6.001 1.00 94.19 433 TRP A C 1
ATOM 3188 O O . TRP A 1 433 ? 12.014 -10.686 -6.031 1.00 94.19 433 TRP A O 1
ATOM 3198 N N . CYS A 1 434 ? 12.836 -12.509 -7.063 1.00 94.94 434 CYS A N 1
ATOM 3199 C CA . CYS A 1 434 ? 12.888 -11.894 -8.388 1.00 94.94 434 CYS A CA 1
ATOM 3200 C C . CYS A 1 434 ? 11.477 -11.876 -8.996 1.00 94.94 434 CYS A C 1
ATOM 3202 O O . CYS A 1 434 ? 10.867 -12.935 -9.150 1.00 94.94 434 CYS A O 1
ATOM 3204 N N . ALA A 1 435 ? 10.929 -10.700 -9.299 1.00 96.19 435 ALA A N 1
ATOM 3205 C CA . ALA A 1 435 ? 9.573 -10.553 -9.819 1.00 96.19 435 ALA A CA 1
ATOM 3206 C C . ALA A 1 435 ? 9.390 -9.254 -10.612 1.00 96.19 435 ALA A C 1
ATOM 3208 O O . ALA A 1 435 ? 9.785 -8.175 -10.169 1.00 96.19 435 ALA A O 1
ATOM 3209 N N . ASP A 1 436 ? 8.682 -9.337 -11.740 1.00 96.62 436 ASP A N 1
ATOM 3210 C CA . ASP A 1 436 ? 8.114 -8.155 -12.388 1.00 96.62 436 ASP A CA 1
ATOM 3211 C C . ASP A 1 436 ? 6.759 -7.837 -11.762 1.00 96.62 436 ASP A C 1
ATOM 3213 O O . ASP A 1 436 ? 5.739 -8.441 -12.096 1.00 96.62 436 ASP A O 1
ATOM 3217 N N . TRP A 1 437 ? 6.754 -6.864 -10.846 1.00 97.88 437 TRP A N 1
ATOM 3218 C CA . TRP A 1 437 ? 5.543 -6.429 -10.154 1.00 97.88 437 TRP A CA 1
ATOM 3219 C C . TRP A 1 437 ? 4.426 -6.006 -11.111 1.00 97.88 437 TRP A C 1
ATOM 3221 O O . TRP A 1 437 ? 3.262 -6.139 -10.756 1.00 97.88 437 TRP A O 1
ATOM 3231 N N . LEU A 1 438 ? 4.735 -5.530 -12.322 1.00 97.25 438 LEU A N 1
ATOM 3232 C CA . LEU A 1 438 ? 3.727 -5.129 -13.313 1.00 97.25 438 LEU A CA 1
ATOM 3233 C C . LEU A 1 438 ? 3.173 -6.315 -14.126 1.00 97.25 438 LEU A C 1
ATOM 3235 O O . LEU A 1 438 ? 2.208 -6.148 -14.871 1.00 97.25 438 LEU A O 1
ATOM 3239 N N . ARG A 1 439 ? 3.764 -7.507 -13.987 1.00 96.12 439 ARG A N 1
ATOM 3240 C CA . ARG A 1 439 ? 3.327 -8.778 -14.594 1.00 96.12 439 ARG A CA 1
ATOM 3241 C C . ARG A 1 439 ? 2.832 -9.809 -13.589 1.00 96.12 439 ARG A C 1
ATOM 3243 O O . ARG A 1 439 ? 2.456 -10.895 -14.012 1.00 96.12 439 ARG A O 1
ATOM 3250 N N . ILE A 1 440 ? 2.894 -9.506 -12.297 1.00 97.12 440 ILE A N 1
ATOM 3251 C CA . ILE A 1 440 ? 2.537 -10.466 -11.260 1.00 97.12 440 ILE A CA 1
ATOM 3252 C C . ILE A 1 440 ? 1.058 -10.854 -11.391 1.00 97.12 440 ILE A C 1
ATOM 3254 O O . ILE A 1 440 ? 0.185 -9.989 -11.497 1.00 97.12 440 ILE A O 1
ATOM 3258 N N . ASP A 1 441 ? 0.786 -12.154 -11.380 1.00 97.06 441 ASP A N 1
ATOM 3259 C CA . ASP A 1 441 ? -0.576 -12.672 -11.353 1.00 97.06 441 ASP A CA 1
ATOM 3260 C C . ASP A 1 441 ? -1.130 -12.698 -9.925 1.00 97.06 441 ASP A C 1
ATOM 3262 O O . ASP A 1 441 ? -0.408 -12.551 -8.935 1.00 97.06 441 ASP A O 1
ATOM 3266 N N . PHE A 1 442 ? -2.439 -12.925 -9.805 1.00 96.62 442 PHE A N 1
ATOM 3267 C CA . PHE A 1 442 ? -3.119 -12.989 -8.515 1.00 96.62 442 PHE A CA 1
ATOM 3268 C C . PHE A 1 442 ? -3.972 -14.237 -8.361 1.00 96.62 442 PHE A C 1
ATOM 3270 O O . PHE A 1 442 ? -4.719 -14.604 -9.275 1.00 96.62 442 PHE A O 1
ATOM 3277 N N . PHE A 1 443 ? -3.918 -14.841 -7.174 1.00 95.25 443 PHE A N 1
ATOM 3278 C CA . PHE A 1 443 ? -4.623 -16.086 -6.887 1.00 95.25 443 PHE A CA 1
ATOM 3279 C C . PHE A 1 443 ? -5.326 -16.142 -5.539 1.00 95.25 443 PHE A C 1
ATOM 3281 O O . PHE A 1 443 ? -5.038 -15.364 -4.635 1.00 95.25 443 PHE A O 1
ATOM 3288 N N . GLU A 1 444 ? -6.249 -17.091 -5.417 1.00 92.50 444 GLU A N 1
ATOM 3289 C CA . GLU A 1 444 ? -7.032 -17.346 -4.211 1.00 92.50 444 GLU A CA 1
ATOM 3290 C C . GLU A 1 444 ? -6.650 -18.685 -3.577 1.00 92.50 444 GLU A C 1
ATOM 3292 O O . GLU A 1 444 ? -6.121 -19.574 -4.236 1.00 92.50 444 GLU A O 1
ATOM 3297 N N . GLY A 1 445 ? -6.948 -18.837 -2.285 1.00 87.75 445 GLY A N 1
ATOM 3298 C CA . GLY A 1 445 ? -6.707 -20.086 -1.562 1.00 87.75 445 GLY A CA 1
ATOM 3299 C C . GLY A 1 445 ? -5.235 -20.365 -1.243 1.00 87.75 445 GLY A C 1
ATOM 3300 O O . GLY A 1 445 ? -4.347 -19.545 -1.472 1.00 87.75 445 GLY A O 1
ATOM 3301 N N . ALA A 1 446 ? -4.997 -21.513 -0.610 1.00 81.50 446 ALA A N 1
ATOM 3302 C CA . ALA A 1 446 ? -3.666 -22.082 -0.443 1.00 81.50 446 ALA A CA 1
ATOM 3303 C C . ALA A 1 446 ? -3.532 -23.239 -1.437 1.00 81.50 446 ALA A C 1
ATOM 3305 O O . ALA A 1 446 ? -4.414 -24.094 -1.500 1.00 81.50 446 ALA A O 1
ATOM 3306 N N . GLU A 1 447 ? -2.450 -23.265 -2.204 1.00 81.00 447 GLU A N 1
ATOM 3307 C CA . GLU A 1 447 ? -2.223 -24.263 -3.248 1.00 81.00 447 GLU A CA 1
ATOM 3308 C C . GLU A 1 447 ? -0.875 -24.957 -3.059 1.00 81.00 447 GLU A C 1
ATOM 3310 O O . GLU A 1 447 ? 0.024 -24.438 -2.403 1.00 81.00 447 GLU A O 1
ATOM 3315 N N . ALA A 1 448 ? -0.713 -26.142 -3.648 1.00 73.56 448 ALA A N 1
ATOM 3316 C CA . ALA A 1 448 ? 0.600 -26.768 -3.737 1.00 73.56 448 ALA A CA 1
ATOM 3317 C C . ALA A 1 448 ? 1.540 -25.919 -4.618 1.00 73.56 448 ALA A C 1
ATOM 3319 O O . ALA A 1 448 ? 1.103 -25.297 -5.582 1.00 73.56 448 ALA A O 1
ATOM 3320 N N . GLY A 1 449 ? 2.839 -25.903 -4.302 1.00 76.38 449 GLY A N 1
ATOM 3321 C CA . GLY A 1 449 ? 3.831 -25.127 -5.065 1.00 76.38 449 GLY A CA 1
ATOM 3322 C C . GLY A 1 449 ? 3.940 -23.651 -4.666 1.00 76.38 449 GLY A C 1
ATOM 3323 O O . GLY A 1 449 ? 4.550 -22.859 -5.379 1.00 76.38 449 GLY A O 1
ATOM 3324 N N . THR A 1 450 ? 3.371 -23.270 -3.524 1.00 80.94 450 THR A N 1
ATOM 3325 C CA . THR A 1 450 ? 3.504 -21.921 -2.966 1.00 80.94 450 THR A CA 1
ATOM 3326 C C . THR A 1 450 ? 4.607 -21.824 -1.907 1.00 80.94 450 THR A C 1
ATOM 3328 O O . THR A 1 450 ? 4.785 -22.750 -1.116 1.00 80.94 450 THR A O 1
ATOM 3331 N N . ALA A 1 451 ? 5.275 -20.675 -1.819 1.00 83.06 451 ALA A N 1
ATOM 3332 C CA . ALA A 1 451 ? 6.172 -20.284 -0.731 1.00 83.06 451 ALA A CA 1
ATOM 3333 C C . ALA A 1 451 ? 5.512 -19.253 0.210 1.00 83.06 451 ALA A C 1
ATOM 3335 O O . ALA A 1 451 ? 4.356 -18.864 0.008 1.00 83.06 451 ALA A O 1
ATOM 3336 N N . GLU A 1 452 ? 6.241 -18.813 1.245 1.00 83.56 452 GLU A N 1
ATOM 3337 C CA . GLU A 1 452 ? 5.805 -17.760 2.186 1.00 83.56 452 GLU A CA 1
ATOM 3338 C C . GLU A 1 452 ? 4.448 -18.071 2.846 1.00 83.56 452 GLU A C 1
ATOM 3340 O O . GLU A 1 452 ? 3.523 -17.251 2.865 1.00 83.56 452 GLU A O 1
ATOM 3345 N N . GLU A 1 453 ? 4.311 -19.310 3.335 1.00 86.19 453 GLU A N 1
ATOM 3346 C CA . GLU A 1 453 ? 3.065 -19.851 3.899 1.00 86.19 453 GLU A CA 1
ATOM 3347 C C . GLU A 1 453 ? 1.860 -19.724 2.942 1.00 86.19 453 GLU A C 1
ATOM 3349 O O . GLU A 1 453 ? 0.755 -19.333 3.332 1.00 86.19 453 GLU A O 1
ATOM 3354 N N . GLY A 1 454 ? 2.055 -20.026 1.659 1.00 88.12 454 GLY A N 1
ATOM 3355 C CA . GLY A 1 454 ? 0.946 -20.025 0.709 1.00 88.12 454 GLY A CA 1
ATOM 3356 C C . GLY A 1 454 ? 0.645 -18.684 0.060 1.00 88.12 454 GLY A C 1
ATOM 3357 O O . GLY A 1 454 ? -0.447 -18.524 -0.481 1.00 88.12 454 GLY A O 1
ATOM 3358 N N . ARG A 1 455 ? 1.548 -17.701 0.146 1.00 93.81 455 ARG A N 1
ATOM 3359 C CA . ARG A 1 455 ? 1.306 -16.347 -0.383 1.00 93.81 455 ARG A CA 1
ATOM 3360 C C . ARG A 1 455 ? 1.911 -16.108 -1.753 1.00 93.81 455 ARG A C 1
ATOM 3362 O O . ARG A 1 455 ? 1.372 -15.290 -2.490 1.00 93.81 455 ARG A O 1
ATOM 3369 N N . ILE A 1 456 ? 2.977 -16.823 -2.100 1.00 94.38 456 ILE A N 1
ATOM 3370 C CA . ILE A 1 456 ? 3.710 -16.630 -3.354 1.00 94.38 456 ILE A CA 1
ATOM 3371 C C . ILE A 1 456 ? 3.692 -17.911 -4.169 1.00 94.38 456 ILE A C 1
ATOM 3373 O O . ILE A 1 456 ? 4.096 -18.951 -3.657 1.00 94.38 456 ILE A O 1
ATOM 3377 N N . ARG A 1 457 ? 3.286 -17.841 -5.439 1.00 94.50 457 ARG A N 1
ATOM 3378 C CA . ARG A 1 457 ? 3.648 -18.870 -6.425 1.00 94.50 457 ARG A CA 1
ATOM 3379 C C . ARG A 1 457 ? 4.931 -18.460 -7.123 1.00 94.50 457 ARG A C 1
ATOM 3381 O O . ARG A 1 457 ? 5.165 -17.273 -7.362 1.00 94.50 457 ARG A O 1
ATOM 3388 N N . PHE A 1 458 ? 5.746 -19.448 -7.451 1.00 93.12 458 PHE A N 1
ATOM 3389 C CA . PHE A 1 458 ? 7.033 -19.220 -8.076 1.00 93.12 458 PHE A CA 1
ATOM 3390 C C . PHE A 1 458 ? 7.333 -20.256 -9.149 1.00 93.12 458 PHE A C 1
ATOM 3392 O O . PHE A 1 458 ? 6.797 -21.363 -9.144 1.00 93.12 458 PHE A O 1
ATOM 3399 N N . GLU A 1 459 ? 8.244 -19.897 -10.041 1.00 92.31 459 GLU A N 1
ATOM 3400 C CA . GLU A 1 459 ? 8.780 -20.768 -11.077 1.00 92.31 459 GLU A CA 1
ATOM 3401 C C . GLU A 1 459 ? 10.304 -20.816 -10.976 1.00 92.31 459 GLU A C 1
ATOM 3403 O O . GLU A 1 459 ? 10.955 -19.808 -10.690 1.00 92.31 459 GLU A O 1
ATOM 3408 N N . ARG A 1 460 ? 10.886 -21.994 -11.229 1.00 88.56 460 ARG A N 1
ATOM 3409 C CA . ARG A 1 460 ? 12.337 -22.150 -11.390 1.00 88.56 460 ARG A CA 1
ATOM 3410 C C . ARG A 1 460 ? 12.695 -21.951 -12.858 1.00 88.56 460 ARG A C 1
ATOM 3412 O O . ARG A 1 460 ? 12.182 -22.668 -13.715 1.00 88.56 460 ARG A O 1
ATOM 3419 N N . ARG A 1 461 ? 13.576 -20.997 -13.153 1.00 83.69 461 ARG A N 1
ATOM 3420 C CA . ARG A 1 461 ? 14.079 -20.717 -14.502 1.00 83.69 461 ARG A CA 1
ATOM 3421 C C . ARG A 1 461 ? 15.527 -21.175 -14.654 1.00 83.69 461 ARG A C 1
ATOM 3423 O O . ARG A 1 461 ? 16.400 -20.775 -13.891 1.00 83.69 461 ARG A O 1
ATOM 3430 N N . GLY A 1 462 ? 15.773 -21.948 -15.712 1.00 78.94 462 GLY A N 1
ATOM 3431 C CA . GLY A 1 462 ? 17.112 -22.366 -16.130 1.00 78.94 462 GLY A CA 1
ATOM 3432 C C . GLY A 1 462 ? 17.740 -23.467 -15.267 1.00 78.94 462 GLY A C 1
ATOM 3433 O O . GLY A 1 462 ? 17.216 -23.851 -14.224 1.00 78.94 462 GLY A O 1
ATOM 3434 N N . ALA A 1 463 ? 18.886 -23.978 -15.729 1.00 71.69 463 ALA A N 1
ATOM 3435 C CA . ALA A 1 463 ? 19.676 -24.985 -15.013 1.00 71.69 463 ALA A CA 1
ATOM 3436 C C . ALA A 1 463 ? 20.291 -24.442 -13.709 1.00 71.69 463 ALA A C 1
ATOM 3438 O O . ALA A 1 463 ? 20.572 -25.211 -12.798 1.00 71.69 463 ALA A O 1
ATOM 3439 N N . GLU A 1 464 ? 20.450 -23.119 -13.611 1.00 68.75 464 GLU A N 1
ATOM 3440 C CA . GLU A 1 464 ? 20.986 -22.419 -12.436 1.00 68.75 464 GLU A CA 1
ATOM 3441 C C . GLU A 1 464 ? 19.979 -22.302 -11.281 1.00 68.75 464 GLU A C 1
ATOM 3443 O O . GLU A 1 464 ? 20.327 -21.828 -10.205 1.00 68.75 464 GLU A O 1
ATOM 3448 N N . GLY A 1 465 ? 18.727 -22.736 -11.478 1.00 73.69 465 GLY A N 1
ATOM 3449 C CA . GLY A 1 465 ? 17.742 -22.810 -10.399 1.00 73.69 465 GLY A CA 1
ATOM 3450 C C . GLY A 1 465 ? 17.219 -21.458 -9.906 1.00 73.69 465 GLY A C 1
ATOM 3451 O O . GLY A 1 465 ? 16.654 -21.409 -8.813 1.00 73.69 465 GLY A O 1
ATOM 3452 N N . HIS A 1 466 ? 17.354 -20.378 -10.688 1.00 81.88 466 HIS A N 1
ATOM 3453 C CA . HIS A 1 466 ? 16.821 -19.061 -10.320 1.00 81.88 466 HIS A CA 1
ATOM 3454 C C . HIS A 1 466 ? 15.319 -19.141 -10.079 1.00 81.88 466 HIS A C 1
ATOM 3456 O O . HIS A 1 466 ? 14.560 -19.600 -10.935 1.00 81.88 466 HIS A O 1
ATOM 3462 N N . VAL A 1 467 ? 14.883 -18.679 -8.912 1.00 87.62 467 VAL A N 1
ATOM 3463 C CA . VAL A 1 467 ? 13.477 -18.709 -8.520 1.00 87.62 467 VAL A CA 1
ATOM 3464 C C . VAL A 1 467 ? 12.860 -17.333 -8.742 1.00 87.62 467 VAL A C 1
ATOM 3466 O O . VAL A 1 467 ? 13.317 -16.344 -8.168 1.00 87.62 467 VAL A O 1
ATOM 3469 N N . ALA A 1 468 ? 11.811 -17.268 -9.560 1.00 92.69 468 ALA A N 1
ATOM 3470 C CA . ALA A 1 468 ? 11.062 -16.044 -9.818 1.00 92.69 468 ALA A CA 1
ATOM 3471 C C . ALA A 1 468 ? 9.632 -16.167 -9.285 1.00 92.69 468 ALA A C 1
ATOM 3473 O O . ALA A 1 468 ? 8.963 -17.168 -9.543 1.00 92.69 468 ALA A O 1
ATOM 3474 N N . ALA A 1 469 ? 9.151 -15.159 -8.557 1.00 95.00 469 ALA A N 1
ATOM 3475 C CA . ALA A 1 469 ? 7.752 -15.110 -8.151 1.00 95.00 469 ALA A CA 1
ATOM 3476 C C . ALA A 1 469 ? 6.880 -14.738 -9.357 1.00 95.00 469 ALA A C 1
ATOM 3478 O O . ALA A 1 469 ? 7.166 -13.780 -10.077 1.00 95.00 469 ALA A O 1
ATOM 3479 N N . THR A 1 470 ? 5.815 -15.505 -9.569 1.00 96.38 470 THR A N 1
ATOM 3480 C CA . THR A 1 470 ? 4.906 -15.347 -10.714 1.00 96.38 470 THR A CA 1
ATOM 3481 C C . THR A 1 470 ? 3.516 -14.905 -10.300 1.00 96.38 470 THR A C 1
ATOM 3483 O O . THR A 1 470 ? 2.852 -14.219 -11.071 1.00 96.38 470 THR A O 1
ATOM 3486 N N . ALA A 1 471 ? 3.090 -15.221 -9.074 1.00 96.88 471 ALA A N 1
ATOM 3487 C CA . ALA A 1 471 ? 1.805 -14.772 -8.562 1.00 96.88 471 ALA A CA 1
ATOM 3488 C C . ALA A 1 471 ? 1.832 -14.470 -7.062 1.00 96.88 471 ALA A C 1
ATOM 3490 O O . ALA A 1 471 ? 2.581 -15.081 -6.294 1.00 96.88 471 ALA A O 1
ATOM 3491 N N . VAL A 1 472 ? 0.947 -13.565 -6.650 1.00 97.00 472 VAL A N 1
ATOM 3492 C CA . VAL A 1 472 ? 0.721 -13.156 -5.262 1.00 97.00 472 VAL A CA 1
ATOM 3493 C C . VAL A 1 472 ? -0.704 -13.495 -4.846 1.00 97.00 472 VAL A C 1
ATOM 3495 O O . VAL A 1 472 ? -1.662 -13.303 -5.595 1.00 97.00 472 VAL A O 1
ATOM 3498 N N . ARG A 1 473 ? -0.864 -13.999 -3.627 1.00 96.38 473 ARG A N 1
ATOM 3499 C CA . ARG A 1 473 ? -2.180 -14.305 -3.082 1.00 96.38 473 ARG A CA 1
ATOM 3500 C C . ARG A 1 473 ? -2.983 -13.021 -2.859 1.00 96.38 473 ARG A C 1
ATOM 3502 O O . ARG A 1 473 ? -2.484 -12.029 -2.330 1.00 96.38 473 ARG A O 1
ATOM 3509 N N . LEU A 1 474 ? -4.249 -13.055 -3.257 1.00 95.50 474 LEU A N 1
ATOM 3510 C CA . LEU A 1 474 ? -5.197 -11.974 -3.033 1.00 95.50 474 LEU A CA 1
ATOM 3511 C C . LEU A 1 474 ? -5.429 -11.756 -1.545 1.00 95.50 474 LEU A C 1
ATOM 3513 O O . LEU A 1 474 ? -5.552 -12.708 -0.771 1.00 95.50 474 LEU A O 1
ATOM 3517 N N . GLU A 1 475 ? -5.526 -10.482 -1.175 1.00 94.81 475 GLU A N 1
ATOM 3518 C CA . GLU A 1 475 ? -5.930 -10.042 0.159 1.00 94.81 475 GLU A CA 1
ATOM 3519 C C . GLU A 1 475 ? -5.158 -10.727 1.303 1.00 94.81 475 GLU A C 1
ATOM 3521 O O . GLU A 1 475 ? -5.706 -10.990 2.374 1.00 94.81 475 GLU A O 1
ATOM 3526 N N . SER A 1 476 ? -3.876 -11.043 1.096 1.00 95.75 476 SER A N 1
ATOM 3527 C CA . SER A 1 476 ? -3.077 -11.809 2.061 1.00 95.75 476 SER A CA 1
ATOM 3528 C C . SER A 1 476 ? -2.139 -10.966 2.921 1.00 95.75 476 SER A C 1
ATOM 3530 O O . SER A 1 476 ? -1.589 -11.489 3.897 1.00 95.75 476 SER A O 1
ATOM 3532 N N . TYR A 1 477 ? -1.966 -9.682 2.598 1.00 97.31 477 TYR A N 1
ATOM 3533 C CA . TYR A 1 477 ? -1.021 -8.786 3.269 1.00 97.31 477 TYR A CA 1
ATOM 3534 C C . TYR A 1 477 ? -1.719 -7.703 4.093 1.00 97.31 477 TYR A C 1
ATOM 3536 O O . TYR A 1 477 ? -2.690 -7.088 3.653 1.00 97.31 477 TYR A O 1
ATOM 3544 N N . ASP A 1 478 ? -1.214 -7.462 5.304 1.00 97.62 478 ASP A N 1
ATOM 3545 C CA . ASP A 1 478 ? -1.639 -6.350 6.159 1.00 97.62 478 ASP A CA 1
ATOM 3546 C C . ASP A 1 478 ? -1.124 -5.019 5.597 1.00 97.62 478 ASP A C 1
ATOM 3548 O O . ASP A 1 478 ? -1.854 -4.028 5.580 1.00 97.62 478 ASP A O 1
ATOM 3552 N N . ALA A 1 479 ? 0.096 -5.003 5.057 1.00 98.56 479 ALA A N 1
ATOM 3553 C CA . ALA A 1 479 ? 0.642 -3.822 4.405 1.00 98.56 479 ALA A CA 1
ATOM 3554 C C . ALA A 1 479 ? 1.445 -4.125 3.136 1.00 98.56 479 ALA A C 1
ATOM 3556 O O . ALA A 1 479 ? 2.018 -5.201 2.986 1.00 98.56 479 ALA A O 1
ATOM 3557 N N . VAL A 1 480 ? 1.503 -3.137 2.244 1.00 98.75 480 VAL A N 1
ATOM 3558 C CA . VAL A 1 480 ? 2.359 -3.117 1.052 1.00 98.75 480 VAL A CA 1
ATOM 3559 C C . VAL A 1 480 ? 3.237 -1.873 1.123 1.00 98.75 480 VAL A C 1
ATOM 3561 O O . VAL A 1 480 ? 2.729 -0.775 1.369 1.00 98.75 480 VAL A O 1
ATOM 3564 N N . PHE A 1 481 ? 4.540 -2.020 0.911 1.00 98.56 481 PHE A N 1
ATOM 3565 C CA . PHE A 1 481 ? 5.504 -0.924 0.950 1.00 98.56 481 PHE A CA 1
ATOM 3566 C C . PHE A 1 481 ? 6.036 -0.620 -0.445 1.00 98.56 481 PHE A C 1
ATOM 3568 O O . PHE A 1 481 ? 6.546 -1.501 -1.129 1.00 98.56 481 PHE A O 1
ATOM 3575 N N . PHE A 1 482 ? 5.944 0.651 -0.834 1.00 98.31 482 PHE A N 1
ATOM 3576 C CA . PHE A 1 482 ? 6.586 1.232 -2.010 1.00 98.31 482 PHE A CA 1
ATOM 3577 C C . PHE A 1 482 ? 7.632 2.241 -1.545 1.00 98.31 482 PHE A C 1
ATOM 3579 O O . PHE A 1 482 ? 7.376 3.449 -1.474 1.00 98.31 482 PHE A O 1
ATOM 3586 N N . CYS A 1 483 ? 8.827 1.756 -1.216 1.00 95.94 483 CYS A N 1
ATOM 3587 C CA . CYS A 1 483 ? 9.952 2.615 -0.870 1.00 95.94 483 CYS A CA 1
ATOM 3588 C C . CYS A 1 483 ? 10.677 3.075 -2.136 1.00 95.94 483 CYS A C 1
ATOM 3590 O O . CYS A 1 483 ? 11.486 2.358 -2.706 1.00 95.94 483 CYS A O 1
ATOM 3592 N N . LEU A 1 484 ? 10.383 4.296 -2.579 1.00 93.69 484 LEU A N 1
ATOM 3593 C CA . LEU A 1 484 ? 10.898 4.930 -3.797 1.00 93.69 484 LEU A CA 1
ATOM 3594 C C . LEU A 1 484 ? 10.489 4.250 -5.117 1.00 93.69 484 LEU A C 1
ATOM 3596 O O . LEU A 1 484 ? 10.660 4.878 -6.157 1.00 93.69 484 LEU A O 1
ATOM 3600 N N . LEU A 1 485 ? 9.852 3.070 -5.099 1.00 95.44 485 LEU A N 1
ATOM 3601 C CA . LEU A 1 485 ? 9.381 2.325 -6.280 1.00 95.44 485 LEU A CA 1
ATOM 3602 C C . LEU A 1 485 ? 8.684 3.207 -7.330 1.00 95.44 485 LEU A C 1
ATOM 3604 O O . LEU A 1 485 ? 9.073 3.222 -8.496 1.00 95.44 485 LEU A O 1
ATOM 3608 N N . LEU A 1 486 ? 7.679 3.993 -6.921 1.00 94.50 486 LEU A N 1
ATOM 3609 C CA . LEU A 1 486 ? 6.906 4.822 -7.858 1.00 94.50 486 LEU A CA 1
ATOM 3610 C C . LEU A 1 486 ? 7.740 5.928 -8.520 1.00 94.50 486 LEU A C 1
ATOM 3612 O O . LEU A 1 486 ? 7.367 6.406 -9.588 1.00 94.50 486 LEU A O 1
ATOM 3616 N N . SER A 1 487 ? 8.867 6.323 -7.917 1.00 89.38 487 SER A N 1
ATOM 3617 C CA . SER A 1 487 ? 9.792 7.282 -8.533 1.00 89.38 487 SER A CA 1
ATOM 3618 C C . SER A 1 487 ? 10.547 6.677 -9.714 1.00 89.38 487 SER A C 1
ATOM 3620 O O . SER A 1 487 ? 11.004 7.432 -10.563 1.00 89.38 487 SER A O 1
ATOM 3622 N N . TYR A 1 488 ? 10.666 5.347 -9.780 1.00 88.62 488 TYR A N 1
ATOM 3623 C CA . TYR A 1 488 ? 11.393 4.642 -10.838 1.00 88.62 488 TYR A CA 1
ATOM 3624 C C . TYR A 1 488 ? 10.509 4.223 -12.012 1.00 88.62 488 TYR A C 1
ATOM 3626 O O . TYR A 1 488 ? 11.016 4.044 -13.118 1.00 88.62 488 TYR A O 1
ATOM 3634 N N . MET A 1 489 ? 9.198 4.115 -11.794 1.00 92.81 489 MET A N 1
ATOM 3635 C CA . MET A 1 489 ? 8.237 3.764 -12.839 1.00 92.81 489 MET A CA 1
ATOM 3636 C C . MET A 1 489 ? 8.149 4.884 -13.893 1.00 92.81 489 MET A C 1
ATOM 3638 O O . MET A 1 489 ? 7.987 6.055 -13.521 1.00 92.81 489 MET A O 1
ATOM 3642 N N . PRO A 1 490 ? 8.244 4.563 -15.197 1.00 91.94 490 PRO A N 1
ATOM 3643 C CA . PRO A 1 490 ? 8.508 5.571 -16.220 1.00 91.94 490 PRO A CA 1
ATOM 3644 C C . PRO A 1 490 ? 7.279 6.392 -16.611 1.00 91.94 490 PRO A C 1
ATOM 3646 O O . PRO A 1 490 ? 7.443 7.554 -16.967 1.00 91.94 490 PRO A O 1
ATOM 3649 N N . THR A 1 491 ? 6.064 5.841 -16.504 1.00 92.81 491 THR A N 1
ATOM 3650 C CA . THR A 1 491 ? 4.826 6.558 -16.855 1.00 92.81 491 THR A CA 1
ATOM 3651 C C . THR A 1 491 ? 3.825 6.580 -15.694 1.00 92.81 491 THR A C 1
ATOM 3653 O O . THR A 1 491 ? 3.838 5.688 -14.835 1.00 92.81 491 THR A O 1
ATOM 3656 N N . PRO A 1 492 ? 2.915 7.573 -15.657 1.00 93.56 492 PRO A N 1
ATOM 3657 C CA . PRO A 1 492 ? 1.851 7.634 -14.652 1.00 93.56 492 PRO A CA 1
ATOM 3658 C C . PRO A 1 492 ? 0.933 6.401 -14.673 1.00 93.56 492 PRO A C 1
ATOM 3660 O O . PRO A 1 492 ? 0.493 5.932 -13.623 1.00 93.56 492 PRO A O 1
ATOM 3663 N N . ARG A 1 493 ? 0.715 5.821 -15.861 1.00 95.06 493 ARG A N 1
ATOM 3664 C CA . ARG A 1 493 ? -0.069 4.596 -16.065 1.00 95.06 493 ARG A CA 1
ATOM 3665 C C . ARG A 1 493 ? 0.552 3.402 -15.350 1.00 95.06 493 ARG A C 1
ATOM 3667 O O . ARG A 1 493 ? -0.134 2.734 -14.583 1.00 95.06 493 ARG A O 1
ATOM 3674 N N . LEU A 1 494 ? 1.850 3.168 -15.537 1.00 96.00 494 LEU A N 1
ATOM 3675 C CA . LEU A 1 494 ? 2.541 2.057 -14.876 1.00 96.00 494 LEU A CA 1
ATOM 3676 C C . LEU A 1 494 ? 2.617 2.250 -13.351 1.00 96.00 494 LEU A C 1
ATOM 3678 O O . LEU A 1 494 ? 2.501 1.281 -12.602 1.00 96.00 494 LEU A O 1
ATOM 3682 N N . ARG A 1 495 ? 2.714 3.499 -12.866 1.00 97.06 495 ARG A N 1
ATOM 3683 C CA . ARG A 1 495 ? 2.580 3.805 -11.426 1.00 97.06 495 ARG A CA 1
ATOM 3684 C C . ARG A 1 495 ? 1.200 3.433 -10.895 1.00 97.06 495 ARG A C 1
ATOM 3686 O O . ARG A 1 495 ? 1.111 2.854 -9.814 1.00 97.06 495 ARG A O 1
ATOM 3693 N N . LEU A 1 496 ? 0.136 3.746 -11.639 1.00 97.56 496 LEU A N 1
ATOM 3694 C CA . LEU A 1 496 ? -1.218 3.375 -11.232 1.00 97.56 496 LEU A CA 1
ATOM 3695 C C . LE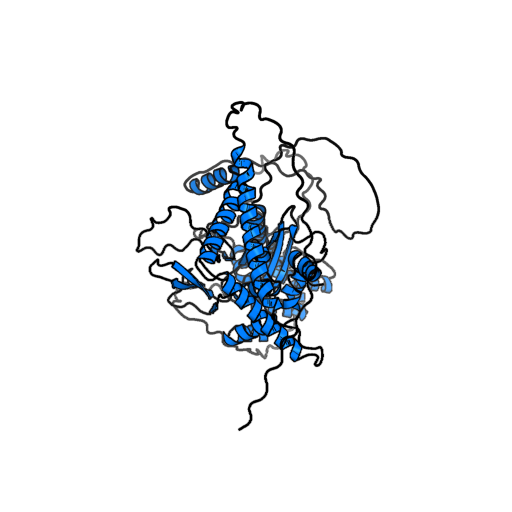U A 1 496 ? -1.398 1.857 -11.241 1.00 97.56 496 LEU A C 1
ATOM 3697 O O . LEU A 1 496 ? -1.928 1.331 -10.267 1.00 97.56 496 LEU A O 1
ATOM 3701 N N . LEU A 1 497 ? -0.902 1.157 -12.264 1.00 97.81 497 LEU A N 1
ATOM 3702 C CA . LEU A 1 497 ? -0.937 -0.306 -12.323 1.00 97.81 497 LEU A CA 1
ATOM 3703 C C . LEU A 1 497 ? -0.265 -0.939 -11.096 1.00 97.81 497 LEU A C 1
ATOM 3705 O O . LEU A 1 497 ? -0.855 -1.804 -10.450 1.00 97.81 497 LEU A O 1
ATOM 3709 N N . ALA A 1 498 ? 0.908 -0.438 -10.694 1.00 98.19 498 ALA A N 1
ATOM 3710 C CA . ALA A 1 498 ? 1.565 -0.886 -9.467 1.00 98.19 498 ALA A CA 1
ATOM 3711 C C . ALA A 1 498 ? 0.664 -0.704 -8.229 1.00 98.19 498 ALA A C 1
ATOM 3713 O O . ALA A 1 498 ? 0.581 -1.603 -7.390 1.00 98.19 498 ALA A O 1
ATOM 3714 N N . CYS A 1 499 ? -0.046 0.424 -8.116 1.00 98.38 499 CYS A N 1
ATOM 3715 C CA . CYS A 1 499 ? -1.000 0.666 -7.030 1.00 98.38 499 CYS A CA 1
ATOM 3716 C C . CYS A 1 499 ? -2.253 -0.226 -7.102 1.00 98.38 499 CYS A C 1
ATOM 3718 O O . CYS A 1 499 ? -2.754 -0.624 -6.050 1.00 98.38 499 CYS A O 1
ATOM 3720 N N . LEU A 1 500 ? -2.745 -0.574 -8.297 1.00 97.69 500 LEU A N 1
ATOM 3721 C CA . LEU A 1 500 ? -3.841 -1.539 -8.474 1.00 97.69 500 LEU A CA 1
ATOM 3722 C C . LEU A 1 500 ? -3.423 -2.931 -7.983 1.00 97.69 500 LEU A C 1
ATOM 3724 O O . LEU A 1 500 ? -4.170 -3.582 -7.258 1.00 97.69 500 LEU A O 1
ATOM 3728 N N . HIS A 1 501 ? -2.198 -3.356 -8.290 1.00 98.38 501 HIS A N 1
ATOM 3729 C CA . HIS A 1 501 ? -1.637 -4.610 -7.786 1.00 98.38 501 HIS A CA 1
ATOM 3730 C C . HIS A 1 501 ? -1.492 -4.602 -6.257 1.00 98.38 501 HIS A C 1
ATOM 3732 O O . HIS A 1 501 ? -1.851 -5.573 -5.592 1.00 98.38 501 HIS A O 1
ATOM 3738 N N . ALA A 1 502 ? -1.063 -3.478 -5.669 1.00 98.44 502 ALA A N 1
ATOM 3739 C CA . ALA A 1 502 ? -1.035 -3.334 -4.213 1.00 98.44 502 ALA A CA 1
ATOM 3740 C C . ALA A 1 502 ? -2.442 -3.436 -3.606 1.00 98.44 502 ALA A C 1
ATOM 3742 O O . ALA A 1 502 ? -2.630 -4.093 -2.585 1.00 98.44 502 ALA A O 1
ATOM 3743 N N . PHE A 1 503 ? -3.443 -2.830 -4.248 1.00 97.62 503 PHE A N 1
ATOM 3744 C CA . PHE A 1 503 ? -4.837 -2.940 -3.827 1.00 97.62 503 PHE A CA 1
ATOM 3745 C C . PHE A 1 503 ? -5.330 -4.401 -3.827 1.00 97.62 503 PHE A C 1
ATOM 3747 O O . PHE A 1 503 ? -6.024 -4.804 -2.892 1.00 97.62 503 PHE A O 1
ATOM 3754 N N . LEU A 1 504 ? -4.956 -5.201 -4.831 1.00 96.94 504 LEU A N 1
ATOM 3755 C CA . LEU A 1 504 ? -5.312 -6.624 -4.913 1.00 96.94 504 LEU A CA 1
ATOM 3756 C C . LEU A 1 504 ? -4.610 -7.476 -3.836 1.00 96.94 504 LEU A C 1
ATOM 3758 O O . LEU A 1 504 ? -5.236 -8.361 -3.253 1.00 96.94 504 LEU A O 1
ATOM 3762 N N . ALA A 1 505 ? -3.344 -7.185 -3.520 1.00 97.56 505 ALA A N 1
ATOM 3763 C CA . ALA A 1 505 ? -2.575 -7.898 -2.491 1.00 97.56 505 ALA A CA 1
ATOM 3764 C C . ALA A 1 505 ? -3.012 -7.569 -1.047 1.00 97.56 505 ALA A C 1
ATOM 3766 O O . ALA A 1 505 ? -2.890 -8.401 -0.142 1.00 97.56 505 ALA A O 1
ATOM 3767 N N . LEU A 1 506 ? -3.503 -6.349 -0.810 1.00 97.50 506 LEU A N 1
ATOM 3768 C CA . LEU A 1 506 ? -3.897 -5.874 0.516 1.00 97.50 506 LEU A CA 1
ATOM 3769 C C . LEU A 1 506 ? -5.191 -6.522 1.006 1.00 97.50 506 LEU A C 1
ATOM 3771 O O . LEU A 1 506 ? -6.202 -6.555 0.299 1.00 97.50 506 LEU A O 1
ATOM 3775 N N . LYS A 1 507 ? -5.187 -6.937 2.273 1.00 94.75 507 LYS A N 1
ATOM 3776 C CA . LYS A 1 507 ? -6.397 -7.230 3.051 1.00 94.75 507 LYS A CA 1
ATOM 3777 C C . LYS A 1 507 ? -7.334 -6.030 3.057 1.00 94.75 507 LYS A C 1
ATOM 3779 O O . LYS A 1 507 ? -6.892 -4.883 2.958 1.00 94.75 507 LYS A O 1
ATOM 3784 N N . GLU A 1 508 ? -8.624 -6.262 3.270 1.00 92.25 508 GLU A N 1
ATOM 3785 C CA . GLU A 1 508 ? -9.549 -5.157 3.519 1.00 92.25 508 GLU A CA 1
ATOM 3786 C C . GLU A 1 508 ? -9.118 -4.345 4.753 1.00 92.25 508 GLU A C 1
ATOM 3788 O O . GLU A 1 508 ? -8.845 -4.892 5.830 1.00 92.25 508 GLU A O 1
ATOM 3793 N N . GLY A 1 509 ? -9.047 -3.021 4.592 1.00 93.31 509 GLY A N 1
ATOM 3794 C CA . GLY A 1 509 ? -8.480 -2.120 5.593 1.00 93.31 509 GLY A CA 1
ATOM 3795 C C . GLY A 1 509 ? -6.949 -2.151 5.684 1.00 93.31 509 GLY A C 1
ATOM 3796 O O . GLY A 1 509 ? -6.400 -1.502 6.567 1.00 93.31 509 GLY A O 1
ATOM 3797 N N . GLY A 1 510 ? -6.257 -2.903 4.827 1.00 96.56 510 GLY A N 1
ATOM 3798 C CA . GLY A 1 510 ? -4.797 -2.972 4.785 1.00 96.56 510 GLY A CA 1
ATOM 3799 C C . GLY A 1 510 ? -4.154 -1.653 4.351 1.00 96.56 510 GLY A C 1
ATOM 3800 O O . GLY A 1 510 ? -4.823 -0.773 3.801 1.00 96.56 510 GLY A O 1
ATOM 3801 N N . LEU A 1 511 ? -2.854 -1.507 4.605 1.00 98.25 511 LEU A N 1
ATOM 3802 C CA . LEU A 1 511 ? -2.121 -0.251 4.439 1.00 98.25 511 LEU A CA 1
ATOM 3803 C C . LEU A 1 511 ? -1.118 -0.298 3.275 1.00 98.25 511 LEU A C 1
ATOM 3805 O O . LEU A 1 511 ? -0.137 -1.029 3.318 1.00 98.25 511 LEU A O 1
ATOM 3809 N N . LEU A 1 512 ? -1.294 0.554 2.269 1.00 98.69 512 LEU A N 1
ATOM 3810 C CA . LEU A 1 512 ? -0.244 0.898 1.311 1.00 98.69 512 LEU A CA 1
ATOM 3811 C C . LEU A 1 512 ? 0.588 2.056 1.873 1.00 98.69 512 LEU A C 1
ATOM 3813 O O . LEU A 1 512 ? 0.055 3.146 2.090 1.00 98.69 512 LEU A O 1
ATOM 3817 N N . VAL A 1 513 ? 1.891 1.859 2.054 1.00 98.56 513 VAL A N 1
ATOM 3818 C CA . VAL A 1 513 ? 2.830 2.915 2.452 1.00 98.56 513 VAL A CA 1
ATOM 3819 C C . VAL A 1 513 ? 3.715 3.276 1.267 1.00 98.56 513 VAL A C 1
ATOM 3821 O O . VAL A 1 513 ? 4.448 2.443 0.747 1.00 98.56 513 VAL A O 1
ATOM 3824 N N . VAL A 1 514 ? 3.660 4.535 0.846 1.00 97.62 514 VAL A N 1
ATOM 3825 C CA . VAL A 1 514 ? 4.453 5.080 -0.256 1.00 97.62 514 VAL A CA 1
ATOM 3826 C C . VAL A 1 514 ? 5.467 6.064 0.304 1.00 97.62 514 VAL A C 1
ATOM 3828 O O . VAL A 1 514 ? 5.098 7.077 0.900 1.00 97.62 514 VAL A O 1
ATOM 3831 N N . VAL A 1 515 ? 6.747 5.804 0.063 1.00 95.62 515 VAL A N 1
ATOM 3832 C CA . VAL A 1 515 ? 7.822 6.772 0.286 1.00 95.62 515 VAL A CA 1
ATOM 3833 C C . VAL A 1 515 ? 8.339 7.218 -1.070 1.00 95.62 515 VAL A C 1
ATOM 3835 O O . VAL A 1 515 ? 8.704 6.394 -1.899 1.00 95.62 515 VAL A O 1
ATOM 3838 N N . SER A 1 516 ? 8.376 8.522 -1.307 1.00 92.00 516 SER A N 1
ATOM 3839 C CA . SER A 1 516 ? 8.882 9.121 -2.542 1.00 92.00 516 SER A CA 1
ATOM 3840 C C . SER A 1 516 ? 9.899 10.214 -2.220 1.00 92.00 516 SER A C 1
ATOM 3842 O O . SER A 1 516 ? 9.942 10.722 -1.095 1.00 92.00 516 SER A O 1
ATOM 3844 N N . THR A 1 517 ? 10.735 10.599 -3.181 1.00 87.44 517 THR A N 1
ATOM 3845 C CA . THR A 1 517 ? 11.640 11.737 -2.990 1.00 87.44 517 THR A CA 1
ATOM 3846 C C . THR A 1 517 ? 10.871 13.056 -3.061 1.00 87.44 517 THR A C 1
ATOM 3848 O O . THR A 1 517 ? 9.904 13.216 -3.804 1.00 87.44 517 THR A O 1
ATOM 3851 N N . ARG A 1 518 ? 11.329 14.069 -2.321 1.00 76.25 518 ARG A N 1
ATOM 3852 C CA . ARG A 1 518 ? 10.779 15.433 -2.413 1.00 76.25 518 ARG A CA 1
ATOM 3853 C C . ARG A 1 518 ? 11.120 16.112 -3.747 1.00 76.25 518 ARG A C 1
ATOM 3855 O O . ARG A 1 518 ? 10.456 17.064 -4.150 1.00 76.25 518 ARG A O 1
ATOM 3862 N N . THR A 1 519 ? 12.132 15.607 -4.459 1.00 59.31 519 THR A N 1
ATOM 3863 C CA . THR A 1 519 ? 12.584 16.120 -5.764 1.00 59.31 519 THR A CA 1
ATOM 3864 C C . THR A 1 519 ? 11.577 15.918 -6.895 1.00 59.31 519 THR A C 1
ATOM 3866 O O . THR A 1 519 ? 11.809 16.421 -7.990 1.00 59.31 519 THR A O 1
ATOM 3869 N N . GLN A 1 520 ? 10.418 15.311 -6.616 1.00 58.00 520 GLN A N 1
ATOM 3870 C CA . GLN A 1 520 ? 9.255 15.336 -7.504 1.00 58.00 520 GLN A CA 1
ATOM 3871 C C . GLN A 1 520 ? 8.640 16.743 -7.692 1.00 58.00 520 GLN A C 1
ATOM 3873 O O . GLN A 1 520 ? 7.656 16.875 -8.415 1.00 58.00 520 GLN A O 1
ATOM 3878 N N . GLY A 1 521 ? 9.269 17.789 -7.134 1.00 48.44 521 GLY A N 1
ATOM 3879 C CA . GLY A 1 521 ? 9.386 19.120 -7.739 1.00 48.44 521 GLY A CA 1
ATOM 3880 C C . GLY A 1 521 ? 8.735 20.259 -6.942 1.00 48.44 521 GLY A C 1
ATOM 3881 O O . GLY A 1 521 ? 7.560 20.167 -6.605 1.00 48.44 521 GLY A O 1
ATOM 3882 N N . PRO A 1 522 ? 9.427 21.394 -6.709 1.00 47.62 522 PRO A N 1
ATOM 3883 C CA . PRO A 1 522 ? 8.831 22.592 -6.100 1.00 47.62 522 PRO A CA 1
ATOM 3884 C C . PRO A 1 522 ? 7.792 23.298 -6.997 1.00 47.62 522 PRO A C 1
ATOM 3886 O O . PRO A 1 522 ? 7.138 24.236 -6.549 1.00 47.62 522 PRO A O 1
ATOM 3889 N N . ARG A 1 523 ? 7.640 22.878 -8.264 1.00 59.47 523 ARG A N 1
ATOM 3890 C CA . ARG A 1 523 ? 6.769 23.535 -9.258 1.00 59.47 523 ARG A CA 1
ATOM 3891 C C . ARG A 1 523 ? 5.343 22.982 -9.320 1.00 59.47 523 ARG A C 1
ATOM 3893 O O . ARG A 1 523 ? 4.456 23.705 -9.764 1.00 59.47 523 ARG A O 1
ATOM 3900 N N . ARG A 1 524 ? 5.096 21.761 -8.836 1.00 67.69 524 ARG A N 1
ATOM 3901 C CA . ARG A 1 524 ? 3.741 21.208 -8.689 1.00 67.69 524 ARG A CA 1
ATOM 3902 C C . ARG A 1 524 ? 3.310 21.312 -7.235 1.00 67.69 524 ARG A C 1
ATOM 3904 O O . ARG A 1 524 ? 3.595 20.425 -6.440 1.00 67.69 524 ARG A O 1
ATOM 3911 N N . ARG A 1 525 ? 2.628 22.399 -6.875 1.00 67.94 525 ARG A N 1
ATOM 3912 C CA . ARG A 1 525 ? 2.139 22.589 -5.497 1.00 67.94 525 ARG A CA 1
ATOM 3913 C C . ARG A 1 525 ? 1.170 21.480 -5.057 1.00 67.94 525 ARG A C 1
ATOM 3915 O O . ARG A 1 525 ? 1.170 21.126 -3.882 1.00 67.94 525 ARG A O 1
ATOM 3922 N N . ASP A 1 526 ? 0.470 20.856 -6.009 1.00 84.88 526 ASP A N 1
ATOM 3923 C CA . ASP A 1 526 ? -0.683 19.996 -5.720 1.00 84.88 526 ASP A CA 1
ATOM 3924 C C . ASP A 1 526 ? -0.495 18.508 -6.065 1.00 84.88 526 ASP A C 1
ATOM 3926 O O . ASP A 1 526 ? -1.450 17.738 -5.964 1.00 84.88 526 ASP A O 1
ATOM 3930 N N . TRP A 1 527 ? 0.721 18.044 -6.396 1.00 87.44 527 TRP A N 1
ATOM 3931 C CA . TRP A 1 527 ? 0.919 16.646 -6.826 1.00 87.44 527 TRP A CA 1
ATOM 3932 C C . TRP A 1 527 ? 0.428 15.624 -5.787 1.00 87.44 527 TRP A C 1
ATOM 3934 O O . TRP A 1 527 ? -0.173 14.619 -6.151 1.00 87.44 527 TRP A O 1
ATOM 3944 N N . MET A 1 528 ? 0.602 15.888 -4.486 1.00 90.19 528 MET A N 1
ATOM 3945 C CA . MET A 1 528 ? 0.105 15.002 -3.420 1.00 90.19 528 MET A CA 1
ATOM 3946 C C . MET A 1 528 ? -1.425 14.944 -3.382 1.00 90.19 528 MET A C 1
ATOM 3948 O O . MET A 1 528 ? -1.996 13.890 -3.090 1.00 90.19 528 MET A O 1
ATOM 3952 N N . ALA A 1 529 ? -2.097 16.065 -3.662 1.00 91.38 529 ALA A N 1
ATOM 3953 C CA . ALA A 1 529 ? -3.552 16.120 -3.742 1.00 91.38 529 ALA A CA 1
ATOM 3954 C C . ALA A 1 529 ? -4.048 15.358 -4.975 1.00 91.38 529 ALA A C 1
ATOM 3956 O O . ALA A 1 529 ? -4.979 14.566 -4.857 1.00 91.38 529 ALA A O 1
ATOM 3957 N N . GLU A 1 530 ? -3.376 15.505 -6.116 1.00 91.62 530 GLU A N 1
ATOM 3958 C CA . GLU A 1 530 ? -3.675 14.756 -7.341 1.00 91.62 530 GLU A CA 1
ATOM 3959 C C . GLU A 1 530 ? -3.445 13.251 -7.176 1.00 91.62 530 GLU A C 1
ATOM 3961 O O . GLU A 1 530 ? -4.279 12.448 -7.591 1.00 91.62 530 GLU A O 1
ATOM 3966 N N . TRP A 1 531 ? -2.353 12.849 -6.520 1.00 94.81 531 TRP A N 1
ATOM 3967 C CA . TRP A 1 531 ? -2.097 11.447 -6.186 1.00 94.81 531 TRP A CA 1
ATOM 3968 C C . TRP A 1 531 ? -3.166 10.908 -5.240 1.00 94.81 531 TRP A C 1
ATOM 3970 O O . TRP A 1 531 ? -3.697 9.826 -5.468 1.00 94.81 531 TRP A O 1
ATOM 3980 N N . THR A 1 532 ? -3.530 11.682 -4.212 1.00 95.56 532 THR A N 1
ATOM 3981 C CA . THR A 1 532 ? -4.608 11.316 -3.285 1.00 95.56 532 THR A CA 1
ATOM 3982 C C . THR A 1 532 ? -5.937 11.148 -4.018 1.00 95.56 532 THR A C 1
ATOM 3984 O O . THR A 1 532 ? -6.637 10.170 -3.774 1.00 95.56 532 THR A O 1
ATOM 3987 N N . ALA A 1 533 ? -6.280 12.074 -4.915 1.00 94.94 533 ALA A N 1
ATOM 3988 C CA . ALA A 1 533 ? -7.508 12.019 -5.696 1.00 94.94 533 ALA A CA 1
ATOM 3989 C C . ALA A 1 533 ? -7.516 10.811 -6.642 1.00 94.94 533 ALA A C 1
ATOM 3991 O O . ALA A 1 533 ? -8.496 10.075 -6.665 1.00 94.94 533 ALA A O 1
ATOM 3992 N N . CYS A 1 534 ? -6.411 10.565 -7.355 1.00 95.75 534 CYS A N 1
ATOM 3993 C CA . CYS A 1 534 ? -6.250 9.408 -8.234 1.00 95.75 534 CYS A CA 1
ATOM 3994 C C . CYS A 1 534 ? -6.417 8.090 -7.464 1.00 95.75 534 CYS A C 1
ATOM 3996 O O . CYS A 1 534 ? -7.276 7.281 -7.805 1.00 95.75 534 CYS A O 1
ATOM 3998 N N . LEU A 1 535 ? -5.670 7.898 -6.374 1.00 96.75 535 LEU A N 1
ATOM 3999 C CA . LEU A 1 535 ? -5.716 6.665 -5.584 1.00 96.75 535 LEU A CA 1
ATOM 4000 C C . LEU A 1 535 ? -7.071 6.457 -4.890 1.00 96.75 535 LEU A C 1
ATOM 4002 O O . LEU A 1 535 ? -7.530 5.323 -4.755 1.00 96.75 535 LEU A O 1
ATOM 4006 N N . ALA A 1 536 ? -7.775 7.533 -4.533 1.00 95.62 536 ALA A N 1
ATOM 4007 C CA . ALA A 1 536 ? -9.128 7.419 -4.001 1.00 95.62 536 ALA A CA 1
ATOM 4008 C C . ALA A 1 536 ? -10.110 6.798 -5.014 1.00 95.62 536 ALA A C 1
ATOM 4010 O O . ALA A 1 536 ? -11.026 6.096 -4.587 1.00 95.62 536 ALA A O 1
ATOM 4011 N N . THR A 1 537 ? -9.908 6.988 -6.328 1.00 94.06 537 THR A N 1
ATOM 4012 C CA . THR A 1 537 ? -10.778 6.394 -7.367 1.00 94.06 537 THR A CA 1
ATOM 4013 C C . THR A 1 537 ? -10.715 4.868 -7.415 1.00 94.06 537 THR A C 1
ATOM 4015 O O . THR A 1 537 ? -11.691 4.236 -7.808 1.00 94.06 537 THR A O 1
ATOM 4018 N N . VAL A 1 538 ? -9.607 4.275 -6.955 1.00 94.06 538 VAL A N 1
ATOM 4019 C CA . VAL A 1 538 ? -9.405 2.817 -6.924 1.00 94.06 538 VAL A CA 1
ATOM 4020 C C . VAL A 1 538 ? -9.676 2.212 -5.542 1.00 94.06 538 VAL A C 1
ATOM 4022 O O . VAL A 1 538 ? -9.470 1.022 -5.340 1.00 94.06 538 VAL A O 1
ATOM 4025 N N . GLY A 1 539 ? -10.126 3.019 -4.574 1.00 94.94 539 GLY A N 1
ATOM 4026 C CA . GLY A 1 539 ? -10.394 2.570 -3.203 1.00 94.94 539 GLY A CA 1
ATOM 4027 C C . GLY A 1 539 ? -9.214 2.708 -2.235 1.00 94.94 539 GLY A C 1
ATOM 4028 O O . GLY A 1 539 ? -9.275 2.190 -1.125 1.00 94.94 539 GLY A O 1
ATOM 4029 N N . LEU A 1 540 ? -8.147 3.428 -2.591 1.00 97.25 540 LEU A N 1
ATOM 4030 C CA . LEU A 1 540 ? -7.016 3.705 -1.697 1.00 97.25 540 LEU A CA 1
ATOM 4031 C C . LEU A 1 540 ? -7.148 5.104 -1.081 1.00 97.25 540 LEU A C 1
ATOM 4033 O O . LEU A 1 540 ? -6.849 6.123 -1.703 1.00 97.25 540 LEU A O 1
ATOM 4037 N N . GLN A 1 541 ? -7.593 5.175 0.173 1.00 96.69 541 GLN A N 1
ATOM 4038 C CA . GLN A 1 541 ? -7.838 6.446 0.860 1.00 96.69 541 GLN A CA 1
ATOM 4039 C C . GLN A 1 541 ? -6.668 6.850 1.754 1.00 96.69 541 GLN A C 1
ATOM 4041 O O . GLN A 1 541 ? -6.279 6.106 2.650 1.00 96.69 541 GLN A O 1
ATOM 4046 N N . ARG A 1 542 ? -6.150 8.070 1.591 1.00 97.25 542 ARG A N 1
ATOM 4047 C CA . ARG A 1 542 ? -5.040 8.573 2.415 1.00 97.25 542 ARG A CA 1
ATOM 4048 C C . ARG A 1 542 ? -5.413 8.630 3.903 1.00 97.25 542 ARG A C 1
ATOM 4050 O O . ARG A 1 542 ? -6.469 9.147 4.268 1.00 97.25 542 ARG A O 1
ATOM 4057 N N . VAL A 1 543 ? -4.525 8.128 4.761 1.00 96.38 543 VAL A N 1
ATOM 4058 C CA . VAL A 1 543 ? -4.646 8.160 6.233 1.00 96.38 543 VAL A CA 1
ATOM 4059 C C . VAL A 1 543 ? -3.548 8.960 6.909 1.00 96.38 543 VAL A C 1
ATOM 4061 O O . VAL A 1 543 ? -3.794 9.569 7.946 1.00 96.38 543 VAL A O 1
ATOM 4064 N N . GLN A 1 544 ? -2.361 8.993 6.312 1.00 96.25 544 GLN A N 1
ATOM 4065 C CA . GLN A 1 544 ? -1.204 9.673 6.872 1.00 96.25 544 GLN A CA 1
ATOM 4066 C C . GLN A 1 544 ? -0.398 10.323 5.755 1.00 96.25 544 GLN A C 1
ATOM 4068 O O . GLN A 1 544 ? -0.361 9.842 4.622 1.00 96.25 544 GLN A O 1
ATOM 4073 N N . GLN A 1 545 ? 0.249 11.433 6.090 1.00 94.81 545 GLN A N 1
ATOM 4074 C CA . GLN A 1 545 ? 1.217 12.108 5.242 1.00 94.81 545 GLN A CA 1
ATOM 4075 C C . GLN A 1 545 ? 2.291 12.724 6.133 1.00 94.81 545 GLN A C 1
ATOM 4077 O O . GLN A 1 545 ? 1.970 13.308 7.167 1.00 94.81 545 GLN A O 1
ATOM 4082 N N . SER A 1 546 ? 3.546 12.612 5.717 1.00 92.88 546 SER A N 1
ATOM 4083 C CA . SER A 1 546 ? 4.677 13.295 6.336 1.00 92.88 546 SER A CA 1
ATOM 4084 C C . SER A 1 546 ? 5.589 13.843 5.247 1.00 92.88 546 SER A C 1
ATOM 4086 O O . SER A 1 546 ? 5.953 13.127 4.317 1.00 92.88 546 SER A O 1
ATOM 4088 N N . ILE A 1 547 ? 5.939 15.121 5.348 1.00 90.25 547 ILE A N 1
ATOM 4089 C CA . ILE A 1 547 ? 6.926 15.757 4.476 1.00 90.25 547 ILE A CA 1
ATOM 4090 C C . ILE A 1 547 ? 8.166 15.972 5.330 1.00 90.25 547 ILE A C 1
ATOM 4092 O O . ILE A 1 547 ? 8.136 16.760 6.273 1.00 90.25 547 ILE A O 1
ATOM 4096 N N . GLN A 1 548 ? 9.235 15.260 4.999 1.00 86.00 548 GLN A N 1
ATOM 4097 C CA . GLN A 1 548 ? 10.545 15.423 5.619 1.00 86.00 548 GLN A CA 1
ATOM 4098 C C . GLN A 1 548 ? 11.456 16.219 4.676 1.00 86.00 548 GLN A C 1
ATOM 4100 O O . GLN A 1 548 ? 11.042 16.623 3.584 1.00 86.00 548 GLN A O 1
ATOM 4105 N N . GLU A 1 549 ? 12.699 16.479 5.086 1.00 81.75 549 GLU A N 1
ATOM 4106 C CA . GLU A 1 549 ? 13.616 17.328 4.316 1.00 81.75 549 GLU A CA 1
ATOM 4107 C C . GLU A 1 549 ? 13.777 16.826 2.871 1.00 81.75 549 GLU A C 1
ATOM 4109 O O . GLU A 1 549 ? 13.640 17.614 1.928 1.00 81.75 549 GLU A O 1
ATOM 4114 N N . LYS A 1 550 ? 13.986 15.511 2.702 1.00 83.62 550 LYS A N 1
ATOM 4115 C CA . LYS A 1 550 ? 14.303 14.873 1.411 1.00 83.62 550 LYS A CA 1
ATOM 4116 C C . LYS A 1 550 ? 13.269 13.868 0.913 1.00 83.62 550 LYS A C 1
ATOM 4118 O O . LYS A 1 550 ? 13.264 13.563 -0.281 1.00 83.62 550 LYS A O 1
ATOM 4123 N N . ILE A 1 551 ? 12.394 13.377 1.786 1.00 89.25 551 ILE A N 1
ATOM 4124 C CA . ILE A 1 551 ? 11.379 12.379 1.439 1.00 89.25 551 ILE A CA 1
ATOM 4125 C C . ILE A 1 551 ? 9.975 12.879 1.751 1.00 89.25 551 ILE A C 1
ATOM 4127 O O . ILE A 1 551 ? 9.758 13.687 2.655 1.00 89.25 551 ILE A O 1
ATOM 4131 N N . VAL A 1 552 ? 9.012 12.359 1.005 1.00 91.88 552 VAL A N 1
ATOM 4132 C CA . VAL A 1 552 ? 7.589 12.495 1.283 1.00 91.88 552 VAL A CA 1
ATOM 4133 C C . VAL A 1 552 ? 7.035 11.100 1.492 1.00 91.88 552 VAL A C 1
ATOM 4135 O O . VAL A 1 552 ? 7.129 10.241 0.618 1.00 91.88 552 VAL A O 1
ATOM 4138 N N . GLY A 1 553 ? 6.470 10.889 2.669 1.00 95.06 553 GLY A N 1
ATOM 4139 C CA . GLY A 1 553 ? 5.760 9.681 3.026 1.00 95.06 553 GLY A CA 1
ATOM 4140 C C . GLY A 1 553 ? 4.253 9.897 2.938 1.00 95.06 553 GLY A C 1
ATOM 4141 O O . GLY A 1 553 ? 3.733 10.897 3.443 1.00 95.06 553 GLY A O 1
ATOM 4142 N N . MET A 1 554 ? 3.539 8.964 2.319 1.00 97.12 554 MET A N 1
ATOM 4143 C CA . MET A 1 554 ? 2.079 8.909 2.309 1.00 97.12 554 MET A CA 1
ATOM 4144 C C . MET A 1 554 ? 1.621 7.489 2.609 1.00 97.12 554 MET A C 1
ATOM 4146 O O . MET A 1 554 ? 2.180 6.534 2.086 1.00 97.12 554 MET A O 1
ATOM 4150 N N . SER A 1 555 ? 0.582 7.343 3.423 1.00 98.31 555 SER A N 1
ATOM 4151 C CA . SER A 1 555 ? -0.037 6.041 3.678 1.00 98.31 555 SER A CA 1
ATOM 4152 C C . SER A 1 555 ? -1.502 6.067 3.276 1.00 98.31 555 SER A C 1
ATOM 4154 O O . SER A 1 555 ? -2.217 7.030 3.579 1.00 98.31 555 SER A O 1
ATOM 4156 N N . PHE A 1 556 ? -1.950 5.007 2.615 1.00 98.31 556 PHE A N 1
ATOM 4157 C CA . PHE A 1 556 ? -3.294 4.835 2.086 1.00 98.31 556 PHE A CA 1
ATOM 4158 C C . PHE A 1 556 ? -3.874 3.535 2.611 1.00 98.31 556 PHE A C 1
ATOM 4160 O O . PHE A 1 556 ? -3.215 2.506 2.590 1.00 98.31 556 PHE A O 1
ATOM 4167 N N . VAL A 1 557 ? -5.116 3.570 3.066 1.00 97.38 557 VAL A N 1
ATOM 4168 C CA . VAL A 1 557 ? -5.833 2.360 3.447 1.00 97.38 557 VAL A CA 1
ATOM 4169 C C . VAL A 1 557 ? -6.658 1.850 2.274 1.00 97.38 557 VAL A C 1
ATOM 4171 O O . VAL A 1 557 ? -7.316 2.648 1.596 1.00 97.38 557 VAL A O 1
ATOM 4174 N N . LYS A 1 558 ? -6.671 0.531 2.077 1.00 96.19 558 LYS A N 1
ATOM 4175 C CA . LYS A 1 558 ? -7.646 -0.148 1.224 1.00 96.19 558 LYS A CA 1
ATOM 4176 C C . LYS A 1 558 ? -9.030 -0.005 1.843 1.00 96.19 558 LYS A C 1
ATOM 4178 O O . LYS A 1 558 ? -9.308 -0.534 2.918 1.00 96.19 558 LYS A O 1
ATOM 4183 N N . VAL A 1 559 ? -9.892 0.737 1.171 1.00 91.75 559 VAL A N 1
ATOM 4184 C CA . VAL A 1 559 ? -11.316 0.789 1.463 1.00 91.75 559 VAL A CA 1
ATOM 4185 C C . VAL A 1 559 ? -12.011 0.028 0.365 1.00 91.75 559 VAL A C 1
ATOM 4187 O O . VAL A 1 559 ? -11.864 0.369 -0.809 1.00 91.75 559 VAL A O 1
ATOM 4190 N N . SER A 1 560 ? -12.763 -0.988 0.768 1.00 79.25 560 SER A N 1
ATOM 4191 C CA . SER A 1 560 ? -13.540 -1.795 -0.145 1.00 79.25 560 SER A CA 1
ATOM 4192 C C . SER A 1 560 ? -14.309 -0.916 -1.117 1.00 79.25 560 SER A C 1
ATOM 4194 O O . SER A 1 560 ? -15.099 -0.068 -0.687 1.00 79.25 560 SER A O 1
ATOM 4196 N N . PRO A 1 561 ? -14.109 -1.119 -2.424 1.00 74.88 561 PRO A N 1
ATOM 4197 C CA . PRO A 1 561 ? -14.994 -0.564 -3.415 1.00 74.88 561 PRO A CA 1
ATOM 4198 C C . PRO A 1 561 ? -16.378 -1.204 -3.237 1.00 74.88 561 PRO A C 1
ATOM 4200 O O . PRO A 1 561 ? -16.594 -2.077 -2.385 1.00 74.88 561 PRO A O 1
ATOM 4203 N N . SER A 1 562 ? -17.351 -0.733 -4.013 1.00 81.50 562 SER A N 1
ATOM 4204 C CA . SER A 1 562 ? -18.723 -1.238 -3.933 1.00 81.50 562 SER A CA 1
ATOM 4205 C C . SER A 1 562 ? -18.768 -2.775 -3.972 1.00 81.50 562 SER A C 1
ATOM 4207 O O . SER A 1 562 ? -17.881 -3.428 -4.526 1.00 81.50 562 SER A O 1
ATOM 4209 N N . ALA A 1 563 ? -19.815 -3.374 -3.391 1.00 81.19 563 ALA A N 1
ATOM 4210 C CA . ALA A 1 563 ? -19.976 -4.833 -3.375 1.00 81.19 563 ALA A CA 1
ATOM 4211 C C . ALA A 1 563 ? -19.846 -5.459 -4.780 1.00 81.19 563 ALA A C 1
ATOM 4213 O O . ALA A 1 563 ? -19.266 -6.531 -4.919 1.00 81.19 563 ALA A O 1
ATOM 4214 N N . ALA A 1 564 ? -20.292 -4.741 -5.816 1.00 86.06 564 ALA A N 1
ATOM 4215 C CA . ALA A 1 564 ? -20.146 -5.137 -7.213 1.00 86.06 564 ALA A CA 1
ATOM 4216 C C . ALA A 1 564 ? -18.678 -5.255 -7.660 1.00 86.06 564 ALA A C 1
ATOM 4218 O O . ALA A 1 564 ? -18.309 -6.237 -8.298 1.00 86.06 564 ALA A O 1
ATOM 4219 N N . VAL A 1 565 ? -17.818 -4.293 -7.301 1.00 87.38 565 VAL A N 1
ATOM 4220 C CA . VAL A 1 565 ? -16.389 -4.367 -7.647 1.00 87.38 565 VAL A CA 1
ATOM 4221 C C . VAL A 1 565 ? -15.734 -5.537 -6.926 1.00 87.38 565 VAL A C 1
ATOM 4223 O O . VAL A 1 565 ? -14.987 -6.275 -7.556 1.00 87.38 565 VAL A O 1
ATOM 4226 N N . ARG A 1 566 ? -16.056 -5.759 -5.645 1.00 84.88 566 ARG A N 1
ATOM 4227 C CA . ARG A 1 566 ? -15.550 -6.917 -4.890 1.00 84.88 566 ARG A CA 1
ATOM 4228 C C . ARG A 1 566 ? -15.901 -8.248 -5.552 1.00 84.88 566 ARG A C 1
ATOM 4230 O O . ARG A 1 566 ? -15.033 -9.098 -5.694 1.00 84.88 566 ARG A O 1
ATOM 4237 N N . GLN A 1 567 ? -17.150 -8.406 -5.981 1.00 87.25 567 GLN A N 1
ATOM 4238 C CA . GLN A 1 567 ? -17.588 -9.605 -6.698 1.00 87.25 567 GLN A CA 1
ATOM 4239 C C . GLN A 1 567 ? -16.863 -9.758 -8.040 1.00 87.25 567 GLN A C 1
ATOM 4241 O O . GLN A 1 567 ? -16.441 -10.858 -8.379 1.00 87.25 567 GLN A O 1
ATOM 4246 N N . SER A 1 568 ? -16.651 -8.657 -8.770 1.00 89.94 568 SER A N 1
ATOM 4247 C CA . SER A 1 568 ? -15.885 -8.675 -10.021 1.00 89.94 568 SER A CA 1
ATOM 4248 C C . SER A 1 568 ? -14.448 -9.152 -9.793 1.00 89.94 568 SER A C 1
ATOM 4250 O O . SER A 1 568 ? -13.988 -10.062 -10.476 1.00 89.94 568 SER A O 1
ATOM 4252 N N . VAL A 1 569 ? -13.742 -8.594 -8.804 1.00 92.38 569 VAL A N 1
ATOM 4253 C CA . VAL A 1 569 ? -12.321 -8.911 -8.558 1.00 92.38 569 VAL A CA 1
ATOM 4254 C C . VAL A 1 569 ? -12.082 -10.266 -7.872 1.00 92.38 569 VAL A C 1
ATOM 4256 O O . VAL A 1 569 ? -10.930 -10.665 -7.704 1.00 92.38 569 VAL A O 1
ATOM 4259 N N . ALA A 1 570 ? -13.130 -11.004 -7.501 1.00 89.88 570 ALA A N 1
ATOM 4260 C CA . ALA A 1 570 ? -12.990 -12.376 -7.004 1.00 89.88 570 ALA A CA 1
ATOM 4261 C C . ALA A 1 570 ? -12.577 -13.353 -8.127 1.00 89.88 570 ALA A C 1
ATOM 4263 O O . ALA A 1 570 ? -11.776 -14.263 -7.937 1.00 89.88 570 ALA A O 1
ATOM 4264 N N . THR A 1 571 ? -13.037 -13.123 -9.359 1.00 94.50 571 THR A N 1
ATOM 4265 C CA . THR A 1 571 ? -12.649 -13.953 -10.518 1.00 94.50 571 THR A CA 1
ATOM 4266 C C . THR A 1 571 ? -11.399 -13.409 -11.204 1.00 94.50 571 THR A C 1
ATOM 4268 O O . THR A 1 571 ? -11.159 -12.201 -11.193 1.00 94.50 571 THR A O 1
ATOM 4271 N N . ALA A 1 572 ? -10.594 -14.276 -11.823 1.00 95.06 572 ALA A N 1
ATOM 4272 C CA . ALA A 1 572 ? -9.411 -13.839 -12.567 1.00 95.06 572 ALA A CA 1
ATOM 4273 C C . ALA A 1 572 ? -9.792 -12.921 -13.741 1.00 95.06 572 ALA A C 1
ATOM 4275 O O . ALA A 1 572 ? -9.195 -11.859 -13.920 1.00 95.06 572 ALA A O 1
ATOM 4276 N N . GLU A 1 573 ? -10.845 -13.277 -14.477 1.00 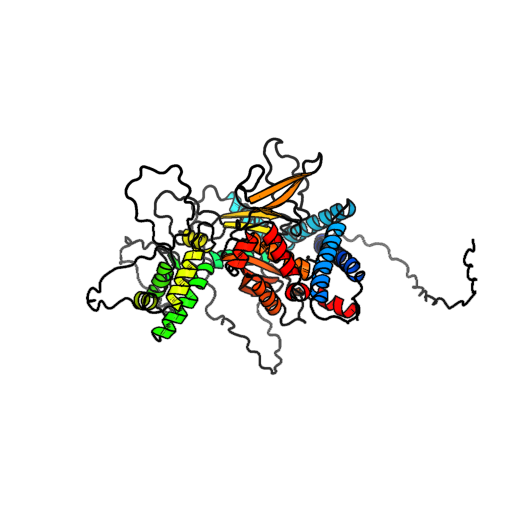96.25 573 GLU A N 1
ATOM 4277 C CA . GLU A 1 573 ? -11.367 -12.500 -15.600 1.00 96.25 573 GLU A CA 1
ATOM 4278 C C . GLU A 1 573 ? -11.899 -11.142 -15.138 1.00 96.25 573 GLU A C 1
ATOM 4280 O O . GLU A 1 573 ? -11.590 -10.111 -15.735 1.00 96.25 573 GLU A O 1
ATOM 4285 N N . GLY A 1 574 ? -12.666 -11.115 -14.047 1.00 95.94 574 GLY A N 1
ATOM 4286 C CA . GLY A 1 574 ? -13.210 -9.874 -13.511 1.00 95.94 574 GLY A CA 1
ATOM 4287 C C . GLY A 1 574 ? -12.149 -8.972 -12.870 1.00 95.94 574 GLY A C 1
ATOM 4288 O O . GLY A 1 574 ? -12.327 -7.751 -12.880 1.00 95.94 574 GLY A O 1
ATOM 4289 N N . ARG A 1 575 ? -11.022 -9.520 -12.385 1.00 95.56 575 ARG A N 1
ATOM 4290 C CA . ARG A 1 575 ? -9.828 -8.730 -12.021 1.00 95.56 575 ARG A CA 1
ATOM 4291 C C . ARG A 1 575 ? -9.189 -8.087 -13.235 1.00 95.56 575 ARG A C 1
ATOM 4293 O O . ARG A 1 575 ? -8.971 -6.879 -13.207 1.00 95.56 575 ARG A O 1
ATOM 4300 N N . ALA A 1 576 ? -8.909 -8.869 -14.275 1.00 95.69 576 ALA A N 1
ATOM 4301 C CA . ALA A 1 576 ? -8.311 -8.358 -15.505 1.00 95.69 576 ALA A CA 1
ATOM 4302 C C . ALA A 1 576 ? -9.184 -7.247 -16.109 1.00 95.69 576 ALA A C 1
ATOM 4304 O O . ALA A 1 576 ? -8.704 -6.140 -16.336 1.00 95.69 576 ALA A O 1
ATOM 4305 N N . ALA A 1 577 ? -10.496 -7.485 -16.219 1.00 95.75 577 ALA A N 1
ATOM 4306 C CA . ALA A 1 577 ? -11.452 -6.496 -16.708 1.00 95.75 577 ALA A CA 1
ATOM 4307 C C . ALA A 1 577 ? -11.503 -5.226 -15.838 1.00 95.75 577 ALA A C 1
ATOM 4309 O O . ALA A 1 577 ? -11.609 -4.117 -16.364 1.00 95.75 577 ALA A O 1
ATOM 4310 N N . TRP A 1 578 ? -11.417 -5.362 -14.510 1.00 95.50 578 TRP A N 1
ATOM 4311 C CA . TRP A 1 578 ? -11.362 -4.211 -13.607 1.00 95.50 578 TRP A CA 1
ATOM 4312 C C . TRP A 1 578 ? -10.070 -3.405 -13.783 1.00 95.50 578 TRP A C 1
ATOM 4314 O O . TRP A 1 578 ? -10.137 -2.178 -13.881 1.00 95.50 578 TRP A O 1
ATOM 4324 N N . VAL A 1 579 ? -8.914 -4.070 -13.871 1.00 95.94 579 VAL A N 1
ATOM 4325 C CA . VAL A 1 579 ? -7.625 -3.413 -14.138 1.00 95.94 579 VAL A CA 1
ATOM 4326 C C . VAL A 1 579 ? -7.674 -2.690 -15.482 1.00 95.94 579 VAL A C 1
ATOM 4328 O O . VAL A 1 579 ? -7.375 -1.498 -15.528 1.00 95.94 579 VAL A O 1
ATOM 4331 N N . ASP A 1 580 ? -8.137 -3.344 -16.545 1.00 94.88 580 ASP A N 1
ATOM 4332 C CA . ASP A 1 580 ? -8.259 -2.739 -17.875 1.00 94.88 580 ASP A CA 1
ATOM 4333 C C . ASP A 1 580 ? -9.186 -1.516 -17.869 1.00 94.88 580 ASP A C 1
ATOM 4335 O O . ASP A 1 580 ? -8.853 -0.476 -18.447 1.00 94.88 580 ASP A O 1
ATOM 4339 N N . ALA A 1 581 ? -10.317 -1.586 -17.160 1.00 94.31 581 ALA A N 1
ATOM 4340 C CA . ALA A 1 581 ? -11.225 -0.453 -16.998 1.00 94.31 581 ALA A CA 1
ATOM 4341 C C . ALA A 1 581 ? -10.563 0.717 -16.249 1.00 94.31 581 ALA A C 1
ATOM 4343 O O . ALA A 1 581 ? -10.714 1.877 -16.649 1.00 94.31 581 ALA A O 1
ATOM 4344 N N . MET A 1 582 ? -9.798 0.435 -15.189 1.00 95.00 582 MET A N 1
ATOM 4345 C CA . MET A 1 582 ? -9.038 1.459 -14.464 1.00 95.00 582 MET A CA 1
ATOM 4346 C C . MET A 1 582 ? -7.946 2.068 -15.344 1.00 95.00 582 MET A C 1
ATOM 4348 O O . MET A 1 582 ? -7.798 3.292 -15.365 1.00 95.00 582 MET A O 1
ATOM 4352 N N . MET A 1 583 ? -7.247 1.256 -16.137 1.00 95.06 583 MET A N 1
ATOM 4353 C CA . MET A 1 583 ? -6.224 1.718 -17.073 1.00 95.06 583 MET A CA 1
ATOM 4354 C C . MET A 1 583 ? -6.811 2.510 -18.247 1.00 95.06 583 MET A C 1
ATOM 4356 O O . MET A 1 583 ? -6.163 3.426 -18.750 1.00 95.06 583 MET A O 1
ATOM 4360 N N . ALA A 1 584 ? -8.050 2.261 -18.661 1.00 92.94 584 ALA A N 1
ATOM 4361 C CA . ALA A 1 584 ? -8.727 3.077 -19.671 1.00 92.94 584 ALA A CA 1
ATOM 4362 C C . ALA A 1 584 ? -9.196 4.450 -19.140 1.00 92.94 584 ALA A C 1
ATOM 4364 O O . ALA A 1 584 ? -9.532 5.335 -19.931 1.00 92.94 584 ALA A O 1
ATOM 4365 N N . SER A 1 585 ? -9.211 4.655 -17.819 1.00 93.25 585 SER A N 1
ATOM 4366 C CA . SER A 1 585 ? -9.719 5.881 -17.197 1.00 93.25 585 SER A CA 1
ATOM 4367 C C . SER A 1 585 ? -8.813 7.105 -17.411 1.00 93.25 585 SER A C 1
ATOM 4369 O O . SER A 1 585 ? -7.601 7.009 -17.622 1.00 93.25 585 SER A O 1
ATOM 4371 N N . ALA A 1 586 ? -9.390 8.303 -17.272 1.00 89.62 586 ALA A N 1
ATOM 4372 C CA . ALA A 1 586 ? -8.623 9.551 -17.276 1.00 89.62 586 ALA A CA 1
ATOM 4373 C C . ALA A 1 586 ? -7.631 9.644 -16.097 1.00 89.62 586 ALA A C 1
ATOM 4375 O O . ALA A 1 586 ? -6.588 10.291 -16.220 1.00 89.62 586 ALA A O 1
ATOM 4376 N N . ALA A 1 587 ? -7.936 8.980 -14.974 1.00 89.69 587 ALA A N 1
ATOM 4377 C CA . ALA A 1 587 ? -7.058 8.917 -13.811 1.00 89.69 587 ALA A CA 1
ATOM 4378 C C . ALA A 1 587 ? -5.761 8.156 -14.124 1.00 89.69 587 ALA A C 1
ATOM 4380 O O . ALA A 1 587 ? -4.705 8.568 -13.660 1.00 89.69 587 ALA A O 1
ATOM 4381 N N . ALA A 1 588 ? -5.798 7.132 -14.982 1.00 89.56 588 ALA A N 1
ATOM 4382 C CA . ALA A 1 588 ? -4.590 6.435 -15.429 1.00 89.56 588 ALA A CA 1
ATOM 4383 C C . ALA A 1 588 ? -3.668 7.319 -16.276 1.00 89.56 588 ALA A C 1
ATOM 4385 O O . ALA A 1 588 ? -2.450 7.235 -16.159 1.00 89.56 588 ALA A O 1
ATOM 4386 N N . ALA A 1 589 ? -4.235 8.185 -17.120 1.00 85.50 589 ALA A N 1
ATOM 4387 C CA . ALA A 1 589 ? -3.450 9.066 -17.982 1.00 85.50 589 ALA A CA 1
ATOM 4388 C C . ALA A 1 589 ? -2.811 10.240 -17.221 1.00 85.50 589 ALA A C 1
ATOM 4390 O O . ALA A 1 589 ? -1.702 10.659 -17.546 1.00 85.50 589 ALA A O 1
ATOM 4391 N N . LYS A 1 590 ? -3.536 10.815 -16.253 1.00 85.06 590 LYS A N 1
ATOM 4392 C CA . LYS A 1 590 ? -3.165 12.091 -15.611 1.00 85.06 590 LYS A CA 1
ATOM 4393 C C . LYS A 1 590 ? -2.842 11.977 -14.125 1.00 85.06 590 LYS A C 1
ATOM 4395 O O . LYS A 1 590 ? -2.245 12.894 -13.568 1.00 85.06 590 LYS A O 1
ATOM 4400 N N . GLY A 1 591 ? -3.261 10.903 -13.472 1.00 82.88 591 GLY A N 1
ATOM 4401 C CA . GLY A 1 591 ? -3.001 10.660 -12.061 1.00 82.88 591 GLY A CA 1
ATOM 4402 C C . GLY A 1 591 ? -1.600 10.107 -11.842 1.00 82.88 591 GLY A C 1
ATOM 4403 O O . GLY A 1 591 ? -1.020 9.518 -12.738 1.00 82.88 591 GLY A O 1
ATOM 4404 N N . LEU A 1 592 ? -1.049 10.305 -10.643 1.00 92.12 592 LEU A N 1
ATOM 4405 C CA . LEU A 1 592 ? 0.306 9.858 -10.279 1.00 92.12 592 LEU A CA 1
ATOM 4406 C C . LEU A 1 592 ? 1.444 10.445 -11.138 1.00 92.12 592 LEU A C 1
ATOM 4408 O O . LEU A 1 592 ? 2.525 9.857 -11.251 1.00 92.12 592 LEU A O 1
ATOM 4412 N N . ARG A 1 593 ? 1.224 11.628 -11.725 1.00 90.94 593 ARG A N 1
ATOM 4413 C CA . ARG A 1 593 ? 2.267 12.360 -12.448 1.00 90.94 593 ARG A CA 1
ATOM 4414 C C . ARG A 1 593 ? 3.375 12.849 -11.522 1.00 90.94 593 ARG A C 1
ATOM 4416 O O . ARG A 1 593 ? 3.132 13.201 -10.364 1.00 90.94 593 ARG A O 1
ATOM 4423 N N . ILE A 1 594 ? 4.577 12.907 -12.068 1.00 88.31 594 ILE A N 1
ATOM 4424 C CA . ILE A 1 594 ? 5.776 13.468 -11.463 1.00 88.31 594 ILE A CA 1
ATOM 4425 C C . ILE A 1 594 ? 6.365 14.578 -12.334 1.00 88.31 594 ILE A C 1
ATOM 4427 O O . ILE A 1 594 ? 6.026 14.705 -13.507 1.00 88.31 594 ILE A O 1
ATOM 4431 N N . THR A 1 595 ? 7.304 15.354 -11.783 1.00 83.94 595 THR A N 1
ATOM 4432 C CA . THR A 1 595 ? 7.971 16.442 -12.526 1.00 83.94 595 THR A CA 1
ATOM 4433 C C . THR A 1 595 ? 8.631 15.961 -13.822 1.00 83.94 595 THR A C 1
ATOM 4435 O O . THR A 1 595 ? 8.624 16.698 -14.806 1.00 83.94 595 THR A O 1
ATOM 4438 N N . ALA A 1 596 ? 9.172 14.736 -13.849 1.00 81.62 596 ALA A N 1
ATOM 4439 C CA . ALA A 1 596 ? 9.752 14.171 -15.069 1.00 81.62 596 ALA A CA 1
ATOM 4440 C C . ALA A 1 596 ? 8.715 14.035 -16.199 1.00 81.62 596 ALA A C 1
ATOM 4442 O O . ALA A 1 596 ? 9.046 14.277 -17.355 1.00 81.62 596 ALA A O 1
ATOM 4443 N N . ASP A 1 597 ? 7.452 13.746 -15.867 1.00 85.00 597 ASP A N 1
ATOM 4444 C CA . ASP A 1 597 ? 6.390 13.630 -16.866 1.00 85.00 597 ASP A CA 1
ATOM 4445 C C . ASP A 1 597 ? 5.982 15.005 -17.423 1.00 85.00 597 ASP A C 1
ATOM 4447 O O . ASP A 1 597 ? 5.552 15.098 -18.563 1.00 85.00 597 ASP A O 1
ATOM 4451 N N . ASP A 1 598 ? 6.057 16.084 -16.634 1.00 82.00 598 ASP A N 1
ATOM 4452 C CA . ASP A 1 598 ? 5.708 17.436 -17.114 1.00 82.00 598 ASP A CA 1
ATOM 4453 C C . ASP A 1 598 ? 6.811 18.042 -17.993 1.00 82.00 598 ASP A C 1
ATOM 4455 O O . ASP A 1 598 ? 6.533 18.833 -18.894 1.00 82.00 598 ASP A O 1
ATOM 4459 N N . ALA A 1 599 ? 8.076 17.717 -17.705 1.00 76.56 599 ALA A N 1
ATOM 4460 C CA . ALA A 1 599 ? 9.198 18.124 -18.545 1.00 76.56 599 ALA A CA 1
ATOM 4461 C C . ALA A 1 599 ? 9.077 17.521 -19.952 1.00 76.56 599 ALA A C 1
ATOM 4463 O O . ALA A 1 599 ? 9.426 18.188 -20.923 1.00 76.56 599 ALA A O 1
ATOM 4464 N N . GLN A 1 600 ? 8.524 16.310 -20.040 1.00 69.38 600 GLN A N 1
ATOM 4465 C CA . GLN A 1 600 ? 8.268 15.621 -21.298 1.00 69.38 600 GLN A CA 1
ATOM 4466 C C . GLN A 1 600 ? 7.217 16.340 -22.148 1.00 69.38 600 GLN A C 1
ATOM 4468 O O . GLN A 1 600 ? 7.504 16.676 -23.291 1.00 69.38 600 GLN A O 1
ATOM 4473 N N . ASP A 1 601 ? 6.057 16.680 -21.571 1.00 73.94 601 ASP A N 1
ATOM 4474 C CA . ASP A 1 601 ? 4.992 17.397 -22.297 1.00 73.94 601 ASP A CA 1
ATOM 4475 C C . ASP A 1 601 ? 5.489 18.710 -22.931 1.00 73.94 601 ASP A C 1
ATOM 4477 O O . ASP A 1 601 ? 4.919 19.180 -23.908 1.00 73.94 601 ASP A O 1
ATOM 4481 N N . ARG A 1 602 ? 6.531 19.331 -22.362 1.00 70.12 602 ARG A N 1
ATOM 4482 C CA . ARG A 1 602 ? 7.138 20.562 -22.892 1.00 70.12 602 ARG A CA 1
ATOM 4483 C C . ARG A 1 602 ? 8.182 20.329 -23.975 1.00 70.12 602 ARG A C 1
ATOM 4485 O O . ARG A 1 602 ? 8.461 21.269 -24.702 1.00 70.12 602 ARG A O 1
ATOM 4492 N N . ALA A 1 603 ? 8.813 19.159 -24.011 1.00 65.19 603 ALA A N 1
ATOM 4493 C CA . ALA A 1 603 ? 9.779 18.810 -25.049 1.00 65.19 603 ALA A CA 1
ATOM 4494 C C . ALA A 1 603 ? 9.083 18.382 -26.350 1.00 65.19 603 ALA A C 1
ATOM 4496 O O . ALA A 1 603 ? 9.667 18.518 -27.421 1.00 65.19 603 ALA A O 1
ATOM 4497 N N . ASP A 1 604 ? 7.845 17.892 -26.240 1.00 51.78 604 ASP A N 1
ATOM 4498 C CA . ASP A 1 604 ? 7.022 17.453 -27.371 1.00 51.78 604 ASP A CA 1
ATOM 4499 C C . ASP A 1 604 ? 6.211 18.605 -28.024 1.00 51.78 604 ASP A C 1
ATOM 4501 O O . ASP A 1 604 ? 5.616 18.404 -29.085 1.00 51.78 604 ASP A O 1
ATOM 4505 N N . LEU A 1 605 ? 6.177 19.793 -27.396 1.00 47.19 605 LEU A N 1
ATOM 4506 C CA . LEU A 1 605 ? 5.589 21.048 -27.908 1.00 47.19 605 LEU A CA 1
ATOM 4507 C C . LEU A 1 605 ? 6.652 21.913 -28.589 1.00 47.19 605 LEU A C 1
ATOM 4509 O O . LEU A 1 605 ? 6.313 22.519 -29.632 1.00 47.19 605 LEU A O 1
#

Secondary structure (DSSP, 8-state):
--PPPPPPP-------PPPP---PPPP-PPPPPP-----TTGGGSHHHHHHHHHHHHHHHHHHHHHHHHTTSPPPPS---SHHHHHHHHHHHHHHHHHHHHHH-SHHHHHHHHHHHHHHHHIIIIIIS-HHHHHHHHHHHHTTSS-------PPPPPTT-------------------------------THHHHHHHHHHHHHHT-EE-------TTS-GGG------PPPPP----EEETTEEEEE--HHHHHHHHHHHHHHHHHHSSPPPHHHHHHHHHHTSPPPPP--------S---------------------------HHHHHHHH-HHHHHHHHHHHHTTSTT-HHHHHHHHHS---SS--PPPPPEEEEEET-TT-TTTT-EE---TTSPPEEEEEEEEESSPPPPTT-----TTS----SSEE--TTT-EEE-S--TTEETTTTEEEEEETTTTEEEEEEEETT-EEEEEEESHHHH-SSHHHHHHHHHHHHHHEEEEEEEEEEEEGGG-TT-TTHHHHHHHHHHHTTEEEEEEEE-SSEEEEEEEE----HHHHHHHHSHHHHHHHHHHHHHSHHHHHTT--HHHHHHHHH--

Sequence (605 aa):
MSSPATPRALSGSEGCAPVLCTRTSRESSPAPPQTARPGADGDSTEHLGWAALIKEQHRHLQAAVQSSAATVTTPAAGGADASALRTQHHRHHIELEAWRSSLDGEAAAQRLSAYATAMHHLATRYWDPPTARAERDLAMNTTATATHDGLLTAPPRPGEKRRRGCCVDADDLAHEPQAGNAATDAPRHYSDRLRYTLESLASYYLGEAEATEVGDASLPDTLRGAAAAASPPIACFRVRVGETCFRQLPGVVARVVKPLRRLFFQRHGRMATEAEVGQLVSACCPPSPPHSSSADALVGAEVVAGDGLLQTSGLAPRRASVVDGCPVQVLLADDADARAVVAESVWRRGRGTAWAAALRYTHPASCVVAAEPPPLWVLDVGSCYGPFAGQSLSRAPPHAAVPLRVTSMDLAPYQAEGDCGADADAVPAPRVWCADWLRIDFFEGAEAGTAEEGRIRFERRGAEGHVAATAVRLESYDAVFFCLLLSYMPTPRLRLLACLHAFLALKEGGLLVVVSTRTQGPRRRDWMAEWTACLATVGLQRVQQSIQEKIVGMSFVKVSPSAAVRQSVATAEGRAAWVDAMMASAAAAKGLRITADDAQDRADL

Foldseek 3Di:
DDDDDDDDDDDDDDDDDDDDDDDDDDDDDDDDDDDDDPDPCVVVCVLVVLVVLLVVLLVLLLCQLVVQLVVLDDPPDPDPDPVLLVSLLVSLVSSVVSNVVCCDDDVNLVSVQSNLVSVVCNCPVPQADVVNVVVVVCVVVPPPDDDDDDDDDDDDDPDPDDDPDDPDDDDDDDDDDDDDDPDPCDPPHNCCLVVVVLVLLCLQQPAAWDAPPPPPVPDDPPPPPDDDDDDDPDPQQWAQAPNTIHSTDHLLLCVLLVVVQVLLCVVPVDGQHNVLSNVLSVLLADPDDPPPPDPDDDDDDDDDDDPDPDDPDDDDDDPDDPPVDDSNVVSCVPPPVSVVSSVVSVVQCPPQHSSVLSVQSSDPPPPDPDDQREAAEEEEEQCQAQPLPFDWRDHDPPGHTHTYLYAAEYCRHHDDPPPPPDDPPDPPSPSYANEDLLQAAEDEDADPQAPSRRFFHWDQDDPVRRIHTRYGYFQNGLEYEASQVLVSSNALLSSVSSLLSRLRRHHQFHKYKHKHWPVLDPPPPCLVVLQQVLSVVSQWHWSDWDDDPTMIMTMTTRHDDPPVLVVLCVDSNSSVVVSSVSSSDPSSHPGSDGPVVVVVVVVVD

pLDDT: mean 76.42, std 22.25, range [27.05, 98.75]

InterPro domains:
  IPR021867 S-adenosylmethionine-dependent methyltransferase Bmt2-like [PTHR21008] (26-599)
  IPR029063 S-adenosyl-L-methionine-dependent methyltransferase superfamily [G3DSA:3.40.50.150] (340-566)
  IPR029063 S-adenosyl-L-methionine-dependent methyltransferase superfamily [SSF53335] (372-544)